Protein AF-0000000068218998 (afdb_homodimer)

Nearest PDB structures (foldseek):
  8csq-assembly1_a  TM=7.776E-01  e=4.260E-27  Homo sapiens
  3r9w-assembly1_A  TM=8.256E-01  e=1.159E-22  Aquifex aeolicus
  1wf3-assembly1_A  TM=8.108E-01  e=9.156E-22  Thermus thermophilus HB8
  9jkp-assembly1_B  TM=5.119E-01  e=2.206E-17  Staphylococcus aureus subsp. aureus NCTC 8325
  1x1l-assembly1_X  TM=5.156E-01  e=8.196E-12  Escherichia coli

Organism: Rhynchophorus ferrugineus (NCBI:txid354439)

Foldseek 3Di:
DCPPDPPPPPFPAPCCVLVVQACPCVPPDDVPPPPPPPPQAWEFEEEEAEAQPLCRQLQLCLLLLFNQDQDFSDQDCCVDFKWFWADDDRYIYIYTYQRYPDDPVVCVQLVPDPSRLVRSLVSCVPGQEYEYRAECLDPVQLQFGDPSVVVSCVVVVVHAYAYEHEPCVNPDDPVSVVNSVCRALVCAAQQHHPPPDPNPPPCPPPDHRYHNRHNYYFYDYSNVGPGSVVVVVVSRVVTDRDDDPGPNPDGINDRLQRSLQSNLLSLLPRLDDDNQSVPKDKDWDDWHADPVREIETEMEIEGPDLVSVDVCCDDVRVNVVVSQVSSQVSSCRNSVHGYHYHYHYPPDNPD/DCPPDPPPPPFPPPCVVLVVLPCPVVPPDDPPPPPPPPPQAWEFEEEEAEAQPLCRQLQLCLLLLFNQDQDFSDQACCVDFKWFWADDDRYIYIYTYQRYPDDPVVCVQLVPDPVRLVRSLVSCVPGQEYEYRAECLDPVQLQFGDPSVVVSCVVVVVHAYAYEHEPCVNPDDPVSVVNSVCRALVCAAQQHHPPPDDNPPPCPPPDHRYHNRHNYYFYDYSNVGPRSVVVVVVSRVVTDRDDDPDDNPDGMSDRLQRSLQSNLLSLLPRLDDDNQSVPKDKDWDDWHADPVREIETEMEIEGPDLVSVDVCLDDVRVNVVVSQVSSQVSSCRNSVHGYHYHYHYPPDNPD

InterPro domains:
  IPR005225 Small GTP-binding domain [TIGR00231] (43-172)
  IPR005662 GTPase Era-like [PTHR42698] (33-343)
  IPR006073 GTP binding domain [PF01926] (45-167)
  IPR006073 GTP binding domain [PR00326] (46-66)
  IPR006073 GTP binding domain [PR00326] (95-110)
  IPR015946 K homology domain-like, alpha/beta [G3DSA:3.30.300.20] (252-346)
  IPR027417 P-loop containing nucleoside triphosphate hydrolase [G3DSA:3.40.50.300] (39-250)
  IPR027417 P-loop containing nucleoside triphosphate hydrolase [SSF52540] (38-286)
  IPR030388 Era-type guanine nucleotide-binding (G) domain [cd04163] (41-238)

Solvent-accessible surface area (backbone atoms only — not comparable to full-atom values): 38316 Å² total; per-residue (Å²): 132,84,75,73,75,75,76,73,70,82,67,71,59,41,41,54,72,60,40,61,66,31,57,68,55,62,69,68,46,66,76,66,70,69,69,77,79,76,72,78,34,14,30,34,32,35,18,47,44,37,53,67,75,27,43,66,38,46,33,52,16,50,76,64,55,30,46,76,44,69,67,44,83,40,89,60,78,55,80,66,76,46,39,42,33,50,56,58,92,53,28,32,42,37,35,35,49,32,45,52,62,72,56,67,66,59,25,62,70,64,66,47,64,77,58,53,68,55,39,33,56,56,43,44,67,74,30,60,30,37,38,38,36,38,38,59,62,41,84,89,49,40,70,38,53,55,66,69,56,52,51,52,45,61,74,43,58,88,43,55,31,30,38,32,38,20,45,50,80,59,51,68,54,71,70,56,52,58,54,37,49,36,44,34,16,61,43,22,45,56,68,38,70,47,88,86,60,71,72,76,73,81,64,69,87,81,67,77,34,45,47,34,52,30,66,47,80,43,66,22,19,38,83,48,48,46,50,47,66,61,52,50,53,51,53,58,70,63,35,36,88,33,72,60,92,64,62,75,86,48,46,52,80,61,50,73,66,54,51,50,53,49,32,47,48,28,45,40,40,60,77,37,66,85,70,57,45,77,65,50,48,74,45,80,74,40,81,45,30,51,96,86,55,40,36,38,38,30,35,37,37,41,37,92,38,49,68,53,31,43,59,52,26,35,77,84,37,48,47,39,50,51,44,48,52,52,36,32,46,49,47,18,44,43,66,44,30,44,50,38,49,42,78,42,57,33,49,74,59,71,114,130,85,74,74,73,77,76,73,70,82,66,69,62,42,38,57,74,60,39,64,63,38,58,67,57,60,69,69,49,67,75,66,70,67,66,76,76,76,71,80,33,14,29,32,32,35,18,48,45,38,52,69,77,26,42,62,38,46,37,50,15,50,76,64,54,30,45,75,45,69,68,44,82,40,88,60,79,58,81,66,76,47,38,43,33,49,58,57,92,52,28,31,39,37,34,35,49,32,42,53,63,71,55,67,61,59,25,62,70,64,67,47,64,77,58,54,70,54,40,34,56,56,43,44,66,72,30,61,32,38,37,39,37,38,38,60,62,40,84,89,50,41,68,36,53,55,67,69,57,52,50,53,47,59,75,43,60,89,42,55,31,31,38,32,37,19,44,49,79,59,50,68,55,71,68,56,52,56,56,39,49,36,45,34,16,62,43,21,46,56,66,38,70,47,88,88,60,70,70,77,75,81,66,69,87,83,68,76,33,46,48,34,52,28,68,46,79,44,66,22,20,39,82,47,49,45,51,46,65,62,52,51,52,52,53,58,68,64,35,35,87,34,73,60,91,62,63,74,85,48,46,51,79,63,51,73,67,55,51,51,53,49,30,47,50,28,47,42,42,58,75,38,67,85,70,58,44,78,67,49,47,73,44,79,76,41,80,45,29,50,97,86,56,38,35,39,36,30,36,37,36,41,36,93,38,48,67,54,30,42,60,54,26,35,78,84,38,47,46,38,51,52,44,48,53,52,38,31,46,49,49,17,43,44,66,44,29,45,50,37,48,41,78,44,58,33,50,73,60,68,114

pLDDT: mean 76.69, std 22.43, range [17.97, 97.19]

Radius of gyration: 28.14 Å; Cα contacts (8 Å, |Δi|>4): 1246; chains: 2; bounding box: 59×84×83 Å

Secondary structure (DSSP, 8-state):
-------------THHHHHHSSTHHHHSS------S-----EEEEEEEEE-TTSSHHHHHHHHHTS--S---SS-----S--EEEEEETTEEEEEEE------HHHHHHTT--THHHHHHHHHHHT-SEEEEEEETT-TTTTTS--HHHHHHHHHTTTS-EEEEEE-GGG-S-HHHHHHHHHHHTTTEETTEEPTT--------TT---S-TTEEEEEE-BTTTTBTHHHHHHHHHHT-EE---SS-TT--BSS-HHHHHHHHHHHHHHHHS-TTGGGG-EEEEEEEEE-TT--EEEEEEEE-SSHHHHHHHH-GGGHHHHHHHHHHHHHHHHHHTS-EEEEEEEES----/-------------THHHHHTTSTHHHHHS------S-----EEEEEEEEE-TTSSHHHHHHHHHTS--S---SS-----S--EEEEEETTEEEEEEE------HHHHHHTT--THHHHHHHHHHHT-SEEEEEEETT-TTTTTS--HHHHHHHHHTTTS-EEEEEE-GGG-S-HHHHHHHHHHHTTTEETTEEPTT----S---TT---S-TTEEEEEE-BTTTTBTHHHHHHHHHHT-EE---SS-TT--BSS-HHHHHHHHHHHHHHHHS-TTGGGG-EEEEEEEEE-TT--EEEEEEEE-SSHHHHHHHH-GGGHHHHHHHHHHHHHHHHHHTS-EEEEEEEES----

Sequence (702 aa):
MVLTTLKVFKSYNIFTVLRHYSLESAANKTVIPVSDENLMQKLLRVGIIGMPNAGKSTFINNLMERMVCPASSKIHTTRSNSMAIFTEGDTQIVFVDTPGVVNEKEYAKFHLNRAFKRDAKRALKNADIIGVIHDVSNIHTKEKLDIKILNLLQYHKDKPSFLIFNKVDLLRSKRKLLDLTRVITENSIDGKPISGSQPRTHKVENEYKGWPYFQEVFMVSSLMGDGLIDVKKYLLKQGKSEKWMFPEEIWTDQSAEDMILKTVQAKLLDFLPQEIPYNLKSDIEYFNVNSEGILSTVVIVNCPSIRVARLIAGACDGRLRQIIQSVQQDLQSAFNNFVRLKIVLYPPYKEMVLTTLKVFKSYNIFTVLRHYSLESAANKTVIPVSDENLMQKLLRVGIIGMPNAGKSTFINNLMERMVCPASSKIHTTRSNSMAIFTEGDTQIVFVDTPGVVNEKEYAKFHLNRAFKRDAKRALKNADIIGVIHDVSNIHTKEKLDIKILNLLQYHKDKPSFLIFNKVDLLRSKRKLLDLTRVITENSIDGKPISGSQPRTHKVENEYKGWPYFQEVFMVSSLMGDGLIDVKKYLLKQGKSEKWMFPEEIWTDQSAEDMILKTVQAKLLDFLPQEIPYNLKSDIEYFNVNSEGILSTVVIVNCPSIRVARLIAGACDGRLRQIIQSVQQDLQSAFNNFVRLKIVLYPPYKE

Structure (mmCIF, N/CA/C/O backbone):
data_AF-0000000068218998-model_v1
#
loop_
_entity.id
_entity.type
_entity.pdbx_description
1 polymer 'GTPase Era, mitochondrial'
#
loop_
_atom_site.group_PDB
_atom_site.id
_atom_site.type_symbol
_atom_site.label_atom_id
_atom_site.label_alt_id
_atom_site.label_comp_id
_atom_site.label_asym_id
_atom_site.label_entity_id
_atom_site.label_seq_id
_atom_site.pdbx_PDB_ins_code
_atom_site.Cartn_x
_atom_site.Cartn_y
_atom_site.Cartn_z
_atom_site.occupancy
_atom_site.B_iso_or_equiv
_atom_site.auth_seq_id
_atom_site.auth_comp_id
_atom_site.auth_asym_id
_atom_site.auth_atom_id
_atom_site.pdbx_PDB_model_num
ATOM 1 N N . MET A 1 1 ? 4.535 11.438 42.031 1 17.97 1 MET A N 1
ATOM 2 C CA . MET A 1 1 ? 4.996 10.344 41.188 1 17.97 1 MET A CA 1
ATOM 3 C C . MET A 1 1 ? 3.838 9.758 40.375 1 17.97 1 MET A C 1
ATOM 5 O O . MET A 1 1 ? 3.605 8.547 40.406 1 17.97 1 MET A O 1
ATOM 9 N N . VAL A 1 2 ? 2.857 10.391 40 1 19.19 2 VAL A N 1
ATOM 10 C CA . VAL A 1 2 ? 1.465 9.984 39.844 1 19.19 2 VAL A CA 1
ATOM 11 C C . VAL A 1 2 ? 1.311 9.109 38.594 1 19.19 2 VAL A C 1
ATOM 13 O O . VAL A 1 2 ? 1.592 9.547 37.5 1 19.19 2 VAL A O 1
ATOM 16 N N . LEU A 1 3 ? 1.523 7.766 38.688 1 18.52 3 LEU A N 1
ATOM 17 C CA . LEU A 1 3 ? 1.422 6.59 37.844 1 18.52 3 LEU A CA 1
ATOM 18 C C . LEU A 1 3 ? 0.046 6.516 37.188 1 18.52 3 LEU A C 1
ATOM 20 O O . LEU A 1 3 ? -0.938 6.156 37.844 1 18.52 3 LEU A O 1
ATOM 24 N N . THR A 1 4 ? -0.429 7.633 36.656 1 20.06 4 THR A N 1
ATOM 25 C CA . THR A 1 4 ? -1.839 7.656 36.281 1 20.06 4 THR A CA 1
ATOM 26 C C . THR A 1 4 ? -2.189 6.441 35.406 1 20.06 4 THR A C 1
ATOM 28 O O . THR A 1 4 ? -1.429 6.062 34.531 1 20.06 4 THR A O 1
ATOM 31 N N . THR A 1 5 ? -2.959 5.578 36 1 19.42 5 THR A N 1
ATOM 32 C CA . THR A 1 5 ? -3.645 4.363 35.562 1 19.42 5 THR A CA 1
ATOM 33 C C . THR A 1 5 ? -4.285 4.559 34.188 1 19.42 5 THR A C 1
ATOM 35 O O . THR A 1 5 ? -5.098 5.465 34 1 19.42 5 THR A O 1
ATOM 38 N N . LEU A 1 6 ? -3.555 4.27 33.25 1 19.36 6 LEU A N 1
ATOM 39 C CA . LEU A 1 6 ? -3.975 4.23 31.844 1 19.36 6 LEU A CA 1
ATOM 40 C C . LEU A 1 6 ? -5.312 3.508 31.703 1 19.36 6 LEU A C 1
ATOM 42 O O . LEU A 1 6 ? -5.414 2.316 32 1 19.36 6 LEU A O 1
ATOM 46 N N . LYS A 1 7 ? -6.34 4.219 32.219 1 20.41 7 LYS A N 1
ATOM 47 C CA . LYS A 1 7 ? -7.691 3.676 32.094 1 20.41 7 LYS A CA 1
ATOM 48 C C . LYS A 1 7 ? -7.895 2.967 30.766 1 20.41 7 LYS A C 1
ATOM 50 O O . LYS A 1 7 ? -7.66 3.551 29.703 1 20.41 7 LYS A O 1
ATOM 55 N N . VAL A 1 8 ? -7.848 1.701 30.828 1 20.19 8 VAL A N 1
ATOM 56 C CA . VAL A 1 8 ? -8.062 0.628 29.875 1 20.19 8 VAL A CA 1
ATOM 57 C C . VAL A 1 8 ? -9.477 0.734 29.281 1 20.19 8 VAL A C 1
ATOM 59 O O . VAL A 1 8 ? -10.461 0.588 30.016 1 20.19 8 VAL A O 1
ATOM 62 N N . PHE A 1 9 ? -9.82 1.816 28.703 1 19.95 9 PHE A N 1
ATOM 63 C CA . PHE A 1 9 ? -11.156 1.825 28.125 1 19.95 9 PHE A CA 1
ATOM 64 C C . PHE A 1 9 ? -11.414 0.552 27.328 1 19.95 9 PHE A C 1
ATOM 66 O O . PHE A 1 9 ? -10.523 0.067 26.625 1 19.95 9 PHE A O 1
ATOM 73 N N . LYS A 1 10 ? -12.352 -0.213 27.844 1 21.69 10 LYS A N 1
ATOM 74 C CA . LYS A 1 10 ? -12.883 -1.444 27.281 1 21.69 10 LYS A CA 1
ATOM 75 C C . LYS A 1 10 ? -13.391 -1.217 25.859 1 21.69 10 LYS A C 1
ATOM 77 O O . LYS A 1 10 ? -14.336 -0.455 25.641 1 21.69 10 LYS A O 1
ATOM 82 N N . SER A 1 11 ? -12.453 -0.967 24.984 1 22.5 11 SER A N 1
ATOM 83 C CA . SER A 1 11 ? -12.594 -0.897 23.531 1 22.5 11 SER A CA 1
ATOM 84 C C . SER A 1 11 ? -13.508 -2 23.016 1 22.5 11 SER A C 1
ATOM 86 O O . SER A 1 11 ? -13.352 -3.168 23.375 1 22.5 11 SER A O 1
ATOM 88 N N . TYR A 1 12 ? -14.75 -1.738 22.922 1 20.86 12 TYR A N 1
ATOM 89 C CA . TYR A 1 12 ? -15.719 -2.67 22.359 1 20.86 12 TYR A CA 1
ATOM 90 C C . TYR A 1 12 ? -15.188 -3.314 21.094 1 20.86 12 TYR A C 1
ATOM 92 O O . TYR A 1 12 ? -14.57 -2.645 20.25 1 20.86 12 TYR A O 1
ATOM 100 N N . ASN A 1 13 ? -14.797 -4.539 21.219 1 23.22 13 ASN A N 1
ATOM 101 C CA . ASN A 1 13 ? -14.086 -5.566 20.469 1 23.22 13 ASN A CA 1
ATOM 102 C C . ASN A 1 13 ? -14.719 -5.797 19.094 1 23.22 13 ASN A C 1
ATOM 104 O O . ASN A 1 13 ? -15.898 -6.145 19.016 1 23.22 13 ASN A O 1
ATOM 108 N N . ILE A 1 14 ? -14.484 -5.035 18.203 1 26.2 14 ILE A N 1
ATOM 109 C CA . ILE A 1 14 ? -14.781 -5.438 16.828 1 26.2 14 ILE A CA 1
ATOM 110 C C . ILE A 1 14 ? -14.562 -6.941 16.688 1 26.2 14 ILE A C 1
ATOM 112 O O . ILE A 1 14 ? -14.68 -7.484 15.578 1 26.2 14 ILE A O 1
ATOM 116 N N . PHE A 1 15 ? -14.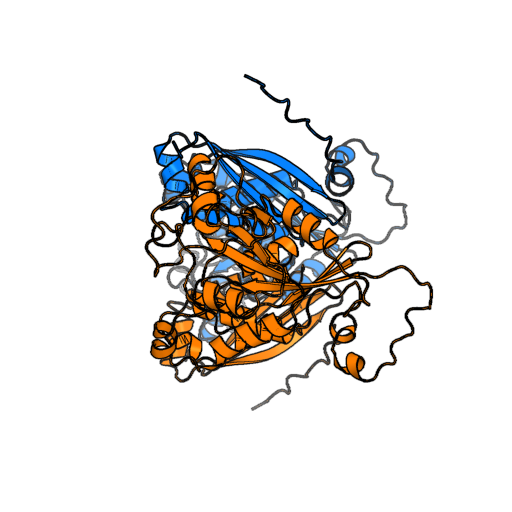258 -7.578 17.734 1 26.58 15 PHE A N 1
ATOM 117 C CA . PHE A 1 15 ? -14.172 -9.031 17.828 1 26.58 15 PHE A CA 1
ATOM 118 C C . PHE A 1 15 ? -15.484 -9.68 17.391 1 26.58 15 PHE A C 1
ATOM 120 O O . PHE A 1 15 ? -15.508 -10.852 17.016 1 26.58 15 PHE A O 1
ATOM 127 N N . THR A 1 16 ? -16.562 -8.938 17.562 1 26.12 16 THR A N 1
ATOM 128 C CA . THR A 1 16 ? -17.781 -9.664 17.219 1 26.12 16 THR A CA 1
ATOM 129 C C . THR A 1 16 ? -17.828 -9.984 15.734 1 26.12 16 THR A C 1
ATOM 131 O O . THR A 1 16 ? -18.203 -11.094 15.344 1 26.12 16 THR A O 1
ATOM 134 N N . VAL A 1 17 ? -17.484 -8.922 14.93 1 25.88 17 VAL A N 1
ATOM 135 C CA . VAL A 1 17 ? -17.625 -9.242 13.516 1 25.88 17 VAL A CA 1
ATOM 136 C C . VAL A 1 17 ? -16.438 -10.086 13.062 1 25.88 17 VAL A C 1
ATOM 138 O O . VAL A 1 17 ? -16.594 -11.07 12.344 1 25.88 17 VAL A O 1
ATOM 141 N N . LEU A 1 18 ? -15.242 -9.688 13.414 1 28.11 18 LEU A N 1
ATOM 142 C CA . LEU A 1 18 ? -14.109 -10.547 13.102 1 28.11 18 LEU A CA 1
ATOM 143 C C . LEU A 1 18 ? -14.125 -11.797 13.984 1 28.11 18 LEU A C 1
ATOM 145 O O . LEU A 1 18 ? -13.742 -12.883 13.531 1 28.11 18 LEU A O 1
ATOM 149 N N . ARG A 1 19 ? -14.328 -11.656 15.344 1 27.61 19 ARG A N 1
ATOM 150 C CA . ARG A 1 19 ? -14.492 -12.766 16.266 1 27.61 19 ARG A CA 1
ATOM 151 C C . ARG A 1 19 ? -15.719 -13.602 15.906 1 27.61 19 ARG A C 1
ATOM 153 O O . ARG A 1 19 ? -15.82 -14.773 16.281 1 27.61 19 ARG A O 1
ATOM 160 N N . HIS A 1 20 ? -16.812 -12.891 15.609 1 29.41 20 HIS A N 1
ATOM 161 C CA . HIS A 1 20 ? -17.844 -13.844 15.25 1 29.41 20 HIS A CA 1
ATOM 162 C C . HIS A 1 20 ? -17.328 -14.867 14.234 1 29.41 20 HIS A C 1
ATOM 164 O O . HIS A 1 20 ? -17.828 -15.992 14.18 1 29.41 20 HIS A O 1
ATOM 170 N N . TYR A 1 21 ? -16.422 -14.352 13.344 1 28.05 21 TYR A N 1
ATOM 171 C CA . TYR A 1 21 ? -15.922 -15.469 12.539 1 28.05 21 TYR A CA 1
ATOM 172 C C . TYR A 1 21 ? -14.734 -16.141 13.227 1 28.05 21 TYR A C 1
ATOM 174 O O . TYR A 1 21 ? -14.062 -16.984 12.625 1 28.05 21 TYR A O 1
ATOM 182 N N . SER A 1 22 ? -14.18 -15.664 14.32 1 27.89 22 SER A N 1
ATOM 183 C CA . SER A 1 22 ? -13.203 -16.516 14.984 1 27.89 22 SER A CA 1
ATOM 184 C C . SER A 1 22 ? -13.75 -17.922 15.211 1 27.89 22 SER A C 1
ATOM 186 O O . SER A 1 22 ? -14.961 -18.094 15.359 1 27.89 22 SER A O 1
ATOM 188 N N . LEU A 1 23 ? -12.781 -18.875 15.141 1 27.7 23 LEU A N 1
ATOM 189 C CA . LEU A 1 23 ? -12.992 -20.312 15.352 1 27.7 23 LEU A CA 1
ATOM 190 C C . LEU A 1 23 ? -13.648 -20.562 16.703 1 27.7 23 LEU A C 1
ATOM 192 O O . LEU A 1 23 ? -13.844 -21.719 17.094 1 27.7 23 LEU A O 1
ATOM 196 N N . GLU A 1 24 ? -13.68 -19.625 17.641 1 28.25 24 GLU A N 1
ATOM 197 C CA . GLU A 1 24 ? -14.25 -20.312 18.797 1 28.25 24 GLU A CA 1
ATOM 198 C C . GLU A 1 24 ? -15.586 -20.969 18.438 1 28.25 24 GLU A C 1
ATOM 200 O O . GLU A 1 24 ? -15.914 -22.031 18.969 1 28.25 24 GLU A O 1
ATOM 205 N N . SER A 1 25 ? -16.453 -20.141 17.859 1 28.33 25 SER A N 1
ATOM 206 C CA . SER A 1 25 ? -17.656 -20.891 17.531 1 28.33 25 SE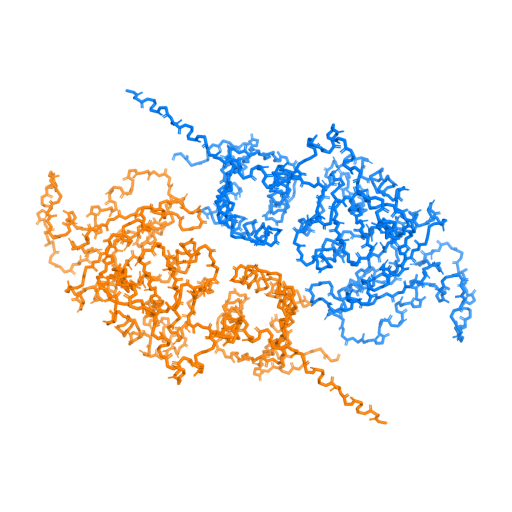R A CA 1
ATOM 207 C C . SER A 1 25 ? -17.391 -21.922 16.438 1 28.33 25 SER A C 1
ATOM 209 O O . SER A 1 25 ? -18.312 -22.562 15.938 1 28.33 25 SER A O 1
ATOM 211 N N . ALA A 1 26 ? -16.188 -21.875 15.812 1 26.72 26 ALA A N 1
ATOM 212 C CA . ALA A 1 26 ? -15.961 -23.016 14.93 1 26.72 26 ALA A CA 1
ATOM 213 C C . ALA A 1 26 ? -16.031 -24.328 15.711 1 26.72 26 ALA A C 1
ATOM 215 O O . ALA A 1 26 ? -16.406 -25.375 15.156 1 26.72 26 ALA A O 1
ATOM 216 N N . ALA A 1 27 ? -15.461 -24.375 16.984 1 26.77 27 ALA A N 1
ATOM 217 C CA . ALA A 1 27 ? -15.578 -25.688 17.625 1 26.77 27 ALA A CA 1
ATOM 218 C C . ALA A 1 27 ? -17.031 -25.984 18 1 26.77 27 ALA A C 1
ATOM 220 O O . ALA A 1 27 ? -17.516 -27.109 17.781 1 26.77 27 ALA A O 1
ATOM 221 N N . ASN A 1 28 ? -17.516 -25.328 19.109 1 26.3 28 ASN A N 1
ATOM 222 C CA . ASN A 1 28 ? -18.734 -25.844 19.703 1 26.3 28 ASN A CA 1
ATOM 223 C C . ASN A 1 28 ? -19.969 -25.375 18.938 1 26.3 28 ASN A C 1
ATOM 225 O O . ASN A 1 28 ? -21.094 -25.484 19.422 1 26.3 28 ASN A O 1
ATOM 229 N N . LYS A 1 29 ? -19.922 -24.156 18.484 1 27.81 29 LYS A N 1
ATOM 230 C CA . LYS A 1 29 ? -21.297 -24.031 17.984 1 27.81 29 LYS A CA 1
ATOM 231 C C . LYS A 1 29 ? -21.625 -25.125 16.984 1 27.81 29 LYS A C 1
ATOM 233 O O . LYS A 1 29 ? -20.766 -25.531 16.203 1 27.81 29 LYS A O 1
ATOM 238 N N . THR A 1 30 ? -22.688 -25.766 17.25 1 26.17 30 THR A N 1
ATOM 239 C CA . THR A 1 30 ? -23.422 -26.75 16.469 1 26.17 30 THR A CA 1
ATOM 240 C C . THR A 1 30 ? -23.391 -26.391 14.992 1 26.17 30 THR A C 1
ATOM 242 O O . THR A 1 30 ? -23.531 -25.219 14.617 1 26.17 30 THR A O 1
ATOM 245 N N . VAL A 1 31 ? -22.719 -27.078 14.172 1 29.61 31 VAL A N 1
ATOM 246 C CA . VAL A 1 31 ? -23.062 -27.141 12.758 1 29.61 31 VAL A CA 1
ATOM 247 C C . VAL A 1 31 ? -24.438 -26.531 12.539 1 29.61 31 VAL A C 1
ATOM 249 O O . VAL A 1 31 ? -25.438 -27.047 13.031 1 29.61 31 VAL A O 1
ATOM 252 N N . ILE A 1 32 ? -24.625 -25.203 12.891 1 32.75 32 ILE A N 1
ATOM 253 C CA . ILE A 1 32 ? -25.969 -24.828 12.445 1 32.75 32 ILE A CA 1
ATOM 254 C C . ILE A 1 32 ? -26.328 -25.625 11.195 1 32.75 32 ILE A C 1
ATOM 256 O O . ILE A 1 32 ? -25.578 -25.625 10.211 1 32.75 32 ILE A O 1
ATOM 260 N N . PRO A 1 33 ? -27.109 -26.578 11.312 1 32.16 33 PRO A N 1
ATOM 261 C CA . PRO A 1 33 ? -27.562 -27.266 10.102 1 32.16 33 PRO A CA 1
ATOM 262 C C . PRO A 1 33 ? -27.828 -26.312 8.938 1 32.16 33 PRO A C 1
ATOM 264 O O . PRO A 1 33 ? -28.578 -25.344 9.094 1 32.16 33 PRO A O 1
ATOM 267 N N . VAL A 1 34 ? -26.719 -25.859 8.227 1 35.06 34 VAL A N 1
ATOM 268 C CA . VAL A 1 34 ? -27.172 -25.344 6.938 1 35.06 34 VAL A CA 1
ATOM 269 C C . VAL A 1 34 ? -28.5 -25.969 6.566 1 35.06 34 VAL A C 1
ATOM 271 O O . VAL A 1 34 ? -28.672 -27.188 6.66 1 35.06 34 VAL A O 1
ATOM 274 N N . SER A 1 35 ? -29.547 -25.312 6.879 1 34.69 35 SER A N 1
ATOM 275 C CA . SER A 1 35 ? -30.781 -25.859 6.363 1 34.69 35 SER A CA 1
ATOM 276 C C . SER A 1 35 ? -30.531 -26.75 5.152 1 34.69 35 SER A C 1
ATOM 278 O O . SER A 1 35 ? -29.531 -26.594 4.457 1 34.69 35 SER A O 1
ATOM 280 N N . ASP A 1 36 ? -31.094 -27.938 5 1 37.34 36 ASP A N 1
ATOM 281 C CA . ASP A 1 36 ? -31.266 -29.016 4.027 1 37.34 36 ASP A CA 1
ATOM 282 C C . ASP A 1 36 ? -31.312 -28.453 2.605 1 37.34 36 ASP A C 1
ATOM 284 O O . ASP A 1 36 ? -31.719 -29.156 1.679 1 37.34 36 ASP A O 1
ATOM 288 N N . GLU A 1 37 ? -31.688 -27.109 2.414 1 41 37 GLU A N 1
ATOM 289 C CA . GLU A 1 37 ? -31.859 -26.969 0.972 1 41 37 GLU A CA 1
ATOM 290 C C . GLU A 1 37 ? -30.594 -27.375 0.221 1 41 37 GLU A C 1
ATOM 292 O O . GLU A 1 37 ? -29.5 -26.859 0.511 1 41 37 GLU A O 1
ATOM 297 N N . ASN A 1 38 ? -30.312 -28.562 -0.22 1 45.5 38 ASN A N 1
ATOM 298 C CA . ASN A 1 38 ? -29.453 -29.453 -1.002 1 45.5 38 ASN A CA 1
ATOM 299 C C . ASN A 1 38 ? -28.672 -28.672 -2.062 1 45.5 38 ASN A C 1
ATOM 301 O O . ASN A 1 38 ? -28.891 -28.875 -3.26 1 45.5 38 ASN A O 1
ATOM 305 N N . LEU A 1 39 ? -28.609 -27.391 -2.127 1 55.44 39 LEU A N 1
ATOM 306 C CA . LEU A 1 39 ? -27.844 -26.906 -3.27 1 55.44 39 LEU A CA 1
ATOM 307 C C . LEU A 1 39 ? -26.453 -27.5 -3.279 1 55.44 39 LEU A C 1
ATOM 309 O O . LEU A 1 39 ? -25.812 -27.625 -2.229 1 55.44 39 LEU A O 1
ATOM 313 N N . MET A 1 40 ? -26 -28.25 -4.254 1 80.69 40 MET A N 1
ATOM 314 C CA . MET A 1 40 ? -24.812 -29 -4.66 1 80.69 40 MET A CA 1
ATOM 315 C C . MET A 1 40 ? -23.547 -28.141 -4.496 1 80.69 40 MET A C 1
ATOM 317 O O . MET A 1 40 ? -23.266 -27.281 -5.328 1 80.69 40 MET A O 1
ATOM 321 N N . GLN A 1 41 ? -23 -28.062 -3.193 1 93.06 41 GLN A N 1
ATOM 322 C CA . GLN A 1 41 ? -21.75 -27.359 -2.926 1 93.06 41 GLN A CA 1
ATOM 323 C C . GLN A 1 41 ? -20.562 -28.109 -3.543 1 93.06 41 GLN A C 1
ATOM 325 O O . GLN A 1 41 ? -20.578 -29.328 -3.639 1 93.06 41 GLN A O 1
ATOM 330 N N . LYS A 1 42 ? -19.672 -27.359 -4.004 1 97.19 42 LYS A N 1
ATOM 331 C CA . LYS A 1 42 ? -18.422 -27.891 -4.523 1 97.19 42 LYS A CA 1
ATOM 332 C C . LYS A 1 42 ? -17.219 -27.281 -3.795 1 97.19 42 LYS A C 1
ATOM 334 O O . LYS A 1 42 ? -17.25 -26.125 -3.385 1 97.19 42 LYS A O 1
ATOM 339 N N . LEU A 1 43 ? -16.25 -28.125 -3.604 1 96.62 43 LEU A N 1
ATOM 340 C CA . LEU A 1 43 ? -15.047 -27.719 -2.887 1 96.62 43 LEU A CA 1
ATOM 341 C C . LEU A 1 43 ? -13.789 -28.141 -3.643 1 96.62 43 LEU A C 1
ATOM 343 O O . LEU A 1 43 ? -13.727 -29.234 -4.191 1 96.62 43 LEU A O 1
ATOM 347 N N . LEU A 1 44 ? -12.812 -27.281 -3.711 1 97.06 44 LEU A N 1
ATOM 348 C CA . LEU A 1 44 ? -11.516 -27.609 -4.297 1 97.06 44 LEU A CA 1
ATOM 349 C C . LEU A 1 44 ? -10.375 -27.078 -3.428 1 97.06 44 LEU A C 1
ATOM 351 O O . LEU A 1 44 ? -10.32 -25.875 -3.127 1 97.06 44 LEU A O 1
ATOM 355 N N . ARG A 1 45 ? -9.586 -27.969 -2.98 1 94.62 45 ARG A N 1
ATOM 356 C CA . ARG A 1 45 ? -8.367 -27.594 -2.271 1 94.62 45 ARG A CA 1
ATOM 357 C C . ARG A 1 45 ? -7.176 -27.531 -3.223 1 94.62 45 ARG A C 1
ATOM 359 O O . ARG A 1 45 ? -6.855 -28.516 -3.885 1 94.62 45 ARG A O 1
ATOM 366 N N . VAL A 1 46 ? -6.508 -26.312 -3.25 1 94.88 46 VAL A N 1
ATOM 367 C CA . VAL A 1 46 ? -5.449 -26.094 -4.23 1 94.88 46 VAL A CA 1
ATOM 368 C C . VAL A 1 46 ? -4.117 -25.891 -3.518 1 94.88 46 VAL A C 1
ATOM 370 O O . VAL A 1 46 ? -3.996 -25.016 -2.656 1 94.88 46 VAL A O 1
ATOM 373 N N . GLY A 1 47 ? -3.146 -26.672 -3.83 1 92.19 47 GLY A N 1
ATOM 374 C CA . GLY A 1 47 ? -1.781 -26.438 -3.383 1 92.19 47 GLY A CA 1
ATOM 375 C C . GLY A 1 47 ? -0.928 -25.719 -4.406 1 92.19 47 GLY A C 1
ATOM 376 O O . GLY A 1 47 ? -0.793 -26.172 -5.543 1 92.19 47 GLY A O 1
ATOM 377 N N . ILE A 1 48 ? -0.364 -24.578 -3.98 1 91.38 48 ILE A N 1
ATOM 378 C CA . ILE A 1 48 ? 0.482 -23.797 -4.879 1 91.38 48 ILE A CA 1
ATOM 379 C C . ILE A 1 48 ? 1.946 -23.953 -4.48 1 91.38 48 ILE A C 1
ATOM 381 O O . ILE A 1 48 ? 2.309 -23.75 -3.32 1 91.38 48 ILE A O 1
ATOM 385 N N . ILE A 1 49 ? 2.738 -24.359 -5.465 1 89.81 49 ILE A N 1
ATOM 386 C CA . ILE A 1 49 ? 4.164 -24.516 -5.188 1 89.81 49 ILE A CA 1
ATOM 387 C C . ILE A 1 49 ? 4.973 -23.766 -6.25 1 89.81 49 ILE A C 1
ATOM 389 O O . ILE A 1 49 ? 4.453 -23.453 -7.324 1 89.81 49 ILE A O 1
ATOM 393 N N . GLY A 1 50 ? 6.164 -23.531 -5.953 1 89.69 50 GLY A N 1
ATOM 394 C CA . GLY A 1 50 ? 7.098 -22.797 -6.801 1 89.69 50 GLY A CA 1
ATOM 395 C C . GLY A 1 50 ? 8.336 -22.328 -6.059 1 89.69 50 GLY A C 1
ATOM 396 O O . GLY A 1 50 ? 8.367 -22.344 -4.828 1 89.69 50 GLY A O 1
ATOM 397 N N . MET A 1 51 ? 9.266 -21.922 -6.859 1 86.25 51 MET A N 1
ATOM 398 C CA . MET A 1 51 ? 10.5 -21.438 -6.262 1 86.25 51 MET A CA 1
ATOM 399 C C . MET A 1 51 ? 10.266 -20.109 -5.535 1 86.25 51 MET A C 1
ATOM 401 O O . MET A 1 51 ? 9.273 -19.422 -5.793 1 86.25 51 MET A O 1
ATOM 405 N N . PRO A 1 52 ? 11.164 -19.766 -4.605 1 80.56 52 PRO A N 1
ATOM 406 C CA . PRO A 1 52 ? 11.062 -18.438 -3.986 1 80.56 52 PRO A CA 1
ATOM 407 C C . PRO A 1 52 ? 11.047 -17.312 -5.012 1 80.56 52 PRO A C 1
ATOM 409 O O . PRO A 1 52 ? 11.75 -17.375 -6.027 1 80.56 52 PRO A O 1
ATOM 412 N N . ASN A 1 53 ? 10.164 -16.328 -4.797 1 81.81 53 ASN A N 1
ATOM 413 C CA . ASN A 1 53 ? 10.07 -15.117 -5.602 1 81.81 53 ASN A CA 1
ATOM 414 C C . ASN A 1 53 ? 9.414 -15.391 -6.949 1 81.81 53 ASN A C 1
ATOM 416 O O . ASN A 1 53 ? 9.414 -14.523 -7.828 1 81.81 53 ASN A O 1
ATOM 420 N N . ALA A 1 54 ? 8.852 -16.594 -7.09 1 89.19 54 ALA A N 1
ATOM 421 C CA . ALA A 1 54 ? 8.164 -16.922 -8.336 1 89.19 54 ALA A CA 1
ATOM 422 C C . ALA A 1 54 ? 6.844 -16.172 -8.445 1 89.19 54 ALA A C 1
ATOM 424 O O . ALA A 1 54 ? 6.242 -16.094 -9.523 1 89.19 54 ALA A O 1
ATOM 425 N N . GLY A 1 55 ? 6.316 -15.672 -7.305 1 88.94 55 GLY A N 1
ATOM 426 C CA . GLY A 1 55 ? 5.105 -14.867 -7.336 1 88.94 55 GLY A CA 1
ATOM 427 C C . GLY A 1 55 ? 3.895 -15.602 -6.781 1 88.94 55 GLY A C 1
ATOM 428 O O . GLY A 1 55 ? 2.756 -15.273 -7.125 1 88.94 55 GLY A O 1
ATOM 429 N N . LYS A 1 56 ? 4.105 -16.609 -5.961 1 89.25 56 LYS A N 1
ATOM 430 C CA . LYS A 1 56 ? 3.027 -17.406 -5.387 1 89.25 56 LYS A CA 1
ATOM 431 C C . LYS A 1 56 ? 2.055 -16.531 -4.602 1 89.25 56 LYS A C 1
ATOM 433 O O . LYS A 1 56 ? 0.842 -16.594 -4.824 1 89.25 56 LYS A O 1
ATOM 438 N N . SER A 1 57 ? 2.6 -15.727 -3.686 1 87.19 57 SER A N 1
ATOM 439 C CA . SER A 1 57 ? 1.75 -14.875 -2.859 1 87.19 57 SER A CA 1
ATOM 440 C C . SER A 1 57 ? 1.027 -13.828 -3.705 1 87.19 57 SER A C 1
ATOM 442 O O . SER A 1 57 ? -0.161 -13.578 -3.504 1 87.19 57 SER A O 1
ATOM 444 N N . THR A 1 58 ? 1.768 -13.25 -4.637 1 88.81 58 THR A N 1
ATOM 445 C CA . THR A 1 58 ? 1.159 -12.266 -5.527 1 88.81 58 THR A CA 1
ATOM 446 C C . THR A 1 58 ? 0.013 -12.883 -6.32 1 88.81 58 THR A C 1
ATOM 448 O O . THR A 1 58 ? -1.035 -12.266 -6.5 1 88.81 58 THR A O 1
ATOM 451 N N . PHE A 1 59 ? 0.206 -14.125 -6.727 1 91.94 59 PHE A N 1
ATOM 452 C CA . PHE A 1 59 ? -0.791 -14.867 -7.492 1 91.94 59 PHE A CA 1
ATOM 453 C C . PHE A 1 59 ? -2.049 -15.094 -6.664 1 91.94 59 PHE A C 1
ATOM 455 O O . PHE A 1 59 ? -3.152 -14.75 -7.094 1 91.94 59 PHE A O 1
ATOM 462 N N . ILE A 1 60 ? -1.836 -15.562 -5.52 1 91.56 60 ILE A N 1
ATOM 463 C CA . ILE A 1 60 ? -2.959 -15.859 -4.637 1 91.56 60 ILE A CA 1
ATOM 464 C C . ILE A 1 60 ? -3.682 -14.57 -4.266 1 91.56 60 ILE A C 1
ATOM 466 O O . ILE A 1 60 ? -4.91 -14.492 -4.348 1 91.56 60 ILE A O 1
ATOM 470 N N . ASN A 1 61 ? -2.967 -13.555 -3.902 1 89.94 61 ASN A N 1
ATOM 471 C CA . ASN A 1 61 ? -3.568 -12.289 -3.482 1 89.94 61 ASN A CA 1
ATOM 472 C C . ASN A 1 61 ? -4.41 -11.672 -4.594 1 89.94 61 ASN A C 1
ATOM 474 O O . ASN A 1 61 ? -5.5 -11.156 -4.34 1 89.94 61 ASN A O 1
ATOM 478 N N . ASN A 1 62 ? -3.877 -11.688 -5.77 1 90.94 62 ASN A N 1
ATOM 479 C CA . ASN A 1 62 ? -4.617 -11.086 -6.875 1 90.94 62 ASN A CA 1
ATOM 480 C C . ASN A 1 62 ? -5.855 -11.906 -7.227 1 90.94 62 ASN A C 1
ATOM 482 O O . ASN A 1 62 ? -6.91 -11.336 -7.527 1 90.94 62 ASN A O 1
ATOM 486 N N . LEU A 1 63 ? -5.703 -13.195 -7.188 1 91.31 63 LEU A N 1
ATOM 487 C CA . LEU A 1 63 ? -6.867 -14.047 -7.414 1 91.31 63 LEU A CA 1
ATOM 488 C C . LEU A 1 63 ? -7.953 -13.773 -6.379 1 91.31 63 LEU A C 1
ATOM 490 O O . LEU A 1 63 ? -9.141 -13.773 -6.703 1 91.31 63 LEU A O 1
ATOM 494 N N . MET A 1 64 ? -7.48 -13.539 -5.172 1 89.81 64 MET A N 1
ATOM 495 C CA . MET A 1 64 ? -8.375 -13.266 -4.051 1 89.81 64 MET A CA 1
ATOM 496 C C . MET A 1 64 ? -8.906 -11.836 -4.113 1 89.81 64 MET A C 1
ATOM 498 O O . MET A 1 64 ? -9.875 -11.5 -3.43 1 89.81 64 MET A O 1
ATOM 502 N N . GLU A 1 65 ? -8.203 -11.039 -4.863 1 88.56 65 GLU A N 1
ATOM 503 C CA . GLU A 1 65 ? -8.484 -9.609 -4.875 1 88.56 65 GLU A CA 1
ATOM 504 C C . GLU A 1 65 ? -8.398 -9.016 -3.469 1 88.56 65 GLU A C 1
ATOM 506 O O . GLU A 1 65 ? -9.273 -8.25 -3.062 1 88.56 65 GLU A O 1
ATOM 511 N N . ARG A 1 66 ? -7.41 -9.508 -2.76 1 86.62 66 ARG A N 1
ATOM 512 C CA . ARG A 1 66 ? -7.109 -9.172 -1.372 1 86.62 66 ARG A CA 1
ATOM 513 C C . ARG A 1 66 ? -5.715 -9.648 -0.984 1 86.62 66 ARG A C 1
ATOM 515 O O . ARG A 1 66 ? -5.25 -10.688 -1.469 1 86.62 66 ARG A O 1
ATOM 522 N N . MET A 1 67 ? -5.117 -8.844 -0.125 1 86.5 67 MET A N 1
ATOM 523 C CA . MET A 1 67 ? -3.834 -9.328 0.373 1 86.5 67 MET A CA 1
ATOM 524 C C . MET A 1 67 ? -4.027 -10.305 1.525 1 86.5 67 MET A C 1
ATOM 526 O O . MET A 1 67 ? -4.145 -9.898 2.682 1 86.5 67 MET A O 1
ATOM 530 N N . VAL A 1 68 ? -4.008 -11.531 1.232 1 86.38 68 VAL A N 1
ATOM 531 C CA . VAL A 1 68 ? -4.188 -12.562 2.248 1 86.38 68 VAL A CA 1
ATOM 532 C C . VAL A 1 68 ? -2.828 -13.117 2.67 1 86.38 68 VAL A C 1
ATOM 534 O O . VAL A 1 68 ? -2.631 -13.469 3.836 1 86.38 68 VAL A O 1
ATOM 537 N N . CYS A 1 69 ? -1.967 -13.148 1.649 1 84.06 69 CYS A N 1
ATOM 538 C CA . CYS A 1 69 ? -0.617 -13.648 1.875 1 84.06 69 CYS A CA 1
ATOM 539 C C . CYS A 1 69 ? 0.402 -12.516 1.824 1 84.06 69 CYS A C 1
ATOM 541 O O . CYS A 1 69 ? 0.639 -11.938 0.764 1 84.06 69 CYS A O 1
ATOM 543 N N . PRO A 1 70 ? 0.938 -12.188 3.006 1 81.25 70 PRO A N 1
ATOM 544 C CA . PRO A 1 70 ? 1.976 -11.156 2.938 1 81.25 70 PRO A CA 1
ATOM 545 C C . PRO A 1 70 ? 3.135 -11.539 2.023 1 81.25 70 PRO A C 1
ATOM 547 O O . PRO A 1 70 ? 3.561 -12.703 2.018 1 81.25 70 PRO A O 1
ATOM 550 N N . ALA A 1 71 ? 3.498 -10.695 1.122 1 71.31 71 ALA A N 1
ATOM 551 C CA . ALA A 1 71 ? 4.551 -10.977 0.149 1 71.31 71 ALA A CA 1
ATOM 552 C C . ALA A 1 71 ? 5.879 -10.359 0.583 1 71.31 71 ALA A C 1
ATOM 554 O O . ALA A 1 71 ? 5.906 -9.25 1.118 1 71.31 71 ALA A O 1
ATOM 555 N N . SER A 1 72 ? 6.945 -11.18 0.576 1 73.12 72 SER A N 1
ATOM 556 C CA . SER A 1 72 ? 8.305 -10.711 0.792 1 73.12 72 SER A CA 1
ATOM 557 C C . SER A 1 72 ? 9.258 -11.25 -0.269 1 73.12 72 SER A C 1
ATOM 559 O O . SER A 1 72 ? 9.07 -12.367 -0.768 1 73.12 72 SER A O 1
ATOM 561 N N . SER A 1 73 ? 10.164 -10.453 -0.687 1 65.06 73 SER A N 1
ATOM 562 C CA . SER A 1 73 ? 11.172 -10.898 -1.651 1 65.06 73 SER A CA 1
ATOM 563 C C . SER A 1 73 ? 12.141 -11.883 -1.022 1 65.06 73 SER A C 1
ATOM 565 O O . SER A 1 73 ? 12.875 -12.586 -1.731 1 65.06 73 SER A O 1
ATOM 567 N N . LYS A 1 74 ? 12.141 -11.805 0.249 1 64.81 74 LYS A N 1
ATOM 568 C CA . LYS A 1 74 ? 13.062 -12.688 0.956 1 64.81 74 LYS A CA 1
ATOM 569 C C . LYS A 1 74 ? 12.359 -13.961 1.416 1 64.81 74 LYS A C 1
ATOM 571 O O . LYS A 1 74 ? 11.133 -13.992 1.534 1 64.81 74 LYS A O 1
ATOM 576 N N . ILE A 1 75 ? 13.094 -14.961 1.334 1 55.91 75 ILE A N 1
ATOM 577 C CA . ILE A 1 75 ? 12.555 -16.266 1.715 1 55.91 75 ILE A CA 1
ATOM 578 C C . ILE A 1 75 ? 11.805 -16.141 3.043 1 55.91 75 ILE A C 1
ATOM 580 O O . ILE A 1 75 ? 12.336 -15.586 4.008 1 55.91 75 ILE A O 1
ATOM 584 N N . HIS A 1 76 ? 10.438 -16.266 2.85 1 54.62 76 HIS A N 1
ATOM 585 C CA . HIS A 1 76 ? 9.617 -16.188 4.051 1 54.62 76 HIS A CA 1
ATOM 586 C C . HIS A 1 76 ? 9.555 -17.531 4.766 1 54.62 76 HIS A C 1
ATOM 588 O O . HIS A 1 76 ? 9.531 -18.578 4.121 1 54.62 76 HIS A O 1
ATOM 594 N N . THR A 1 77 ? 10.008 -17.656 5.965 1 47.81 77 THR A N 1
ATOM 595 C CA . THR A 1 77 ? 9.781 -18.828 6.781 1 47.81 77 THR A CA 1
ATOM 596 C C . THR A 1 77 ? 8.297 -18.969 7.129 1 47.81 77 THR A C 1
ATOM 598 O O . THR A 1 77 ? 7.891 -18.688 8.258 1 47.81 77 THR A O 1
ATOM 601 N N . THR A 1 78 ? 7.543 -18.562 6.172 1 49.62 78 THR A N 1
ATOM 602 C CA . THR A 1 78 ? 6.141 -18.75 6.523 1 49.62 78 THR A CA 1
ATOM 603 C C . THR A 1 78 ? 5.914 -20.125 7.145 1 49.62 78 THR A C 1
ATOM 605 O O . THR A 1 78 ? 6.094 -21.141 6.48 1 49.62 78 THR A O 1
ATOM 608 N N . ARG A 1 79 ? 6.121 -20.297 8.445 1 44.19 79 ARG A N 1
ATOM 609 C CA . ARG A 1 79 ? 5.93 -21.516 9.211 1 44.19 79 ARG A CA 1
ATOM 610 C C . ARG A 1 79 ? 4.461 -21.922 9.242 1 44.19 79 ARG A C 1
ATOM 612 O O . ARG A 1 79 ? 4.129 -23.047 9.617 1 44.19 79 ARG A O 1
ATOM 619 N N . SER A 1 80 ? 3.611 -20.969 9.102 1 51.31 80 SER A N 1
ATOM 620 C CA . SER A 1 80 ? 2.234 -21.406 9.32 1 51.31 80 SER A CA 1
ATOM 621 C C . SER A 1 80 ? 1.424 -21.344 8.031 1 51.31 80 SER A C 1
ATOM 623 O O . SER A 1 80 ? 1.61 -20.453 7.211 1 51.31 80 SER A O 1
ATOM 625 N N . ASN A 1 81 ? 0.8 -22.516 7.695 1 60.94 81 ASN A N 1
ATOM 626 C CA . ASN A 1 81 ? -0.066 -22.734 6.539 1 60.94 81 ASN A CA 1
ATOM 627 C C . ASN A 1 81 ? -1.293 -21.828 6.586 1 60.94 81 ASN A C 1
ATOM 629 O O . ASN A 1 81 ? -2.143 -21.969 7.469 1 60.94 81 ASN A O 1
ATOM 633 N N . SER A 1 82 ? -1.19 -20.672 6.074 1 76.62 82 SER A N 1
ATOM 634 C CA . SER A 1 82 ? -2.381 -19.828 5.957 1 76.62 82 SER A CA 1
ATOM 635 C C . SER A 1 82 ? -3.174 -20.172 4.699 1 76.62 82 SER A C 1
ATOM 637 O O . SER A 1 82 ? -2.604 -20.609 3.699 1 76.62 82 SER A O 1
ATOM 639 N N . MET A 1 83 ? -4.414 -20.234 4.926 1 86.94 83 MET A N 1
ATOM 640 C CA . MET A 1 83 ? -5.301 -20.547 3.809 1 86.94 83 MET A CA 1
ATOM 641 C C . MET A 1 83 ? -5.918 -19.266 3.242 1 86.94 83 MET A C 1
ATOM 643 O O . MET A 1 83 ? -6.207 -18.328 3.986 1 86.94 83 MET A O 1
ATOM 647 N N . ALA A 1 84 ? -6.012 -19.219 1.997 1 91.19 84 ALA A N 1
ATOM 648 C CA . ALA A 1 84 ? -6.805 -18.219 1.284 1 91.19 84 ALA A CA 1
ATOM 649 C C . ALA A 1 84 ? -8.055 -18.844 0.669 1 91.19 84 ALA A C 1
ATOM 651 O O . ALA A 1 84 ? -7.973 -19.875 -0.006 1 91.19 84 ALA A O 1
ATOM 652 N N . ILE A 1 85 ? -9.227 -18.266 0.92 1 92.75 85 ILE A N 1
ATOM 653 C CA . ILE A 1 85 ? -10.484 -18.906 0.582 1 92.75 85 ILE A CA 1
ATOM 654 C C . ILE A 1 85 ? -11.359 -17.938 -0.221 1 92.75 85 ILE A C 1
ATOM 656 O O . ILE A 1 85 ? -11.469 -16.766 0.12 1 92.75 85 ILE A O 1
ATOM 660 N N . PHE A 1 86 ? -11.875 -18.391 -1.289 1 91.25 86 PHE A N 1
ATOM 661 C CA . PHE A 1 86 ? -12.953 -17.625 -1.897 1 91.25 86 PHE A CA 1
ATOM 662 C C . PHE A 1 86 ? -14.07 -18.547 -2.383 1 91.25 86 PHE A C 1
ATOM 664 O O . PHE A 1 86 ? -13.828 -19.719 -2.686 1 91.25 86 PHE A O 1
ATOM 671 N N . THR A 1 87 ? -15.266 -18.062 -2.307 1 92.19 87 THR A N 1
ATOM 672 C CA . THR A 1 87 ? -16.453 -18.766 -2.752 1 92.19 87 THR A CA 1
ATOM 673 C C . THR A 1 87 ? -17.141 -18.016 -3.895 1 92.19 87 THR A C 1
ATOM 675 O O . THR A 1 87 ? -17.328 -16.797 -3.82 1 92.19 87 THR A O 1
ATOM 678 N N . GLU A 1 88 ? -17.328 -18.656 -4.91 1 91.88 88 GLU A N 1
ATOM 679 C CA . GLU A 1 88 ? -18.047 -18.125 -6.059 1 91.88 88 GLU A CA 1
ATOM 680 C C . GLU A 1 88 ? -19.109 -19.094 -6.555 1 91.88 88 GLU A C 1
ATOM 682 O O . GLU A 1 88 ? -18.797 -20.219 -6.965 1 91.88 88 GLU A O 1
ATOM 687 N N . GLY A 1 89 ? -20.312 -18.594 -6.539 1 91.44 89 GLY A N 1
ATOM 688 C CA . GLY A 1 89 ? -21.406 -19.516 -6.84 1 91.44 89 GLY A CA 1
ATOM 689 C C . GLY A 1 89 ? -21.516 -20.641 -5.844 1 91.44 89 GLY A C 1
ATOM 690 O O . GLY A 1 89 ? -21.609 -20.422 -4.637 1 91.44 89 GLY A O 1
ATOM 691 N N . ASP A 1 90 ? -21.438 -21.875 -6.383 1 94.06 90 ASP A N 1
ATOM 692 C CA . ASP A 1 90 ? -21.578 -23.031 -5.516 1 94.06 90 ASP A CA 1
ATOM 693 C C . ASP A 1 90 ? -20.234 -23.656 -5.184 1 94.06 90 ASP A C 1
ATOM 695 O O . ASP A 1 90 ? -20.156 -24.719 -4.555 1 94.06 90 ASP A O 1
ATOM 699 N N . THR A 1 91 ? -19.188 -23.016 -5.605 1 96.44 91 THR A N 1
ATOM 700 C CA . THR A 1 91 ? -17.875 -23.609 -5.469 1 96.44 91 THR A CA 1
ATOM 701 C C . THR A 1 91 ? -17 -22.797 -4.523 1 96.44 91 THR A C 1
ATOM 703 O O . THR A 1 91 ? -16.906 -21.578 -4.656 1 96.44 91 THR A O 1
ATOM 706 N N . GLN A 1 92 ? -16.391 -23.422 -3.553 1 96.75 92 GLN A N 1
ATOM 707 C CA . GLN A 1 92 ? -15.398 -22.812 -2.67 1 96.75 92 GLN A CA 1
ATOM 708 C C . GLN A 1 92 ? -13.992 -23.312 -3.002 1 96.75 92 GLN A C 1
ATOM 710 O O . GLN A 1 92 ? -13.766 -24.516 -3.143 1 96.75 92 GLN A O 1
ATOM 715 N N . ILE A 1 93 ? -13.125 -22.453 -3.197 1 96.56 93 ILE A N 1
ATOM 716 C CA . ILE A 1 93 ? -11.719 -22.75 -3.471 1 96.56 93 ILE A CA 1
ATOM 717 C C . ILE A 1 93 ? -10.875 -22.406 -2.246 1 96.56 93 ILE A C 1
ATOM 719 O O . ILE A 1 93 ? -10.977 -21.312 -1.696 1 96.56 93 ILE A O 1
ATOM 723 N N . VAL A 1 94 ? -10.078 -23.328 -1.806 1 93.75 94 VAL A N 1
ATOM 724 C CA . VAL A 1 94 ? -9.211 -23.141 -0.649 1 93.75 94 VAL A CA 1
ATOM 725 C C . VAL A 1 94 ? -7.75 -23.328 -1.065 1 93.75 94 VAL A C 1
ATOM 727 O O . VAL A 1 94 ? -7.336 -24.438 -1.404 1 93.75 94 VAL A O 1
ATOM 730 N N . PHE A 1 95 ? -7.02 -22.234 -1.037 1 92 95 PHE A N 1
ATOM 731 C CA . PHE A 1 95 ? -5.586 -22.312 -1.299 1 92 95 PHE A CA 1
ATOM 732 C C . PHE A 1 95 ? -4.82 -22.672 -0.031 1 92 95 PHE A C 1
ATOM 734 O O . PHE A 1 95 ? -5.047 -22.078 1.025 1 92 95 PHE A O 1
ATOM 741 N N . VAL A 1 96 ? -4.055 -23.578 -0.173 1 80.19 96 VAL A N 1
ATOM 742 C CA . VAL A 1 96 ? -3.178 -23.938 0.938 1 80.19 96 VAL A CA 1
ATOM 743 C C . VAL A 1 96 ? -1.769 -23.406 0.667 1 80.19 96 VAL A C 1
ATOM 745 O O . VAL A 1 96 ? -1.132 -23.797 -0.314 1 80.19 96 VAL A O 1
ATOM 748 N N . ASP A 1 97 ? -1.533 -22.281 1.3 1 64.44 97 ASP A N 1
ATOM 749 C CA . ASP A 1 97 ? -0.231 -21.656 1.072 1 64.44 97 ASP A CA 1
ATOM 750 C C . ASP A 1 97 ? 0.902 -22.594 1.512 1 64.44 97 ASP A C 1
ATOM 752 O O . ASP A 1 97 ? 0.915 -23.062 2.646 1 64.44 97 ASP A O 1
ATOM 756 N N . THR A 1 98 ? 1.651 -23 0.539 1 62.16 98 THR A N 1
ATOM 757 C CA . THR A 1 98 ? 2.807 -23.844 0.823 1 62.16 98 THR A CA 1
ATOM 758 C C . THR A 1 98 ? 4.074 -23 0.944 1 62.16 98 THR A C 1
ATOM 760 O O . THR A 1 98 ? 4.238 -22 0.23 1 62.16 98 THR A O 1
ATOM 763 N N . PRO A 1 99 ? 4.801 -23.141 2.104 1 55.72 99 PRO A N 1
ATOM 764 C CA . PRO A 1 99 ? 6.082 -22.438 2.154 1 55.72 99 PRO A CA 1
ATOM 765 C C . PRO A 1 99 ? 6.918 -22.625 0.892 1 55.72 99 PRO A C 1
ATOM 767 O O . PRO A 1 99 ? 6.781 -23.656 0.212 1 55.72 99 PRO A O 1
ATOM 770 N N . GLY A 1 100 ? 7.445 -21.5 0.423 1 53.19 100 GLY A N 1
ATOM 771 C CA . GLY A 1 100 ? 8.352 -21.625 -0.705 1 53.19 100 GLY A CA 1
ATOM 772 C C . GLY A 1 100 ? 9.352 -22.766 -0.539 1 53.19 100 GLY A C 1
ATOM 773 O O . GLY A 1 100 ? 9.742 -23.094 0.582 1 53.19 100 GLY A O 1
ATOM 774 N N . VAL A 1 101 ? 9.523 -23.656 -1.488 1 47.88 101 VAL A N 1
ATOM 775 C CA . VAL A 1 101 ? 10.5 -24.75 -1.483 1 47.88 101 VAL A CA 1
ATOM 776 C C . VAL A 1 101 ? 11.906 -24.156 -1.417 1 47.88 101 VAL A C 1
ATOM 778 O O . VAL A 1 101 ? 12.336 -23.438 -2.318 1 47.88 101 VAL A O 1
ATOM 781 N N . VAL A 1 102 ? 12.445 -23.891 -0.214 1 45.69 102 VAL A N 1
ATOM 782 C CA . VAL A 1 102 ? 13.727 -23.234 0.015 1 45.69 102 VAL A CA 1
ATOM 783 C C . VAL A 1 102 ? 14.867 -24.219 -0.224 1 45.69 102 VAL A C 1
ATOM 785 O O . VAL A 1 102 ? 14.703 -25.422 -0.022 1 45.69 102 VAL A O 1
ATOM 788 N N . ASN A 1 103 ? 15.898 -23.75 -0.949 1 45.78 103 ASN A N 1
ATOM 789 C CA . ASN A 1 103 ? 17.125 -24.516 -1.166 1 45.78 103 ASN A CA 1
ATOM 790 C C . ASN A 1 103 ? 17.812 -24.844 0.151 1 45.78 103 ASN A C 1
ATOM 792 O O . ASN A 1 103 ? 17.719 -24.094 1.118 1 45.78 103 ASN A O 1
ATOM 796 N N . GLU A 1 104 ? 18.406 -26.016 0.192 1 43.41 104 GLU A N 1
ATOM 797 C CA . GLU A 1 104 ? 19.188 -26.5 1.315 1 43.41 104 GLU A CA 1
ATOM 798 C C . GLU A 1 104 ? 20.203 -25.469 1.788 1 43.41 104 GLU A C 1
ATOM 800 O O . GLU A 1 104 ? 20.438 -25.328 2.988 1 43.41 104 GLU A O 1
ATOM 805 N N . LYS A 1 105 ? 20.766 -24.875 0.827 1 46.53 105 LYS A N 1
ATOM 806 C CA . LYS A 1 105 ? 21.844 -23.938 1.188 1 46.53 105 LYS A CA 1
ATOM 807 C C . LYS A 1 105 ? 21.281 -22.75 1.973 1 46.53 105 LYS A C 1
ATOM 809 O O . LYS A 1 105 ? 21.891 -22.312 2.945 1 46.53 105 LYS A O 1
ATOM 814 N N . GLU A 1 106 ? 20.203 -22.344 1.492 1 51.06 106 GLU A N 1
ATOM 815 C CA . GLU A 1 106 ? 19.609 -21.203 2.205 1 51.06 106 GLU A CA 1
ATOM 816 C C . GLU A 1 106 ? 19.125 -21.625 3.59 1 51.06 106 GLU A C 1
ATOM 818 O O . GLU A 1 106 ? 19.219 -20.859 4.547 1 51.06 106 GLU A O 1
ATOM 823 N N . TYR A 1 107 ? 18.766 -22.844 3.693 1 49.81 107 TYR A N 1
ATOM 824 C CA . TYR A 1 107 ? 18.375 -23.469 4.949 1 49.81 107 TYR A CA 1
ATOM 825 C C . TYR A 1 107 ? 19.516 -23.453 5.953 1 49.81 107 TYR A C 1
ATOM 827 O O . TYR A 1 107 ? 19.312 -23.156 7.133 1 49.81 107 TYR A O 1
ATOM 835 N N . ALA A 1 108 ? 20.562 -23.984 5.418 1 48.72 108 ALA A N 1
ATOM 836 C CA . ALA A 1 108 ? 21.75 -24.047 6.262 1 48.72 108 ALA A CA 1
ATOM 837 C C . ALA A 1 108 ? 22.203 -22.641 6.668 1 48.72 108 ALA A C 1
ATOM 839 O O . ALA A 1 108 ? 22.609 -22.422 7.809 1 48.72 108 ALA A O 1
ATOM 840 N N . LYS A 1 109 ? 22.141 -21.906 5.754 1 50 109 LYS A N 1
ATOM 841 C CA . LYS A 1 109 ? 22.656 -20.562 5.973 1 50 109 LYS A CA 1
ATOM 842 C C . LYS A 1 109 ? 21.828 -19.812 7.004 1 50 109 LYS A C 1
ATOM 844 O O . LYS A 1 109 ? 22.375 -19.109 7.859 1 50 109 LYS A O 1
ATOM 849 N N . PHE A 1 110 ? 20.594 -20.031 6.875 1 51.38 110 PHE A N 1
ATOM 850 C CA . PHE A 1 110 ? 19.75 -19.25 7.777 1 51.38 110 PHE A CA 1
ATOM 851 C C . PHE A 1 110 ? 19.219 -20.125 8.906 1 51.38 110 PHE A C 1
ATOM 853 O O . PHE A 1 110 ? 18.266 -19.734 9.594 1 51.38 110 PHE A O 1
ATOM 860 N N . HIS A 1 111 ? 19.969 -21.266 9.133 1 47.75 111 HIS A N 1
ATOM 861 C CA . HIS A 1 111 ? 19.609 -22.219 10.18 1 47.75 111 HIS A CA 1
ATOM 862 C C . HIS A 1 111 ? 18.125 -22.516 10.164 1 47.75 111 HIS A C 1
ATOM 864 O O . HIS A 1 111 ? 17.469 -22.531 11.211 1 47.75 111 HIS A O 1
ATOM 870 N N . LEU A 1 112 ? 17.641 -22.453 8.984 1 49.97 112 LEU A N 1
ATOM 871 C CA . LEU A 1 112 ? 16.219 -22.75 8.852 1 49.97 112 LEU A CA 1
ATOM 872 C C . LEU A 1 112 ? 15.953 -24.234 9.078 1 49.97 112 LEU A C 1
ATOM 874 O O . LEU A 1 112 ? 16.781 -25.078 8.75 1 49.97 112 LEU A O 1
ATOM 878 N N . ASN A 1 113 ? 15.102 -24.672 9.969 1 47.16 113 ASN A N 1
ATOM 879 C CA . ASN A 1 113 ? 14.812 -26.062 10.344 1 47.16 113 ASN A CA 1
ATOM 880 C C . ASN A 1 113 ? 14.258 -26.859 9.172 1 47.16 113 ASN A C 1
ATOM 882 O O . ASN A 1 113 ? 13.633 -26.281 8.273 1 47.16 113 ASN A O 1
ATOM 886 N N . ARG A 1 114 ? 14.789 -28.062 8.938 1 46.62 114 ARG A N 1
ATOM 887 C CA . ARG A 1 114 ? 14.305 -29.125 8.062 1 46.62 114 ARG A CA 1
ATOM 888 C C . ARG A 1 114 ? 12.781 -29.109 7.969 1 46.62 114 ARG A C 1
ATOM 890 O O . ARG A 1 114 ? 12.195 -29.766 7.105 1 46.62 114 ARG A O 1
ATOM 897 N N . ALA A 1 115 ? 12.195 -28.328 8.727 1 46.38 115 ALA A N 1
ATOM 898 C CA . ALA A 1 115 ? 10.742 -28.266 8.867 1 46.38 115 ALA A CA 1
ATOM 899 C C . ALA A 1 115 ? 10.094 -27.703 7.605 1 46.38 115 ALA A C 1
ATOM 901 O O . ALA A 1 115 ? 8.969 -28.062 7.258 1 46.38 115 ALA A O 1
ATOM 902 N N . PHE A 1 116 ? 10.875 -27.172 6.766 1 50.94 116 PHE A N 1
ATOM 903 C CA . PHE A 1 116 ? 10.281 -26.516 5.605 1 50.94 116 PHE A CA 1
ATOM 904 C C . PHE A 1 116 ? 9.906 -27.547 4.543 1 50.94 116 PHE A C 1
ATOM 906 O O . PHE A 1 116 ? 8.844 -27.453 3.924 1 50.94 116 PHE A O 1
ATOM 913 N N . LYS A 1 117 ? 10.875 -28.531 4.195 1 52.5 117 LYS A N 1
ATOM 914 C CA . LYS A 1 117 ? 10.547 -29.594 3.25 1 52.5 117 LYS A CA 1
ATOM 915 C C . LYS A 1 117 ? 9.312 -30.359 3.695 1 52.5 117 LYS A C 1
ATOM 917 O O . LYS A 1 117 ? 8.453 -30.688 2.873 1 52.5 117 LYS A O 1
ATOM 922 N N . ARG A 1 118 ? 9.25 -30.562 4.98 1 54.97 118 ARG A N 1
ATOM 923 C CA . ARG A 1 118 ? 8.141 -31.328 5.547 1 54.97 118 ARG A CA 1
ATOM 924 C C . ARG A 1 118 ? 6.844 -30.516 5.477 1 54.97 118 ARG A C 1
ATOM 926 O O . ARG A 1 118 ? 5.766 -31.094 5.289 1 54.97 118 ARG A O 1
ATOM 933 N N . ASP A 1 119 ? 7.082 -29.266 5.254 1 63.12 119 ASP A N 1
ATOM 934 C CA . ASP A 1 119 ? 5.902 -28.406 5.316 1 63.12 119 ASP A CA 1
ATOM 935 C C . ASP A 1 119 ? 5.195 -28.344 3.965 1 63.12 119 ASP A C 1
ATOM 937 O O . ASP A 1 119 ? 3.965 -28.406 3.896 1 63.12 119 ASP A O 1
ATOM 941 N N . ALA A 1 120 ? 6.039 -28.438 2.943 1 64.44 120 ALA A N 1
ATOM 942 C CA . ALA A 1 120 ? 5.398 -28.422 1.63 1 64.44 120 ALA A CA 1
ATOM 943 C C . ALA A 1 120 ? 4.664 -29.734 1.363 1 64.44 120 ALA A C 1
ATOM 945 O O . ALA A 1 120 ? 3.555 -29.734 0.826 1 64.44 120 ALA A O 1
ATOM 946 N N . LYS A 1 121 ? 5.301 -30.828 1.764 1 70 121 LYS A N 1
ATOM 947 C CA . LYS A 1 121 ? 4.699 -32.156 1.588 1 70 121 LYS A CA 1
ATOM 948 C C . LYS A 1 121 ? 3.383 -32.25 2.354 1 70 121 LYS A C 1
ATOM 950 O O . LYS A 1 121 ? 2.396 -32.781 1.83 1 70 121 LYS A O 1
ATOM 955 N N . ARG A 1 122 ? 3.43 -31.688 3.48 1 69.62 122 ARG A N 1
ATOM 956 C CA . ARG A 1 122 ? 2.238 -31.75 4.32 1 69.62 122 ARG A CA 1
ATOM 957 C C . ARG A 1 122 ? 1.124 -30.875 3.752 1 69.62 122 ARG A C 1
ATOM 959 O O . ARG A 1 122 ? -0.044 -31.266 3.754 1 69.62 122 ARG A O 1
ATOM 966 N N . ALA A 1 123 ? 1.517 -29.797 3.236 1 72.25 123 ALA A N 1
ATOM 967 C CA . ALA A 1 123 ? 0.522 -28.875 2.68 1 72.25 123 ALA A CA 1
ATOM 968 C C . ALA A 1 123 ? -0.136 -29.469 1.438 1 72.25 123 ALA A C 1
ATOM 970 O O . ALA A 1 123 ? -1.339 -29.312 1.226 1 72.25 123 ALA A O 1
ATOM 971 N N . LEU A 1 124 ? 0.636 -30.281 0.712 1 84.81 124 LEU A N 1
ATOM 972 C CA . LEU A 1 124 ? 0.134 -30.828 -0.546 1 84.81 124 LEU A CA 1
ATOM 973 C C . LEU A 1 124 ? -0.691 -32.094 -0.303 1 84.81 124 LEU A C 1
ATOM 975 O O . LEU A 1 124 ? -1.481 -32.5 -1.159 1 84.81 124 LEU A O 1
ATOM 979 N N . LYS A 1 125 ? -0.489 -32.656 0.867 1 83.12 125 LYS A N 1
ATOM 980 C CA . LYS A 1 125 ? -1.207 -33.875 1.181 1 83.12 125 LYS A CA 1
ATOM 981 C C . LYS A 1 125 ? -2.717 -33.656 1.142 1 83.12 125 LYS A C 1
ATOM 983 O O . LYS A 1 125 ? -3.457 -34.5 0.633 1 83.12 125 LYS A O 1
ATOM 988 N N . ASN A 1 126 ? -3.184 -32.594 1.508 1 83.69 126 ASN A N 1
ATOM 989 C CA . ASN A 1 126 ? -4.617 -32.344 1.609 1 83.69 126 ASN A CA 1
ATOM 990 C C . ASN A 1 126 ? -5.141 -31.578 0.393 1 83.69 126 ASN A C 1
ATOM 992 O O . ASN A 1 126 ? -6.328 -31.25 0.324 1 83.69 126 ASN A O 1
ATOM 996 N N . ALA A 1 127 ? -4.316 -31.375 -0.55 1 92.25 127 ALA A N 1
ATOM 997 C CA . ALA A 1 127 ? -4.742 -30.656 -1.747 1 92.25 127 ALA A CA 1
ATOM 998 C C . ALA A 1 127 ? -5.406 -31.594 -2.746 1 92.25 127 ALA A C 1
ATOM 1000 O O . ALA A 1 127 ? -5.031 -32.781 -2.85 1 92.25 127 ALA A O 1
ATOM 1001 N N . ASP A 1 128 ? -6.387 -31.141 -3.414 1 94.75 128 ASP A N 1
ATOM 1002 C CA . ASP A 1 128 ? -7.043 -31.875 -4.484 1 94.75 128 ASP A CA 1
ATOM 1003 C C . ASP A 1 128 ? -6.305 -31.703 -5.809 1 94.75 128 ASP A C 1
ATOM 1005 O O . ASP A 1 128 ? -6.355 -32.594 -6.672 1 94.75 128 ASP A O 1
ATOM 1009 N N . ILE A 1 129 ? -5.633 -30.578 -5.98 1 95.69 129 ILE A N 1
ATOM 1010 C CA . ILE A 1 129 ? -4.922 -30.234 -7.207 1 95.69 129 ILE A CA 1
ATOM 1011 C C . ILE A 1 129 ? -3.689 -29.406 -6.875 1 95.69 129 ILE A C 1
ATOM 1013 O O . ILE A 1 129 ? -3.668 -28.688 -5.871 1 95.69 129 ILE A O 1
ATOM 1017 N N . ILE A 1 130 ? -2.637 -29.5 -7.719 1 95.25 130 ILE A N 1
ATOM 1018 C CA . ILE A 1 130 ? -1.38 -28.812 -7.457 1 95.25 130 ILE A CA 1
ATOM 1019 C C . ILE A 1 130 ? -1.095 -27.812 -8.578 1 95.25 130 ILE A C 1
ATOM 1021 O O . ILE A 1 130 ? -1.113 -28.172 -9.758 1 95.25 130 ILE A O 1
ATOM 1025 N N . GLY A 1 131 ? -0.927 -26.594 -8.203 1 95.62 131 GLY A N 1
ATOM 1026 C CA . GLY A 1 131 ? -0.478 -25.578 -9.141 1 95.62 131 GLY A CA 1
ATOM 1027 C C . GLY A 1 131 ? 0.989 -25.219 -8.977 1 95.62 131 GLY A C 1
ATOM 1028 O O . GLY A 1 131 ? 1.449 -24.953 -7.867 1 95.62 131 GLY A O 1
ATOM 1029 N N . VAL A 1 132 ? 1.73 -25.219 -10.07 1 94.88 132 VAL A N 1
ATOM 1030 C CA . VAL A 1 132 ? 3.146 -24.859 -10.062 1 94.88 132 VAL A CA 1
ATOM 1031 C C . VAL A 1 132 ? 3.334 -23.484 -10.68 1 94.88 132 VAL A C 1
ATOM 1033 O O . VAL A 1 132 ? 2.965 -23.25 -11.836 1 94.88 132 VAL A O 1
ATOM 1036 N N . ILE A 1 133 ? 3.824 -22.594 -9.891 1 94.75 133 ILE A N 1
ATOM 1037 C CA . ILE A 1 133 ? 4.145 -21.266 -10.406 1 94.75 133 ILE A CA 1
ATOM 1038 C C . ILE A 1 133 ? 5.605 -21.234 -10.844 1 94.75 133 ILE A C 1
ATOM 1040 O O . ILE A 1 133 ? 6.508 -21.531 -10.062 1 94.75 133 ILE A O 1
ATOM 1044 N N . HIS A 1 134 ? 5.824 -20.891 -12.086 1 94.62 134 HIS A N 1
ATOM 1045 C CA . HIS A 1 134 ? 7.152 -20.828 -12.672 1 94.62 134 HIS A CA 1
ATOM 1046 C C . HIS A 1 134 ? 7.457 -19.438 -13.211 1 94.62 134 HIS A C 1
ATOM 1048 O O . HIS A 1 134 ? 6.723 -18.922 -14.047 1 94.62 134 HIS A O 1
ATOM 1054 N N . ASP A 1 135 ? 8.508 -18.844 -12.695 1 93.25 135 ASP A N 1
ATOM 1055 C CA . ASP A 1 135 ? 8.938 -17.5 -13.109 1 93.25 135 ASP A CA 1
ATOM 1056 C C . ASP A 1 135 ? 9.609 -17.547 -14.477 1 93.25 135 ASP A C 1
ATOM 1058 O O . ASP A 1 135 ? 10.742 -18.016 -14.609 1 93.25 135 ASP A O 1
ATOM 1062 N N . VAL A 1 136 ? 9.055 -16.953 -15.477 1 92.19 136 VAL A N 1
ATOM 1063 C CA . VAL A 1 136 ? 9.562 -17.078 -16.844 1 92.19 136 VAL A CA 1
ATOM 1064 C C . VAL A 1 136 ? 10.539 -15.93 -17.125 1 92.19 136 VAL A C 1
ATOM 1066 O O . VAL A 1 136 ? 11.156 -15.883 -18.188 1 92.19 136 VAL A O 1
ATOM 1069 N N . SER A 1 137 ? 10.594 -15.023 -16.172 1 88.81 137 SER A N 1
ATOM 1070 C CA . SER A 1 137 ? 11.461 -13.867 -16.391 1 88.81 137 SER A CA 1
ATOM 1071 C C . SER A 1 137 ? 12.898 -14.188 -15.984 1 88.81 137 SER A C 1
ATOM 1073 O O . SER A 1 137 ? 13.828 -13.453 -16.344 1 88.81 137 SER A O 1
ATOM 1075 N N . ASN A 1 138 ? 13.078 -15.227 -15.258 1 87.31 138 ASN A N 1
ATOM 1076 C CA . ASN A 1 138 ? 14.414 -15.602 -14.797 1 87.31 138 ASN A CA 1
ATOM 1077 C C . ASN A 1 138 ? 15.18 -16.344 -15.883 1 87.31 138 ASN A C 1
ATOM 1079 O O . ASN A 1 138 ? 14.922 -17.531 -16.141 1 87.31 138 ASN A O 1
ATOM 1083 N N . ILE A 1 139 ? 16.172 -15.844 -16.391 1 83.12 139 ILE A N 1
ATOM 1084 C CA . ILE A 1 139 ? 16.906 -16.359 -17.547 1 83.12 139 ILE A CA 1
ATOM 1085 C C . ILE A 1 139 ? 17.656 -17.641 -17.156 1 83.12 139 ILE A C 1
ATOM 1087 O O . ILE A 1 139 ? 17.844 -18.531 -17.984 1 83.12 139 ILE A O 1
ATOM 1091 N N . HIS A 1 140 ? 17.969 -17.766 -15.961 1 85.31 140 HIS A N 1
ATOM 1092 C CA . HIS A 1 140 ? 18.812 -18.875 -15.531 1 85.31 140 HIS A CA 1
ATOM 1093 C C . HIS A 1 140 ? 17.984 -20.109 -15.242 1 85.31 140 HIS A C 1
ATOM 1095 O O . HIS A 1 140 ? 18.484 -21.234 -15.336 1 85.31 140 HIS A O 1
ATOM 1101 N N . THR A 1 141 ? 16.703 -19.875 -14.938 1 87.56 141 THR A N 1
ATOM 1102 C CA . THR A 1 141 ? 15.953 -21.016 -14.438 1 87.56 141 THR A CA 1
ATOM 1103 C C . THR A 1 141 ? 14.688 -21.234 -15.258 1 87.56 141 THR A C 1
ATOM 1105 O O . THR A 1 141 ? 13.969 -22.219 -15.062 1 87.56 141 THR A O 1
ATOM 1108 N N . LYS A 1 142 ? 14.445 -20.422 -16.188 1 88.44 142 LYS A N 1
ATOM 1109 C CA . LYS A 1 142 ? 13.148 -20.438 -16.859 1 88.44 142 LYS A CA 1
ATOM 1110 C C . LYS A 1 142 ? 13.008 -21.672 -17.75 1 88.44 142 LYS A C 1
ATOM 1112 O O . LYS A 1 142 ? 11.891 -22.078 -18.094 1 88.44 142 LYS A O 1
ATOM 1117 N N . GLU A 1 143 ? 14.094 -22.344 -18.047 1 90.06 143 GLU A N 1
ATOM 1118 C CA . GLU A 1 143 ? 14.023 -23.422 -19.016 1 90.06 143 GLU A CA 1
ATOM 1119 C C . GLU A 1 143 ? 13.93 -24.781 -18.328 1 90.06 143 GLU A C 1
ATOM 1121 O O . GLU A 1 143 ? 13.992 -25.828 -18.984 1 90.06 143 GLU A O 1
ATOM 1126 N N . LYS A 1 144 ? 13.844 -24.797 -17.062 1 91.88 144 LYS A N 1
ATOM 1127 C CA . LYS A 1 144 ? 13.711 -26.078 -16.359 1 91.88 144 LYS A CA 1
ATOM 1128 C C . LYS A 1 144 ? 12.984 -25.875 -15.023 1 91.88 144 LYS A C 1
ATOM 1130 O O . LYS A 1 144 ? 13.062 -24.812 -14.414 1 91.88 144 LYS A O 1
ATOM 1135 N N . LEU A 1 145 ? 12.344 -26.922 -14.602 1 92.25 145 LEU A N 1
ATOM 1136 C CA . LEU A 1 145 ? 11.766 -26.953 -13.258 1 92.25 145 LEU A CA 1
ATOM 1137 C C . LEU A 1 145 ? 12.805 -27.375 -12.234 1 92.25 145 LEU A C 1
ATOM 1139 O O . LEU A 1 145 ? 13.625 -28.266 -12.5 1 92.25 145 LEU A O 1
ATOM 1143 N N . ASP A 1 146 ? 12.758 -26.719 -11.156 1 89.81 146 ASP A N 1
ATOM 1144 C CA . ASP A 1 146 ? 13.664 -27.125 -10.078 1 89.81 146 ASP A CA 1
ATOM 1145 C C . ASP A 1 146 ? 13.414 -28.562 -9.664 1 89.81 146 ASP A C 1
ATOM 1147 O O . ASP A 1 146 ? 12.273 -29.016 -9.617 1 89.81 146 ASP A O 1
ATOM 1151 N N . ILE A 1 147 ? 14.445 -29.234 -9.266 1 87.75 147 ILE A N 1
ATOM 1152 C CA . ILE A 1 147 ? 14.398 -30.641 -8.898 1 87.75 147 ILE A CA 1
ATOM 1153 C C . ILE A 1 147 ? 13.453 -30.828 -7.711 1 87.75 147 ILE A C 1
ATOM 1155 O O . ILE A 1 147 ? 12.766 -31.844 -7.609 1 87.75 147 ILE A O 1
ATOM 1159 N N . LYS A 1 148 ? 13.398 -29.922 -6.859 1 85.44 148 LYS A N 1
ATOM 1160 C CA . LYS A 1 148 ? 12.531 -30.016 -5.688 1 85.44 148 LYS A CA 1
ATOM 1161 C C . LYS A 1 148 ? 11.062 -30.016 -6.09 1 85.44 148 LYS A C 1
ATOM 1163 O O . LYS A 1 148 ? 10.25 -30.734 -5.492 1 85.44 148 LYS A O 1
ATOM 1168 N N . ILE A 1 149 ? 10.812 -29.25 -7.023 1 90.44 149 ILE A N 1
ATOM 1169 C CA . ILE A 1 149 ? 9.445 -29.188 -7.535 1 90.44 149 IL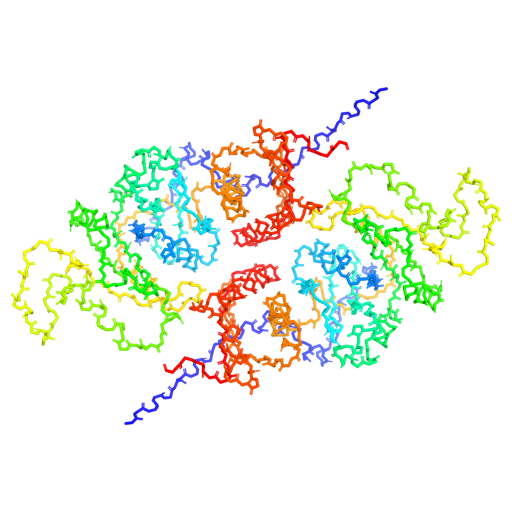E A CA 1
ATOM 1170 C C . ILE A 1 149 ? 9.086 -30.5 -8.219 1 90.44 149 ILE A C 1
ATOM 1172 O O . ILE A 1 149 ? 8.008 -31.047 -8 1 90.44 149 ILE A O 1
ATOM 1176 N N . LEU A 1 150 ? 10.016 -30.984 -8.977 1 90.69 150 LEU A N 1
ATOM 1177 C CA . LEU A 1 150 ? 9.805 -32.25 -9.688 1 90.69 150 LEU A CA 1
ATOM 1178 C C . LEU A 1 150 ? 9.57 -33.375 -8.711 1 90.69 150 LEU A C 1
ATOM 1180 O O . LEU A 1 150 ? 8.703 -34.219 -8.93 1 90.69 150 LEU A O 1
ATOM 1184 N N . ASN A 1 151 ? 10.359 -33.375 -7.652 1 88.44 151 ASN A N 1
ATOM 1185 C CA . ASN A 1 151 ? 10.219 -34.406 -6.637 1 88.44 151 ASN A CA 1
ATOM 1186 C C . ASN A 1 151 ? 8.844 -34.344 -5.973 1 88.44 151 ASN A C 1
ATOM 1188 O O . ASN A 1 151 ? 8.234 -35.406 -5.723 1 88.44 151 ASN A O 1
ATOM 1192 N N . LEU A 1 152 ? 8.398 -33.219 -5.723 1 88.62 152 LEU A N 1
ATOM 1193 C CA . LEU A 1 152 ? 7.082 -33.062 -5.109 1 88.62 152 LEU A CA 1
ATOM 1194 C C . LEU A 1 152 ? 5.984 -33.531 -6.043 1 88.62 152 LEU A C 1
ATOM 1196 O O . LEU A 1 152 ? 5.047 -34.219 -5.605 1 88.62 152 LEU A O 1
ATOM 1200 N N . LEU A 1 153 ? 6.125 -33.219 -7.293 1 91.56 153 LEU A N 1
ATOM 1201 C CA . LEU A 1 153 ? 5.145 -33.656 -8.289 1 91.56 153 LEU A CA 1
ATOM 1202 C C . LEU A 1 153 ? 5.152 -35.156 -8.438 1 91.56 153 LEU A C 1
ATOM 1204 O O . LEU A 1 153 ? 4.094 -35.781 -8.562 1 91.56 153 LEU A O 1
ATOM 1208 N N . GLN A 1 154 ? 6.352 -35.688 -8.383 1 91 154 GLN A N 1
ATOM 1209 C CA . GLN A 1 154 ? 6.477 -37.125 -8.492 1 91 154 GLN A CA 1
ATOM 1210 C C . GLN A 1 154 ? 5.832 -37.844 -7.293 1 91 154 GLN A C 1
ATOM 1212 O O . GLN A 1 154 ? 5.145 -38.844 -7.453 1 91 154 GLN A O 1
ATOM 1217 N N . TYR A 1 155 ? 6.062 -37.281 -6.172 1 89.81 155 TYR A N 1
ATOM 1218 C CA . TYR A 1 155 ? 5.527 -37.844 -4.938 1 89.81 155 TYR A CA 1
ATOM 1219 C C . TYR A 1 155 ? 4.004 -37.812 -4.934 1 89.81 155 TYR A C 1
ATOM 1221 O O . TYR A 1 155 ? 3.354 -38.688 -4.355 1 89.81 155 TYR A O 1
ATOM 1229 N N . HIS A 1 156 ? 3.443 -36.875 -5.59 1 91.69 156 HIS A N 1
ATOM 1230 C CA . HIS A 1 156 ? 1.996 -36.719 -5.641 1 91.69 156 HIS A CA 1
ATOM 1231 C C . HIS A 1 156 ? 1.476 -36.875 -7.066 1 91.69 156 HIS A C 1
ATOM 1233 O O . HIS A 1 156 ? 0.603 -36.125 -7.504 1 91.69 156 HIS A O 1
ATOM 1239 N N . LYS A 1 157 ? 2.023 -37.781 -7.727 1 90.94 157 LYS A N 1
ATOM 1240 C CA . LYS A 1 157 ? 1.717 -37.969 -9.141 1 90.94 157 LYS A CA 1
ATOM 1241 C C . LYS A 1 157 ? 0.236 -38.281 -9.344 1 90.94 157 LYS A C 1
ATOM 1243 O O . LYS A 1 157 ? -0.311 -38.031 -10.422 1 90.94 157 LYS A O 1
ATOM 1248 N N . ASP A 1 158 ? -0.427 -38.781 -8.344 1 92.19 158 ASP A N 1
ATOM 1249 C CA . ASP A 1 158 ? -1.833 -39.156 -8.422 1 92.19 158 ASP A CA 1
ATOM 1250 C C . ASP A 1 158 ? -2.738 -37.938 -8.398 1 92.19 158 ASP A C 1
ATOM 1252 O O . ASP A 1 158 ? -3.922 -38.031 -8.727 1 92.19 158 ASP A O 1
ATOM 1256 N N . LYS A 1 159 ? -2.25 -36.812 -8.055 1 94.31 159 LYS A N 1
ATOM 1257 C CA . LYS A 1 159 ? -3.02 -35.562 -8.039 1 94.31 159 LYS A CA 1
ATOM 1258 C C . LYS A 1 159 ? -2.854 -34.812 -9.344 1 94.31 159 LYS A C 1
ATOM 1260 O O . LYS A 1 159 ? -1.744 -34.688 -9.875 1 94.31 159 LYS A O 1
ATOM 1265 N N . PRO A 1 160 ? -3.988 -34.344 -9.852 1 96 160 PRO A N 1
ATOM 1266 C CA . PRO A 1 160 ? -3.84 -33.469 -11.023 1 96 160 PRO A CA 1
ATOM 1267 C C . PRO A 1 160 ? -3.004 -32.25 -10.742 1 96 160 PRO A C 1
ATOM 1269 O O . PRO A 1 160 ? -2.982 -31.75 -9.609 1 96 160 PRO A O 1
ATOM 1272 N N . SER A 1 161 ? -2.289 -31.766 -11.734 1 96.19 161 SER A N 1
ATOM 1273 C CA . SER A 1 161 ? -1.458 -30.578 -11.594 1 96.19 161 SER A CA 1
ATOM 1274 C C . SER A 1 161 ? -1.593 -29.672 -12.805 1 96.19 161 SER A C 1
ATOM 1276 O O . SER A 1 161 ? -2.016 -30.109 -13.883 1 96.19 161 SER A O 1
ATOM 1278 N N . PHE A 1 162 ? -1.353 -28.406 -12.633 1 95.81 162 PHE A N 1
ATOM 1279 C CA . PHE A 1 162 ? -1.333 -27.422 -13.703 1 95.81 162 PHE A CA 1
ATOM 1280 C C . PHE A 1 162 ? -0.155 -26.469 -13.547 1 95.81 162 PHE A C 1
ATOM 1282 O O . PHE A 1 162 ? 0.41 -26.344 -12.453 1 95.81 162 PHE A O 1
ATOM 1289 N N . LEU A 1 163 ? 0.216 -25.844 -14.648 1 95.88 163 LEU A N 1
ATOM 1290 C CA . LEU A 1 163 ? 1.397 -24.984 -14.695 1 95.88 163 LEU A CA 1
ATOM 1291 C C . LEU A 1 163 ? 1.008 -23.531 -14.945 1 95.88 163 LEU A C 1
ATOM 1293 O O . LEU A 1 163 ? 0.148 -23.25 -15.781 1 95.88 163 LEU A O 1
ATOM 1297 N N . ILE A 1 164 ? 1.575 -22.688 -14.133 1 96.38 164 ILE A N 1
ATOM 1298 C CA . ILE A 1 164 ? 1.393 -21.25 -14.32 1 96.38 164 ILE A CA 1
ATOM 1299 C C . ILE A 1 164 ? 2.732 -20.594 -14.664 1 96.38 164 ILE A C 1
ATOM 1301 O O . ILE A 1 164 ? 3.625 -20.516 -13.812 1 96.38 164 ILE A O 1
ATOM 1305 N N . PHE A 1 165 ? 2.877 -20.172 -15.906 1 94.62 165 PHE A N 1
ATOM 1306 C CA . PHE A 1 165 ? 3.971 -19.266 -16.266 1 94.62 165 PHE A CA 1
ATOM 1307 C C . PHE A 1 165 ? 3.684 -17.859 -15.781 1 94.62 165 PHE A C 1
ATOM 1309 O O . PHE A 1 165 ? 2.803 -17.172 -16.312 1 94.62 165 PHE A O 1
ATOM 1316 N N . ASN A 1 166 ? 4.414 -17.422 -14.781 1 94.12 166 ASN A N 1
ATOM 1317 C CA . ASN A 1 166 ? 4.156 -16.125 -14.172 1 94.12 166 ASN A CA 1
ATOM 1318 C C . ASN A 1 166 ? 5.164 -15.07 -14.625 1 94.12 166 ASN A C 1
ATOM 1320 O O . ASN A 1 166 ? 6.211 -15.414 -15.188 1 94.12 166 ASN A O 1
ATOM 1324 N N . LYS A 1 167 ? 4.844 -13.797 -14.438 1 92.69 167 LYS A N 1
ATOM 1325 C CA . LYS A 1 167 ? 5.637 -12.617 -14.758 1 92.69 167 LYS A CA 1
ATOM 1326 C C . LYS A 1 167 ? 5.832 -12.484 -16.266 1 92.69 167 LYS A C 1
ATOM 1328 O O . LYS A 1 167 ? 6.906 -12.094 -16.734 1 92.69 167 LYS A O 1
ATOM 1333 N N . VAL A 1 168 ? 4.871 -12.82 -17.016 1 89.31 168 VAL A N 1
ATOM 1334 C CA . VAL A 1 168 ? 4.938 -12.766 -18.469 1 89.31 168 VAL A CA 1
ATOM 1335 C C . VAL A 1 168 ? 5.047 -11.32 -18.938 1 89.31 168 VAL A C 1
ATOM 1337 O O . VAL A 1 168 ? 5.43 -11.055 -20.078 1 89.31 168 VAL A O 1
ATOM 1340 N N . ASP A 1 169 ? 4.668 -10.375 -18.094 1 83.75 169 ASP A N 1
ATOM 1341 C CA . ASP A 1 169 ? 4.785 -8.953 -18.406 1 83.75 169 ASP A CA 1
ATOM 1342 C C . ASP A 1 169 ? 6.242 -8.562 -18.641 1 83.75 169 ASP A C 1
ATOM 1344 O O . ASP A 1 169 ? 6.52 -7.551 -19.297 1 83.75 169 ASP A O 1
ATOM 1348 N N . LEU A 1 170 ? 7.078 -9.359 -18.156 1 86.69 170 LEU A N 1
ATOM 1349 C CA . LEU A 1 170 ? 8.492 -9.039 -18.25 1 86.69 170 LEU A CA 1
ATOM 1350 C C . LEU A 1 170 ? 9.102 -9.633 -19.516 1 86.69 170 LEU A C 1
ATOM 1352 O O . LEU A 1 170 ? 10.258 -9.352 -19.844 1 86.69 170 LEU A O 1
ATOM 1356 N N . LEU A 1 171 ? 8.352 -10.398 -20.172 1 81.19 171 LEU A N 1
ATOM 1357 C CA . LEU A 1 171 ? 8.859 -11.039 -21.375 1 81.19 171 LEU A CA 1
ATOM 1358 C C . LEU A 1 171 ? 8.648 -10.148 -22.594 1 81.19 171 LEU A C 1
ATOM 1360 O O . LEU A 1 171 ? 7.621 -9.469 -22.703 1 81.19 171 LEU A O 1
ATOM 1364 N N . ARG A 1 172 ? 9.609 -10.164 -23.469 1 69.75 172 ARG A N 1
ATOM 1365 C CA . ARG A 1 172 ? 9.57 -9.344 -24.672 1 69.75 172 ARG A CA 1
ATOM 1366 C C . ARG A 1 172 ? 8.82 -10.047 -25.797 1 69.75 172 ARG A C 1
ATOM 1368 O O . ARG A 1 172 ? 8.109 -9.414 -26.578 1 69.75 172 ARG A O 1
ATOM 1375 N N . SER A 1 173 ? 9.039 -11.328 -25.938 1 68.31 173 SER A N 1
ATOM 1376 C CA . SER A 1 173 ? 8.508 -12.039 -27.094 1 68.31 173 SER A CA 1
ATOM 1377 C C . SER A 1 173 ? 7.613 -13.195 -26.672 1 68.31 173 SER A C 1
ATOM 1379 O O . SER A 1 173 ? 7.949 -13.945 -25.75 1 68.31 173 SER A O 1
ATOM 1381 N N . LYS A 1 174 ? 6.477 -13.305 -27.234 1 67.25 174 LYS A N 1
ATOM 1382 C CA . LYS A 1 174 ? 5.547 -14.414 -27.047 1 67.25 174 LYS A CA 1
ATOM 1383 C C . LYS A 1 174 ? 6.148 -15.727 -27.547 1 67.25 174 LYS A C 1
ATOM 1385 O O . LYS A 1 174 ? 5.879 -16.797 -26.969 1 67.25 174 LYS A O 1
ATOM 1390 N N . ARG A 1 175 ? 7 -15.672 -28.547 1 69.81 175 ARG A N 1
ATOM 1391 C CA . ARG A 1 175 ? 7.621 -16.859 -29.109 1 69.81 175 ARG A CA 1
ATOM 1392 C C . ARG A 1 175 ? 8.414 -17.625 -28.062 1 69.81 175 ARG A C 1
ATOM 1394 O O . ARG A 1 175 ? 8.406 -18.859 -28.031 1 69.81 175 ARG A O 1
ATOM 1401 N N . LYS A 1 176 ? 8.891 -16.922 -27.172 1 79.19 176 LYS A N 1
ATOM 1402 C CA . LYS A 1 176 ? 9.703 -17.531 -26.125 1 79.19 176 LYS A CA 1
ATOM 1403 C C . LYS A 1 176 ? 8.836 -18.344 -25.172 1 79.19 176 LYS A C 1
ATOM 1405 O O . LYS A 1 176 ? 9.266 -19.391 -24.672 1 79.19 176 LYS A O 1
ATOM 1410 N N . LEU A 1 177 ? 7.641 -17.953 -25.141 1 83.69 177 LEU A N 1
ATOM 1411 C CA . LEU A 1 177 ? 6.738 -18.641 -24.219 1 83.69 177 LEU A CA 1
ATOM 1412 C C . LEU A 1 177 ? 6.344 -20 -24.766 1 83.69 177 LEU A C 1
ATOM 1414 O O . LEU A 1 177 ? 6.207 -20.969 -24 1 83.69 177 LEU A O 1
ATOM 1418 N N . LEU A 1 178 ? 6.191 -20.141 -26 1 80.69 178 LEU A N 1
ATOM 1419 C CA . LEU A 1 178 ? 5.852 -21.422 -26.609 1 80.69 178 LEU A CA 1
ATOM 1420 C C . LEU A 1 178 ? 6.98 -22.422 -26.438 1 80.69 178 LEU A C 1
ATOM 1422 O O . LEU A 1 178 ? 6.734 -23.594 -26.125 1 80.69 178 LEU A O 1
ATOM 1426 N N . ASP A 1 179 ? 8.172 -21.891 -26.672 1 82.5 179 ASP A N 1
ATOM 1427 C CA . ASP A 1 179 ? 9.336 -22.734 -26.5 1 82.5 179 ASP A CA 1
ATOM 1428 C C . ASP A 1 179 ? 9.461 -23.219 -25.047 1 82.5 179 ASP A C 1
ATOM 1430 O O . ASP A 1 179 ? 9.742 -24.391 -24.797 1 82.5 179 ASP A O 1
ATOM 1434 N N . LEU A 1 180 ? 9.188 -22.359 -24.188 1 86.69 180 LEU A N 1
ATOM 1435 C CA . LEU A 1 180 ? 9.258 -22.703 -22.766 1 86.69 180 LEU A CA 1
ATOM 1436 C C . LEU A 1 180 ? 8.211 -23.75 -22.406 1 86.69 180 LEU A C 1
ATOM 1438 O O . LEU A 1 180 ? 8.492 -24.672 -21.625 1 86.69 180 LEU A O 1
ATOM 1442 N N . THR A 1 181 ? 7.078 -23.609 -22.984 1 87.06 181 THR A N 1
ATOM 1443 C CA . THR A 1 181 ? 6.008 -24.562 -22.734 1 87.06 181 THR A CA 1
ATOM 1444 C C . THR A 1 181 ? 6.422 -25.969 -23.156 1 87.06 181 THR A C 1
ATOM 1446 O O . THR A 1 181 ? 6.23 -26.938 -22.406 1 87.06 181 THR A O 1
ATOM 1449 N N . ARG A 1 182 ? 7.062 -26.047 -24.266 1 84.38 182 ARG A N 1
ATOM 1450 C CA . ARG A 1 182 ? 7.5 -27.344 -24.797 1 84.38 182 ARG A CA 1
ATOM 1451 C C . ARG A 1 182 ? 8.539 -27.984 -23.875 1 84.38 182 ARG A C 1
ATOM 1453 O O . ARG A 1 182 ? 8.445 -29.172 -23.562 1 84.38 182 ARG A O 1
ATOM 1460 N N . VAL A 1 183 ? 9.391 -27.203 -23.406 1 87.06 183 VAL A N 1
ATOM 1461 C CA . VAL A 1 183 ? 10.5 -27.703 -22.609 1 87.06 183 VAL A CA 1
ATOM 1462 C C . VAL A 1 183 ? 10 -28.125 -21.234 1 87.06 183 VAL A C 1
ATOM 1464 O O . VAL A 1 183 ? 10.281 -29.234 -20.766 1 87.06 183 VAL A O 1
ATOM 1467 N N . ILE A 1 184 ? 9.156 -27.328 -20.641 1 90.69 184 ILE A N 1
ATOM 1468 C CA . ILE A 1 184 ? 8.742 -27.531 -19.25 1 90.69 184 ILE A CA 1
ATOM 1469 C C . ILE A 1 184 ? 7.703 -28.656 -19.188 1 90.69 184 ILE A C 1
ATOM 1471 O O . ILE A 1 184 ? 7.625 -29.375 -18.188 1 90.69 184 ILE A O 1
ATOM 1475 N N . THR A 1 185 ? 6.965 -28.875 -20.266 1 89.88 185 THR A N 1
ATOM 1476 C CA . THR A 1 185 ? 5.957 -29.938 -20.281 1 89.88 185 THR A CA 1
ATOM 1477 C C . THR A 1 185 ? 6.504 -31.188 -20.984 1 89.88 185 THR A C 1
ATOM 1479 O O . THR A 1 185 ? 5.777 -32.156 -21.172 1 89.88 185 THR A O 1
ATOM 1482 N N . GLU A 1 186 ? 7.738 -31.062 -21.438 1 87.81 186 GLU A N 1
ATOM 1483 C CA . GLU A 1 186 ? 8.344 -32.125 -22.203 1 87.81 186 GLU A CA 1
ATOM 1484 C C . GLU A 1 186 ? 7.477 -32.531 -23.406 1 87.81 186 GLU A C 1
ATOM 1486 O O . GLU A 1 186 ? 7.254 -33.719 -23.656 1 87.81 186 GLU A O 1
ATOM 1491 N N . ASN A 1 187 ? 6.883 -31.5 -23.922 1 79.19 187 ASN A N 1
ATOM 1492 C CA . ASN A 1 187 ? 6.051 -31.625 -25.109 1 79.19 187 ASN A CA 1
ATOM 1493 C C . ASN A 1 187 ? 4.844 -32.531 -24.859 1 79.19 187 ASN A C 1
ATOM 1495 O O . ASN A 1 187 ? 4.453 -33.312 -25.734 1 79.19 187 ASN A O 1
ATOM 1499 N N . SER A 1 188 ? 4.383 -32.562 -23.688 1 83.19 188 SER A N 1
ATOM 1500 C CA . SER A 1 188 ? 3.227 -33.375 -23.344 1 83.19 188 SER A CA 1
ATOM 1501 C C . SER A 1 188 ? 2.271 -32.625 -22.422 1 83.19 188 SER A C 1
ATOM 1503 O O . SER A 1 188 ? 2.691 -31.734 -21.672 1 83.19 188 SER A O 1
ATOM 1505 N N . ILE A 1 189 ? 1.003 -32.938 -22.641 1 80.69 189 ILE A N 1
ATOM 1506 C CA . ILE A 1 189 ? -0.036 -32.438 -21.75 1 80.69 189 ILE A CA 1
ATOM 1507 C C . ILE A 1 189 ? -0.885 -33.594 -21.25 1 80.69 189 ILE A C 1
ATOM 1509 O O . ILE A 1 189 ? -1.348 -34.406 -22.047 1 80.69 189 ILE A O 1
ATOM 1513 N N . ASP A 1 190 ? -1.05 -33.656 -20 1 83.69 190 ASP A N 1
ATOM 1514 C CA . ASP A 1 190 ? -1.798 -34.75 -19.391 1 83.69 190 ASP A CA 1
ATOM 1515 C C . ASP A 1 190 ? -1.245 -36.094 -19.812 1 83.69 190 ASP A C 1
ATOM 1517 O O . ASP A 1 190 ? -2.008 -37 -20.109 1 83.69 190 ASP A O 1
ATOM 1521 N N . GLY A 1 191 ? -0.016 -36.125 -19.906 1 82.06 191 GLY A N 1
ATOM 1522 C CA . GLY A 1 191 ? 0.665 -37.375 -20.234 1 82.06 191 GLY A CA 1
ATOM 1523 C C . GLY A 1 191 ? 0.591 -37.719 -21.719 1 82.06 191 GLY A C 1
ATOM 1524 O O . GLY A 1 191 ? 1.129 -38.75 -22.156 1 82.06 191 GLY A O 1
ATOM 1525 N N . LYS A 1 192 ? -0.026 -36.906 -22.531 1 82.38 192 LYS A N 1
ATOM 1526 C CA . LYS A 1 192 ? -0.167 -37.156 -23.969 1 82.38 192 LYS A CA 1
ATOM 1527 C C . LYS A 1 192 ? 0.689 -36.188 -24.781 1 82.38 192 LYS A C 1
ATOM 1529 O O . LYS A 1 192 ? 0.726 -35 -24.484 1 82.38 192 LYS A O 1
ATOM 1534 N N . PRO A 1 193 ? 1.414 -36.719 -25.75 1 79.5 193 PRO A N 1
ATOM 1535 C CA . PRO A 1 193 ? 2.26 -35.844 -26.578 1 79.5 193 PRO A CA 1
ATOM 1536 C C . PRO A 1 193 ? 1.457 -34.812 -27.344 1 79.5 193 PRO A C 1
ATOM 1538 O O . PRO A 1 193 ? 0.339 -35.094 -27.781 1 79.5 193 PRO A O 1
ATOM 1541 N N . ILE A 1 194 ? 1.995 -33.594 -27.328 1 72.5 194 ILE A N 1
ATOM 1542 C CA . ILE A 1 194 ? 1.386 -32.562 -28.141 1 72.5 194 ILE A CA 1
ATOM 1543 C C . ILE A 1 194 ? 1.608 -32.844 -29.625 1 72.5 194 ILE A C 1
ATOM 1545 O O . ILE A 1 194 ? 2.697 -33.281 -30.016 1 72.5 194 ILE A O 1
ATOM 1549 N N . SER A 1 195 ? 0.562 -32.938 -30.5 1 61.38 195 SER A N 1
ATOM 1550 C CA . SER A 1 195 ? 0.634 -33.312 -31.906 1 61.38 195 SER A CA 1
ATOM 1551 C C . SER A 1 195 ? 1.687 -32.469 -32.625 1 61.38 195 SER A C 1
ATOM 1553 O O . SER A 1 195 ? 1.742 -31.266 -32.5 1 61.38 195 SER A O 1
ATOM 1555 N N . GLY A 1 196 ? 2.584 -33.125 -33.5 1 56.22 196 GLY A N 1
ATOM 1556 C CA . GLY A 1 196 ? 3.594 -32.531 -34.344 1 56.22 196 GLY A CA 1
ATOM 1557 C C . GLY A 1 196 ? 4.961 -32.438 -33.688 1 56.22 196 GLY A C 1
ATOM 1558 O O . GLY A 1 196 ? 5.91 -31.922 -34.281 1 56.22 196 GLY A O 1
ATOM 1559 N N . SER A 1 197 ? 4.938 -32.656 -32.469 1 54.69 197 SER A N 1
ATOM 1560 C CA . SER A 1 197 ? 6.23 -32.5 -31.797 1 54.69 197 SER A CA 1
ATOM 1561 C C . SER A 1 197 ? 7.129 -33.719 -32.062 1 54.69 197 SER A C 1
ATOM 1563 O O . SER A 1 197 ? 6.648 -34.844 -32.188 1 54.69 197 SER A O 1
ATOM 1565 N N . GLN A 1 198 ? 8.172 -33.531 -32.875 1 50.25 198 GLN A N 1
ATOM 1566 C CA . GLN A 1 198 ? 9.148 -34.594 -33.062 1 50.25 198 GLN A CA 1
ATOM 1567 C C . GLN A 1 198 ? 9.625 -35.125 -31.719 1 50.25 198 GLN A C 1
ATOM 1569 O O . GLN A 1 198 ? 9.938 -34.375 -30.812 1 50.25 198 GLN A O 1
ATOM 1574 N N . PRO A 1 199 ? 9.227 -36.344 -31.5 1 46.41 199 PRO A N 1
ATOM 1575 C CA . PRO A 1 199 ? 9.727 -36.938 -30.266 1 46.41 199 PRO A CA 1
ATOM 1576 C C . PRO A 1 199 ? 11.211 -36.656 -30.031 1 46.41 199 PRO A C 1
ATOM 1578 O O . PRO A 1 199 ? 12.023 -36.781 -30.953 1 46.41 199 PRO A O 1
ATOM 1581 N N . ARG A 1 200 ? 11.609 -35.594 -29.531 1 46.72 200 ARG A N 1
ATOM 1582 C CA . ARG A 1 200 ? 13.062 -35.5 -29.359 1 46.72 200 ARG A CA 1
ATOM 1583 C C . ARG A 1 200 ? 13.648 -36.812 -28.891 1 46.72 200 ARG A C 1
ATOM 1585 O O . ARG A 1 200 ? 13.148 -37.406 -27.938 1 46.72 200 ARG A O 1
ATOM 1592 N N . THR A 1 201 ? 14.156 -37.5 -29.812 1 42.75 201 THR A N 1
ATOM 1593 C CA . THR A 1 201 ? 14.906 -38.75 -29.656 1 42.75 201 THR A CA 1
ATOM 1594 C C . THR A 1 201 ? 15.781 -38.719 -28.406 1 42.75 201 THR A C 1
ATOM 1596 O O . THR A 1 201 ? 16.109 -39.75 -27.828 1 42.75 201 THR A O 1
ATOM 1599 N N . HIS A 1 202 ? 16.75 -37.75 -28.438 1 41.75 202 HIS A N 1
ATOM 1600 C CA . HIS A 1 202 ? 17.875 -38.062 -27.562 1 41.75 202 HIS A CA 1
ATOM 1601 C C . HIS A 1 202 ? 17.516 -37.812 -26.094 1 41.75 202 HIS A C 1
ATOM 1603 O O . HIS A 1 202 ? 17.531 -36.656 -25.641 1 41.75 202 HIS A O 1
ATOM 1609 N N . LYS A 1 203 ? 16.609 -38.562 -25.516 1 44.56 203 LYS A N 1
ATOM 1610 C CA . LYS A 1 203 ? 16.453 -38.688 -24.062 1 44.56 203 LYS A CA 1
ATOM 1611 C C . LYS A 1 203 ? 17.812 -38.719 -23.359 1 44.56 203 LYS A C 1
ATOM 1613 O O . LYS A 1 203 ? 18.453 -39.75 -23.266 1 44.56 203 LYS A O 1
ATOM 1618 N N . VAL A 1 204 ? 18.641 -37.938 -23.5 1 38.97 204 VAL A N 1
ATOM 1619 C CA . VAL A 1 204 ? 19.672 -38.25 -22.516 1 38.97 204 VAL A CA 1
ATOM 1620 C C . VAL A 1 204 ? 19.031 -38.469 -21.141 1 38.97 204 VAL A C 1
ATOM 1622 O O . VAL A 1 204 ? 18.25 -37.625 -20.672 1 38.97 204 VAL A O 1
ATOM 1625 N N . GLU A 1 205 ? 18.953 -39.656 -20.594 1 43.06 205 GLU A N 1
ATOM 1626 C CA . GLU A 1 205 ? 18.375 -40.344 -19.438 1 43.06 205 GLU A CA 1
ATOM 1627 C C . GLU A 1 205 ? 18.109 -39.344 -18.297 1 43.06 205 GLU A C 1
ATOM 1629 O O . GLU A 1 205 ? 17.078 -39.438 -17.609 1 43.06 205 GLU A O 1
ATOM 1634 N N . ASN A 1 206 ? 19.094 -38.594 -17.703 1 46.69 206 ASN A N 1
ATOM 1635 C CA . ASN A 1 206 ? 19.25 -38.219 -16.312 1 46.69 206 ASN A CA 1
ATOM 1636 C C . ASN A 1 206 ? 18.688 -36.812 -16.062 1 46.69 206 ASN A C 1
ATOM 1638 O O . ASN A 1 206 ? 18.766 -36.312 -14.938 1 46.69 206 ASN A O 1
ATOM 1642 N N . GLU A 1 207 ? 18.391 -35.844 -17.016 1 56.47 207 GLU A N 1
ATOM 1643 C CA . GLU A 1 207 ? 18.156 -34.531 -16.453 1 56.47 207 GLU A CA 1
ATOM 1644 C C . GLU A 1 207 ? 16.719 -34.062 -16.703 1 56.47 207 GLU A C 1
ATOM 1646 O O . GLU A 1 207 ? 16.406 -33.594 -17.797 1 56.47 207 GLU A O 1
ATOM 1651 N N . TYR A 1 208 ? 15.766 -34.688 -16.203 1 61.22 208 TYR A N 1
ATOM 1652 C CA . TYR A 1 208 ? 14.391 -34.188 -16.234 1 61.22 208 TYR A CA 1
ATOM 1653 C C . TYR A 1 208 ? 14.336 -32.688 -16.016 1 61.22 208 TYR A C 1
ATOM 1655 O O . TYR A 1 208 ? 14.867 -32.188 -15.023 1 61.22 208 TYR A O 1
ATOM 1663 N N . LYS A 1 209 ? 13.914 -31.953 -17.094 1 80.44 209 LYS A N 1
ATOM 1664 C CA . LYS A 1 209 ? 13.836 -30.5 -17.047 1 80.44 209 LYS A CA 1
ATOM 1665 C C . LYS A 1 209 ? 12.406 -30.031 -16.812 1 80.44 209 LYS A C 1
ATOM 1667 O O . LYS A 1 209 ? 12.18 -28.906 -16.344 1 80.44 209 LYS A O 1
ATOM 1672 N N . GLY A 1 210 ? 11.461 -31.109 -17.031 1 91.38 210 GLY A N 1
ATOM 1673 C CA . GLY A 1 210 ? 10.07 -30.688 -16.984 1 91.38 210 GLY A CA 1
ATOM 1674 C C . GLY A 1 210 ? 9.141 -31.75 -16.422 1 91.38 210 GLY A C 1
ATOM 1675 O O . GLY A 1 210 ? 9.594 -32.719 -15.805 1 91.38 210 GLY A O 1
ATOM 1676 N N . TRP A 1 211 ? 7.859 -31.625 -16.5 1 93.44 211 TRP A N 1
ATOM 1677 C CA . TRP A 1 211 ? 6.789 -32.469 -16.016 1 93.44 211 TRP A CA 1
ATOM 1678 C C . TRP A 1 211 ? 5.73 -32.688 -17.094 1 93.44 211 TRP A C 1
ATOM 1680 O O . TRP A 1 211 ? 4.984 -31.766 -17.422 1 93.44 211 TRP A O 1
ATOM 1690 N N . PRO A 1 212 ? 5.633 -33.844 -17.625 1 91.19 212 PRO A N 1
ATOM 1691 C CA . PRO A 1 212 ? 4.77 -34.094 -18.781 1 91.19 212 PRO A CA 1
ATOM 1692 C C . PRO A 1 212 ? 3.309 -34.312 -18.406 1 91.19 212 PRO A C 1
ATOM 1694 O O . PRO A 1 212 ? 2.461 -34.5 -19.266 1 91.19 212 PRO A O 1
ATOM 1697 N N . TYR A 1 213 ? 2.947 -34.219 -17.172 1 92.88 213 TYR A N 1
ATOM 1698 C CA . TYR A 1 213 ? 1.611 -34.625 -16.75 1 92.88 213 TYR A CA 1
ATOM 1699 C C . TYR A 1 213 ? 0.773 -33.438 -16.344 1 92.88 213 TYR A C 1
ATOM 1701 O O . TYR A 1 213 ? -0.288 -33.562 -15.727 1 92.88 213 TYR A O 1
ATOM 1709 N N . PHE A 1 214 ? 1.254 -32.25 -16.609 1 93.69 214 PHE A N 1
ATOM 1710 C CA . PHE A 1 214 ? 0.396 -31.094 -16.375 1 93.69 214 PHE A CA 1
ATOM 1711 C C . PHE A 1 214 ? -0.895 -31.203 -17.188 1 93.69 214 PHE A C 1
ATOM 1713 O O . PHE A 1 214 ? -0.867 -31.531 -18.375 1 93.69 214 PHE A O 1
ATOM 1720 N N . GLN A 1 215 ? -2.004 -30.859 -16.562 1 93 215 GLN A N 1
ATOM 1721 C CA . GLN A 1 215 ? -3.289 -30.922 -17.25 1 93 215 GLN A CA 1
ATOM 1722 C C . GLN A 1 215 ? -3.564 -29.641 -18.031 1 93 215 GLN A C 1
ATOM 1724 O O . GLN A 1 215 ? -4.293 -29.656 -19.016 1 93 215 GLN A O 1
ATOM 1729 N N . GLU A 1 216 ? -3.053 -28.516 -17.531 1 93.38 216 GLU A N 1
ATOM 1730 C CA . GLU A 1 216 ? -3.242 -27.188 -18.141 1 93.38 216 GLU A CA 1
ATOM 1731 C C . GLU A 1 216 ? -2.031 -26.297 -17.906 1 93.38 216 GLU A C 1
ATOM 1733 O O . GLU A 1 216 ? -1.294 -26.484 -16.938 1 93.38 216 GLU A O 1
ATOM 1738 N N . VAL A 1 217 ? -1.818 -25.359 -18.859 1 93.88 217 VAL A N 1
ATOM 1739 C CA . VAL A 1 217 ? -0.752 -24.359 -18.75 1 93.88 217 VAL A CA 1
ATOM 1740 C C . VAL A 1 217 ? -1.329 -22.969 -18.922 1 93.88 217 VAL A C 1
ATOM 1742 O O . VAL A 1 217 ? -2.078 -22.703 -19.875 1 93.88 217 VAL A O 1
ATOM 1745 N N . PHE A 1 218 ? -1.009 -22.109 -17.969 1 94.75 218 PHE A N 1
ATOM 1746 C CA . PHE A 1 218 ? -1.493 -20.734 -18.031 1 94.75 218 PHE A CA 1
ATOM 1747 C C . PHE A 1 218 ? -0.331 -19.766 -18.125 1 94.75 218 PHE A C 1
ATOM 1749 O O . PHE A 1 218 ? 0.732 -20 -17.547 1 94.75 218 PHE A O 1
ATOM 1756 N N . MET A 1 219 ? -0.55 -18.734 -18.844 1 93.31 219 MET A N 1
ATOM 1757 C CA . MET A 1 219 ? 0.347 -17.578 -18.875 1 93.31 219 MET A CA 1
ATOM 1758 C C . MET A 1 219 ? -0.263 -16.391 -18.141 1 93.31 219 MET A C 1
ATOM 1760 O O . MET A 1 219 ? -1.322 -15.891 -18.516 1 93.31 219 MET A O 1
ATOM 1764 N N . VAL A 1 220 ? 0.502 -15.984 -17.109 1 94.19 220 VAL A N 1
ATOM 1765 C CA . VAL A 1 220 ? -0.138 -15.008 -16.234 1 94.19 220 VAL A CA 1
ATOM 1766 C C . VAL A 1 220 ? 0.87 -13.93 -15.852 1 94.19 220 VAL A C 1
ATOM 1768 O O . VAL A 1 220 ? 2.076 -14.18 -15.805 1 94.19 220 VAL A O 1
ATOM 1771 N N . SER A 1 221 ? 0.405 -12.703 -15.68 1 92.31 221 SER A N 1
ATOM 1772 C CA . SER A 1 221 ? 1.045 -11.695 -14.844 1 92.31 221 SER A CA 1
ATOM 1773 C C . SER A 1 221 ? 0.269 -11.469 -13.547 1 92.31 221 SER A C 1
ATOM 1775 O O . SER A 1 221 ? -0.729 -10.75 -13.531 1 92.31 221 SER A O 1
ATOM 1777 N N . SER A 1 222 ? 0.75 -12.07 -12.531 1 92.5 222 SER A N 1
ATOM 1778 C CA . SER A 1 222 ? 0.04 -12 -11.258 1 92.5 222 SER A CA 1
ATOM 1779 C C . SER A 1 222 ? -0.091 -10.562 -10.773 1 92.5 222 SER A C 1
ATOM 1781 O O . SER A 1 222 ? -1.121 -10.18 -10.211 1 92.5 222 SER A O 1
ATOM 1783 N N . LEU A 1 223 ? 0.887 -9.781 -11 1 89.38 223 LEU A N 1
ATOM 1784 C CA . LEU A 1 223 ? 0.9 -8.406 -10.531 1 89.38 223 LEU A CA 1
ATOM 1785 C C . LEU A 1 223 ? -0.165 -7.578 -11.242 1 89.38 223 LEU A C 1
ATOM 1787 O O . LEU A 1 223 ? -0.92 -6.844 -10.602 1 89.38 223 LEU A O 1
ATOM 1791 N N . MET A 1 224 ? -0.281 -7.824 -12.547 1 87.44 224 MET A N 1
ATOM 1792 C CA . MET A 1 224 ? -1.16 -6.988 -13.359 1 87.44 224 MET A CA 1
ATOM 1793 C C . MET A 1 224 ? -2.543 -7.617 -13.484 1 87.44 224 MET A C 1
ATOM 1795 O O . MET A 1 224 ? -3.506 -6.941 -13.852 1 87.44 224 MET A O 1
ATOM 1799 N N . GLY A 1 225 ? -2.604 -8.859 -13.273 1 88.62 225 GLY A N 1
ATOM 1800 C CA . GLY A 1 225 ? -3.893 -9.531 -13.297 1 88.62 225 GLY A CA 1
ATOM 1801 C C . GLY A 1 225 ? -4.172 -10.234 -14.609 1 88.62 225 GLY A C 1
ATOM 1802 O O . GLY A 1 225 ? -5.168 -10.953 -14.734 1 88.62 225 GLY A O 1
ATOM 1803 N N . ASP A 1 226 ? -3.225 -10.117 -15.508 1 87.19 226 ASP A N 1
ATOM 1804 C CA . ASP A 1 226 ? -3.418 -10.75 -16.812 1 87.19 226 ASP A CA 1
ATOM 1805 C C . ASP A 1 226 ? -3.426 -12.266 -16.688 1 87.19 226 ASP A C 1
ATOM 1807 O O . ASP A 1 226 ? -2.557 -12.852 -16.031 1 87.19 226 ASP A O 1
ATOM 1811 N N . GLY A 1 227 ? -4.508 -12.906 -17.297 1 90.44 227 GLY A N 1
ATOM 1812 C CA . GLY A 1 227 ? -4.566 -14.359 -17.359 1 90.44 227 GLY A CA 1
ATOM 1813 C C . GLY A 1 227 ? -5.211 -14.984 -16.141 1 90.44 227 GLY A C 1
ATOM 1814 O O . GLY A 1 227 ? -5.508 -16.188 -16.141 1 90.44 227 GLY A O 1
ATOM 1815 N N . LEU A 1 228 ? -5.496 -14.234 -15.156 1 92.94 228 LEU A N 1
ATOM 1816 C CA . LEU A 1 228 ? -5.973 -14.781 -13.891 1 92.94 228 LEU A CA 1
ATOM 1817 C C . LEU A 1 228 ? -7.426 -15.234 -14.008 1 92.94 228 LEU A C 1
ATOM 1819 O O . LEU A 1 228 ? -7.84 -16.188 -13.344 1 92.94 228 LEU A O 1
ATOM 1823 N N . ILE A 1 229 ? -8.141 -14.641 -14.859 1 89.5 229 ILE A N 1
ATOM 1824 C CA . ILE A 1 229 ? -9.539 -14.992 -15.047 1 89.5 229 ILE A CA 1
ATOM 1825 C C . ILE A 1 229 ? -9.648 -16.422 -15.562 1 89.5 229 ILE A C 1
ATOM 1827 O O . ILE A 1 229 ? -10.523 -17.188 -15.141 1 89.5 229 ILE A O 1
ATOM 1831 N N . ASP A 1 230 ? -8.727 -16.75 -16.453 1 92.69 230 ASP A N 1
ATOM 1832 C CA . ASP A 1 230 ? -8.727 -18.094 -17.016 1 92.69 230 ASP A CA 1
ATOM 1833 C C . ASP A 1 230 ? -8.375 -19.125 -15.953 1 92.69 230 ASP A C 1
ATOM 1835 O O . ASP A 1 230 ? -8.953 -20.219 -15.93 1 92.69 230 ASP A O 1
ATOM 1839 N N . VAL A 1 231 ? -7.492 -18.766 -15.109 1 96.12 231 VAL A N 1
ATOM 1840 C CA . VAL A 1 231 ? -7.117 -19.672 -14.031 1 96.12 231 VAL A CA 1
ATOM 1841 C C . VAL A 1 231 ? -8.297 -19.875 -13.086 1 96.12 231 VAL A C 1
ATOM 1843 O O . VAL A 1 231 ? -8.609 -21 -12.695 1 96.12 231 VAL A O 1
ATOM 1846 N N . LYS A 1 232 ? -8.898 -18.812 -12.742 1 94.81 232 LYS A N 1
ATOM 1847 C CA . LYS A 1 232 ? -10.047 -18.859 -11.844 1 94.81 232 LYS A CA 1
ATOM 1848 C C . LYS A 1 232 ? -11.156 -19.75 -12.414 1 94.81 232 LYS A C 1
ATOM 1850 O O . LYS A 1 232 ? -11.695 -20.594 -11.703 1 94.81 232 LYS A O 1
ATOM 1855 N N . LYS A 1 233 ? -11.453 -19.578 -13.664 1 93.56 233 LYS A N 1
ATOM 1856 C CA . LYS A 1 233 ? -12.477 -20.375 -14.32 1 93.56 233 LYS A CA 1
ATOM 1857 C C . LYS A 1 233 ? -12.117 -21.859 -14.289 1 93.56 233 LYS A C 1
ATOM 1859 O O . LYS A 1 233 ? -12.969 -22.703 -14.023 1 93.56 233 LYS A O 1
ATOM 1864 N N . TYR A 1 234 ? -10.891 -22.109 -14.555 1 95 234 TYR A N 1
ATOM 1865 C CA . TYR A 1 234 ? -10.398 -23.484 -14.547 1 95 234 TYR A CA 1
ATOM 1866 C C . TYR A 1 234 ? -10.578 -24.125 -13.172 1 95 234 TYR A C 1
ATOM 1868 O O . TYR A 1 234 ? -11.086 -25.234 -13.062 1 95 234 TYR A O 1
ATOM 1876 N N . LEU A 1 235 ? -10.234 -23.406 -12.141 1 96.81 235 LEU A N 1
ATOM 1877 C CA . LEU A 1 235 ? -10.328 -23.922 -10.781 1 96.81 235 LEU A CA 1
ATOM 1878 C C . LEU A 1 235 ? -11.781 -24.156 -10.383 1 96.81 235 LEU A C 1
ATOM 1880 O O . LEU A 1 235 ? -12.102 -25.172 -9.758 1 96.81 235 LEU A O 1
ATOM 1884 N N . LEU A 1 236 ? -12.625 -23.25 -10.789 1 95.62 236 LEU A N 1
ATOM 1885 C CA . LEU A 1 236 ? -14.039 -23.391 -10.469 1 95.62 236 LEU A CA 1
ATOM 1886 C C . LEU A 1 236 ? -14.625 -24.641 -11.117 1 95.62 236 LEU A C 1
ATOM 1888 O O . LEU A 1 236 ? -15.461 -25.312 -10.523 1 95.62 236 LEU A O 1
ATOM 1892 N N . LYS A 1 237 ? -14.148 -24.906 -12.258 1 95 237 LYS A N 1
ATOM 1893 C CA . LYS A 1 237 ? -14.633 -26.062 -13 1 95 237 LYS A CA 1
ATOM 1894 C C . LYS A 1 237 ? -14.133 -27.359 -12.375 1 95 237 LYS A C 1
ATOM 1896 O O . LYS A 1 237 ? -14.781 -28.406 -12.5 1 95 237 LYS A O 1
ATOM 1901 N N . GLN A 1 238 ? -13.055 -27.312 -11.656 1 95.56 238 GLN A N 1
ATOM 1902 C CA . GLN A 1 238 ? -12.438 -28.5 -11.07 1 95.56 238 GLN A CA 1
ATOM 1903 C C . GLN A 1 238 ? -13.078 -28.844 -9.734 1 95.56 238 GLN A C 1
ATOM 1905 O O . GLN A 1 238 ? -12.742 -29.859 -9.125 1 95.56 238 GLN A O 1
ATOM 1910 N N . GLY A 1 239 ? -13.977 -28.031 -9.242 1 95.88 239 GLY A N 1
ATOM 1911 C CA . GLY A 1 239 ? -14.609 -28.266 -7.957 1 95.88 239 GLY A CA 1
ATOM 1912 C C . GLY A 1 239 ? -15.297 -29.625 -7.867 1 95.88 239 GLY A C 1
ATOM 1913 O O . GLY A 1 239 ? -15.922 -30.062 -8.828 1 95.88 239 GLY A O 1
ATOM 1914 N N . LYS A 1 240 ? -15.172 -30.219 -6.723 1 95.31 240 LYS A N 1
ATOM 1915 C CA . LYS A 1 240 ? -15.812 -31.5 -6.461 1 95.31 240 LYS A CA 1
ATOM 1916 C C . LYS A 1 240 ? -17.031 -31.344 -5.551 1 95.31 240 LYS 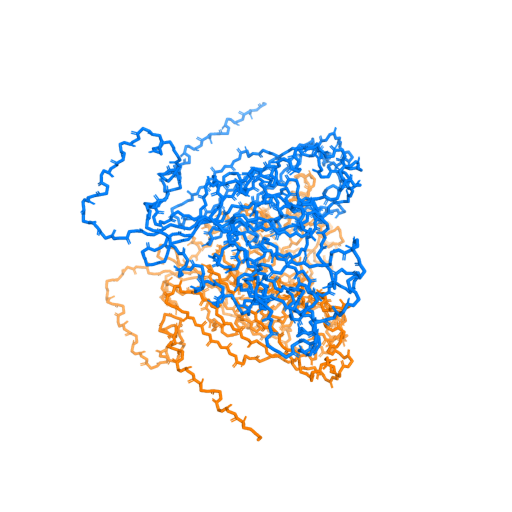A C 1
ATOM 1918 O O . LYS A 1 240 ? -17.062 -30.438 -4.711 1 95.31 240 LYS A O 1
ATOM 1923 N N . SER A 1 241 ? -17.906 -32.25 -5.684 1 94.94 241 SER A N 1
ATOM 1924 C CA . SER A 1 241 ? -19.094 -32.219 -4.84 1 94.94 241 SER A CA 1
ATOM 1925 C C . SER A 1 241 ? -18.75 -32.531 -3.389 1 94.94 241 SER A C 1
ATOM 1927 O O . SER A 1 241 ? -18.609 -33.719 -3.018 1 94.94 241 SER A O 1
ATOM 1929 N N . GLU A 1 242 ? -18.547 -31.594 -2.691 1 94.69 242 GLU A N 1
ATOM 1930 C CA . GLU A 1 242 ? -18.203 -31.656 -1.276 1 94.69 242 GLU A CA 1
ATOM 1931 C C . GLU A 1 242 ? -18.688 -30.422 -0.534 1 94.69 242 GLU A C 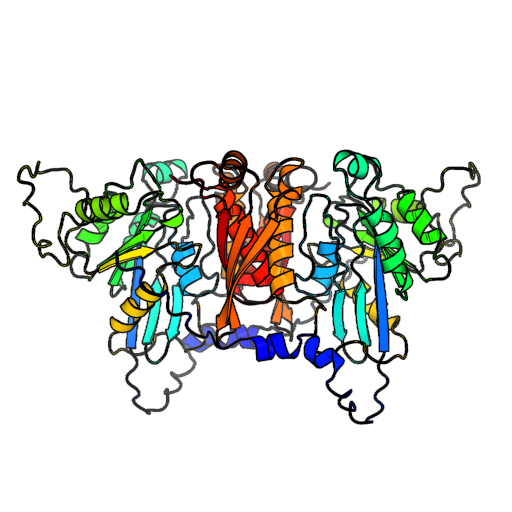1
ATOM 1933 O O . GLU A 1 242 ? -18.812 -29.344 -1.124 1 94.69 242 GLU A O 1
ATOM 1938 N N . LYS A 1 243 ? -18.906 -30.562 0.689 1 93.56 243 LYS A N 1
ATOM 1939 C CA . LYS A 1 243 ? -19.344 -29.438 1.514 1 93.56 243 LYS A CA 1
ATOM 1940 C C . LYS A 1 243 ? -18.234 -28.391 1.653 1 93.56 243 LYS A C 1
ATOM 1942 O O . LYS A 1 243 ? -17.062 -28.75 1.76 1 93.56 243 LYS A O 1
ATOM 1947 N N . TRP A 1 244 ? -18.688 -27.188 1.696 1 93.62 244 TRP A N 1
ATOM 1948 C CA . TRP A 1 244 ? -17.734 -26.109 1.926 1 93.62 244 TRP A CA 1
ATOM 1949 C C . TRP A 1 244 ? -17.031 -26.281 3.262 1 93.62 244 TRP A C 1
ATOM 1951 O O . TRP A 1 244 ? -17.594 -26.812 4.215 1 93.62 244 TRP A O 1
ATOM 1961 N N . MET A 1 245 ? -15.836 -25.875 3.34 1 91.81 245 MET A N 1
ATOM 1962 C CA . MET A 1 245 ? -15.055 -25.953 4.574 1 91.81 245 MET A CA 1
ATOM 1963 C C . MET A 1 245 ? -15.344 -24.75 5.469 1 91.81 245 MET A C 1
ATOM 1965 O O . MET A 1 245 ? -15.227 -24.844 6.691 1 91.81 245 MET A O 1
ATOM 1969 N N . PHE A 1 246 ? -15.711 -23.609 4.855 1 88.75 246 PHE A N 1
ATOM 1970 C CA . PHE A 1 246 ? -15.883 -22.344 5.566 1 88.75 246 PHE A CA 1
ATOM 1971 C C . PHE A 1 246 ? -17.172 -21.656 5.133 1 88.75 246 PHE A C 1
ATOM 1973 O O . PHE A 1 246 ? -17.688 -21.922 4.051 1 88.75 246 PHE A O 1
ATOM 1980 N N . PRO A 1 247 ? -17.641 -20.766 6 1 88 247 PRO A N 1
ATOM 1981 C CA . PRO A 1 247 ? -18.75 -19.906 5.543 1 88 247 PRO A CA 1
ATOM 1982 C C . PRO A 1 247 ? -18.359 -19.047 4.344 1 88 247 PRO A C 1
ATOM 1984 O O . PRO A 1 247 ? -17.188 -18.781 4.125 1 88 247 PRO A O 1
ATOM 1987 N N . GLU A 1 248 ? -19.281 -18.578 3.617 1 88.38 248 GLU A N 1
ATOM 1988 C CA . GLU A 1 248 ? -19.109 -17.906 2.338 1 88.38 248 GLU A CA 1
ATOM 1989 C C . GLU A 1 248 ? -18.281 -16.625 2.49 1 88.38 248 GLU A C 1
ATOM 1991 O O . GLU A 1 248 ? -17.5 -16.281 1.601 1 88.38 248 GLU A O 1
ATOM 1996 N N . GLU A 1 249 ? -18.359 -15.984 3.645 1 85.5 249 GLU A N 1
ATOM 1997 C CA . GLU A 1 249 ? -17.781 -14.656 3.803 1 85.5 249 GLU A CA 1
ATOM 1998 C C . GLU A 1 249 ? -16.344 -14.734 4.289 1 85.5 249 GLU A C 1
ATOM 2000 O O . GLU A 1 249 ? -15.617 -13.734 4.285 1 85.5 249 GLU A O 1
ATOM 2005 N N . ILE A 1 250 ? -15.93 -15.984 4.586 1 88.81 250 ILE A N 1
ATOM 2006 C CA . ILE A 1 250 ? -14.594 -16.156 5.145 1 88.81 250 ILE A CA 1
ATOM 2007 C C . ILE A 1 250 ? -13.562 -16.219 4.02 1 88.81 250 ILE A C 1
ATOM 2009 O O . ILE A 1 250 ? -13.75 -16.938 3.041 1 88.81 250 ILE A O 1
ATOM 2013 N N . TRP A 1 251 ? -12.531 -15.406 4.191 1 90.12 251 TRP A N 1
ATOM 2014 C CA . TRP A 1 251 ? -11.555 -15.367 3.109 1 90.12 251 TRP A CA 1
ATOM 2015 C C . TRP A 1 251 ? -10.203 -15.891 3.58 1 90.12 251 TRP A C 1
ATOM 2017 O O . TRP A 1 251 ? -9.305 -16.109 2.768 1 90.12 251 TRP A O 1
ATOM 2027 N N . THR A 1 252 ? -10.016 -16.094 4.891 1 89.06 252 THR A N 1
ATOM 2028 C CA . THR A 1 252 ? -8.797 -16.672 5.438 1 89.06 252 THR A CA 1
ATOM 2029 C C . THR A 1 252 ? -9.078 -17.391 6.758 1 89.06 252 THR A C 1
ATOM 2031 O O . THR A 1 252 ? -10.07 -17.094 7.43 1 89.06 252 THR A O 1
ATOM 2034 N N . ASP A 1 253 ? -8.234 -18.328 7.059 1 85.06 253 ASP A N 1
ATOM 2035 C CA . ASP A 1 253 ? -8.352 -19.016 8.336 1 85.06 253 ASP A CA 1
ATOM 2036 C C . ASP A 1 253 ? -7.543 -18.297 9.422 1 85.06 253 ASP A C 1
ATOM 2038 O O . ASP A 1 253 ? -7.566 -18.703 10.586 1 85.06 253 ASP A O 1
ATOM 2042 N N . GLN A 1 254 ? -6.906 -17.234 9.086 1 82.94 254 GLN A N 1
ATOM 2043 C CA . GLN A 1 254 ? -6.047 -16.516 10.016 1 82.94 254 GLN A CA 1
ATOM 2044 C C . GLN A 1 254 ? -6.84 -15.453 10.781 1 82.94 254 GLN A C 1
ATOM 2046 O O . GLN A 1 254 ? -7.758 -14.844 10.234 1 82.94 254 GLN A O 1
ATOM 2051 N N . SER A 1 255 ? -6.355 -15.289 12.008 1 84.88 255 SER A N 1
ATOM 2052 C CA . SER A 1 255 ? -6.902 -14.156 12.742 1 84.88 255 SER A CA 1
ATOM 2053 C C . SER A 1 255 ? -6.312 -12.844 12.25 1 84.88 255 SER A C 1
ATOM 2055 O O . SER A 1 255 ? -5.254 -12.828 11.617 1 84.88 255 SER A O 1
ATOM 2057 N N . ALA A 1 256 ? -7.02 -11.773 12.516 1 88.06 256 ALA A N 1
ATOM 2058 C CA . ALA A 1 256 ? -6.516 -10.453 12.156 1 88.06 256 ALA A CA 1
ATOM 2059 C C . ALA A 1 256 ? -5.156 -10.195 12.797 1 88.06 256 ALA A C 1
ATOM 2061 O O . ALA A 1 256 ? -4.258 -9.641 12.156 1 88.06 256 ALA A O 1
ATOM 2062 N N . GLU A 1 257 ? -5 -10.648 14.023 1 89.31 257 GLU A N 1
ATOM 2063 C CA . GLU A 1 257 ? -3.746 -10.453 14.75 1 89.31 257 GLU A CA 1
ATOM 2064 C C . GLU A 1 257 ? -2.598 -11.195 14.078 1 89.31 257 GLU A C 1
ATOM 2066 O O . GLU A 1 257 ? -1.506 -10.648 13.914 1 89.31 257 GLU A O 1
ATOM 2071 N N . ASP A 1 258 ? -2.934 -12.383 13.719 1 87.69 258 ASP A N 1
ATOM 2072 C CA . ASP A 1 258 ? -1.919 -13.18 13.039 1 87.69 258 ASP A CA 1
ATOM 2073 C C . ASP A 1 258 ? -1.496 -12.531 11.727 1 87.69 258 ASP A C 1
ATOM 2075 O O . ASP A 1 258 ? -0.308 -12.5 11.398 1 87.69 258 ASP A O 1
ATOM 2079 N N . MET A 1 259 ? -2.438 -12.031 10.984 1 88.69 259 MET A N 1
ATOM 2080 C CA . MET A 1 259 ? -2.156 -11.375 9.711 1 88.69 259 MET A CA 1
ATOM 2081 C C . MET A 1 259 ? -1.268 -10.156 9.914 1 88.69 259 MET A C 1
ATOM 2083 O O . MET A 1 259 ? -0.345 -9.914 9.133 1 88.69 259 MET A O 1
ATOM 2087 N N . ILE A 1 260 ? -1.556 -9.43 10.969 1 92.75 260 ILE A N 1
ATOM 2088 C CA . ILE A 1 260 ? -0.78 -8.227 11.273 1 92.75 260 ILE A CA 1
ATOM 2089 C C . ILE A 1 260 ? 0.669 -8.609 11.562 1 92.75 260 ILE A C 1
ATOM 2091 O O . ILE A 1 260 ? 1.597 -8.039 10.984 1 92.75 260 ILE A O 1
ATOM 2095 N N . LEU A 1 261 ? 0.821 -9.586 12.383 1 91.81 261 LEU A N 1
ATOM 2096 C CA . LEU A 1 261 ? 2.156 -10 12.797 1 91.81 261 LEU A CA 1
ATOM 2097 C C . LEU A 1 261 ? 2.945 -10.562 11.617 1 91.81 261 LEU A C 1
ATOM 2099 O O . LEU A 1 261 ? 4.129 -10.258 11.461 1 91.81 261 LEU A O 1
ATOM 2103 N N . LYS A 1 262 ? 2.271 -11.336 10.789 1 88.38 262 LYS A N 1
ATOM 2104 C CA . LYS A 1 262 ? 2.928 -11.898 9.609 1 88.38 262 LYS A CA 1
ATOM 2105 C C . LYS A 1 262 ? 3.324 -10.805 8.625 1 88.38 262 LYS A C 1
ATOM 2107 O O . LYS A 1 262 ? 4.387 -10.883 8 1 88.38 262 LYS A O 1
ATOM 2112 N N . THR A 1 263 ? 2.428 -9.859 8.477 1 91.06 263 THR A N 1
ATOM 2113 C CA . THR A 1 263 ? 2.725 -8.75 7.574 1 91.06 263 THR A CA 1
ATOM 2114 C C . THR A 1 263 ? 3.918 -7.945 8.078 1 91.06 263 THR A C 1
ATOM 2116 O O . THR A 1 263 ? 4.797 -7.574 7.301 1 91.06 263 THR A O 1
ATOM 2119 N N . VAL A 1 264 ? 3.961 -7.68 9.398 1 93.06 264 VAL A N 1
ATOM 2120 C CA . VAL A 1 264 ? 5.086 -6.965 9.992 1 93.06 264 VAL A CA 1
ATOM 2121 C C . VAL A 1 264 ? 6.379 -7.742 9.75 1 93.06 264 VAL A C 1
ATOM 2123 O O . VAL A 1 264 ? 7.379 -7.176 9.312 1 93.06 264 VAL A O 1
ATOM 2126 N N . GLN A 1 265 ? 6.293 -9.008 9.906 1 89.12 265 GLN A N 1
ATOM 2127 C CA . GLN A 1 265 ? 7.469 -9.852 9.727 1 89.12 265 GLN A CA 1
ATOM 2128 C C . GLN A 1 265 ? 7.945 -9.836 8.273 1 89.12 265 GLN A C 1
ATOM 2130 O O . GLN A 1 265 ? 9.148 -9.742 8.016 1 89.12 265 GLN A O 1
ATOM 2135 N N . ALA A 1 266 ? 7.012 -9.953 7.418 1 86.31 266 ALA A N 1
ATOM 2136 C CA . ALA A 1 266 ? 7.348 -9.93 5.996 1 86.31 266 ALA A CA 1
ATOM 2137 C C . ALA A 1 266 ? 8.086 -8.648 5.625 1 86.31 266 ALA A C 1
ATOM 2139 O O . ALA A 1 266 ? 9.078 -8.688 4.891 1 86.31 266 ALA A O 1
ATOM 2140 N N . LYS A 1 267 ? 7.633 -7.527 6.137 1 90.5 267 LYS A N 1
ATOM 2141 C CA . LYS A 1 267 ? 8.25 -6.258 5.773 1 90.5 267 LYS A CA 1
ATOM 2142 C C . LYS A 1 267 ? 9.586 -6.07 6.488 1 90.5 267 LYS A C 1
ATOM 2144 O O . LYS A 1 267 ? 10.516 -5.469 5.938 1 90.5 267 LYS A O 1
ATOM 2149 N N . LEU A 1 268 ? 9.711 -6.602 7.723 1 90.56 268 LEU A N 1
ATOM 2150 C CA . LEU A 1 268 ? 11.016 -6.582 8.383 1 90.56 268 LEU A CA 1
ATOM 2151 C C . LEU A 1 268 ? 12.055 -7.344 7.566 1 90.56 268 LEU A C 1
ATOM 2153 O O . LEU A 1 268 ? 13.195 -6.902 7.445 1 90.56 268 LEU A O 1
ATOM 2157 N N . LEU A 1 269 ? 11.633 -8.422 6.969 1 86 269 LEU A N 1
ATOM 2158 C CA . LEU A 1 269 ? 12.516 -9.219 6.125 1 86 269 LEU A CA 1
ATOM 2159 C C . LEU A 1 269 ? 12.922 -8.445 4.879 1 86 269 LEU A C 1
ATOM 2161 O O . LEU A 1 269 ? 14.078 -8.508 4.453 1 86 269 LEU A O 1
ATOM 2165 N N . ASP A 1 270 ? 12.062 -7.699 4.387 1 86.81 270 ASP A N 1
ATOM 2166 C CA . ASP A 1 270 ? 12.32 -6.953 3.16 1 86.81 270 ASP A CA 1
ATOM 2167 C C . ASP A 1 270 ? 13.297 -5.809 3.406 1 86.81 270 ASP A C 1
ATOM 2169 O O . ASP A 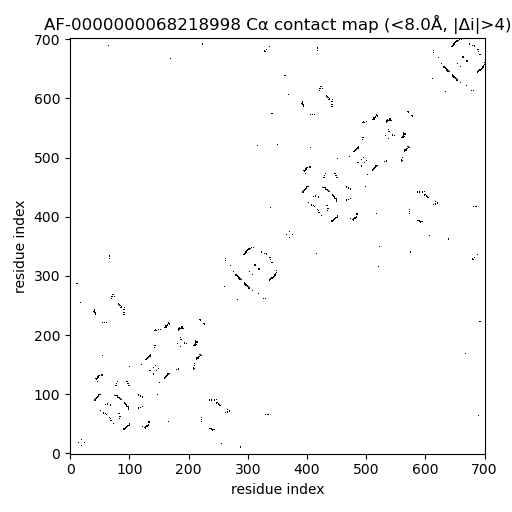1 270 ? 14.133 -5.5 2.551 1 86.81 270 ASP A O 1
ATOM 2173 N N . PHE A 1 271 ? 13.203 -5.176 4.516 1 89.5 271 PHE A N 1
ATOM 2174 C CA . PHE A 1 271 ? 13.906 -3.918 4.73 1 89.5 271 PHE A CA 1
ATOM 2175 C C . PHE A 1 271 ? 15.211 -4.148 5.488 1 89.5 271 PHE A C 1
ATOM 2177 O O . PHE A 1 271 ? 16.078 -3.27 5.531 1 89.5 271 PHE A O 1
ATOM 2184 N N . LEU A 1 272 ? 15.359 -5.328 6.113 1 89 272 LEU A N 1
ATOM 2185 C CA . LEU A 1 272 ? 16.547 -5.57 6.93 1 89 272 LEU A CA 1
ATOM 2186 C C . LEU A 1 272 ? 17.438 -6.629 6.293 1 89 272 LEU A C 1
ATOM 2188 O O . LEU A 1 272 ? 16.953 -7.547 5.633 1 89 272 LEU A O 1
ATOM 2192 N N . PRO A 1 273 ? 18.625 -6.391 6.445 1 81.94 273 PRO A N 1
ATOM 2193 C CA . PRO A 1 273 ? 19.547 -7.328 5.824 1 81.94 273 PRO A CA 1
ATOM 2194 C C . PRO A 1 273 ? 19.703 -8.625 6.617 1 81.94 273 PRO A C 1
ATOM 2196 O O . PRO A 1 273 ? 19.484 -8.641 7.832 1 81.94 273 PRO A O 1
ATOM 2199 N N . GLN A 1 274 ? 20.078 -9.695 5.855 1 72.5 274 GLN A N 1
ATOM 2200 C CA . GLN A 1 274 ? 20.672 -10.922 6.375 1 72.5 274 GLN A CA 1
ATOM 2201 C C . GLN A 1 274 ? 19.734 -11.602 7.375 1 72.5 274 GLN A C 1
ATOM 2203 O O . GLN A 1 274 ? 18.531 -11.688 7.148 1 72.5 274 GLN A O 1
ATOM 2208 N N . GLU A 1 275 ? 20.406 -11.969 8.594 1 77.44 275 GLU A N 1
ATOM 2209 C CA . GLU A 1 275 ? 19.766 -12.859 9.57 1 77.44 275 GLU A CA 1
ATOM 2210 C C . GLU A 1 275 ? 18.984 -12.07 10.609 1 77.44 275 GLU A C 1
ATOM 2212 O O . GLU A 1 275 ? 18.172 -12.633 11.336 1 77.44 275 GLU A O 1
ATOM 2217 N N . ILE A 1 276 ? 18.953 -10.805 10.562 1 80.81 276 ILE A N 1
ATOM 2218 C CA . ILE A 1 276 ? 18.469 -9.977 11.656 1 80.81 276 ILE A CA 1
ATOM 2219 C C . ILE A 1 276 ? 16.953 -10.164 11.812 1 80.81 276 ILE A C 1
ATOM 2221 O O . ILE A 1 276 ? 16.469 -10.359 12.922 1 80.81 276 ILE A O 1
ATOM 2225 N N . PRO A 1 277 ? 16.266 -10.164 10.688 1 82.06 277 PRO A N 1
ATOM 2226 C CA . PRO A 1 277 ? 14.812 -10.25 10.844 1 82.06 277 PRO A CA 1
ATOM 2227 C C . PRO A 1 277 ? 14.352 -11.586 11.422 1 82.06 277 PRO A C 1
ATOM 2229 O O . PRO A 1 277 ? 13.305 -11.648 12.07 1 82.06 277 PRO A O 1
ATOM 2232 N N . TYR A 1 278 ? 15.125 -12.562 11.266 1 79.75 278 TYR A N 1
ATOM 2233 C CA . TYR A 1 278 ? 14.734 -13.898 11.703 1 79.75 278 TYR A CA 1
ATOM 2234 C C . TYR A 1 278 ? 14.82 -14.023 13.219 1 79.75 278 TYR A C 1
ATOM 2236 O O . TYR A 1 278 ? 14.234 -14.938 13.812 1 79.75 278 TYR A O 1
ATOM 2244 N N . ASN A 1 279 ? 15.508 -13.094 13.852 1 83.62 279 ASN A N 1
ATOM 2245 C CA . ASN A 1 279 ? 15.68 -13.141 15.297 1 83.62 279 ASN A CA 1
ATOM 2246 C C . ASN A 1 279 ? 14.766 -12.141 16 1 83.62 279 ASN A C 1
ATOM 2248 O O . ASN A 1 279 ? 14.883 -11.93 17.219 1 83.62 279 ASN A O 1
ATOM 2252 N N . LEU A 1 280 ? 13.922 -11.609 15.266 1 89.56 280 LEU A N 1
ATOM 2253 C CA . LEU A 1 280 ? 13.008 -10.625 15.836 1 89.56 280 LEU A CA 1
ATOM 2254 C C . LEU A 1 280 ? 11.672 -11.273 16.203 1 89.56 280 LEU A C 1
ATOM 2256 O O . LEU A 1 280 ? 11.18 -12.133 15.469 1 89.56 280 LEU A O 1
ATOM 2260 N N . LYS A 1 281 ? 11.195 -10.922 17.359 1 90.25 281 LYS A N 1
ATOM 2261 C CA . LYS A 1 281 ? 9.875 -11.367 17.781 1 90.25 281 LYS A CA 1
ATOM 2262 C C . LYS A 1 281 ? 8.914 -10.188 17.906 1 90.25 281 LYS A C 1
ATOM 2264 O O . LYS A 1 281 ? 9.227 -9.188 18.562 1 90.25 281 LYS A O 1
ATOM 2269 N N . SER A 1 282 ? 7.781 -10.352 17.344 1 93.88 282 SER A N 1
ATOM 2270 C CA . SER A 1 282 ? 6.789 -9.289 17.375 1 93.88 282 SER A CA 1
ATOM 2271 C C . SER A 1 282 ? 5.531 -9.727 18.125 1 93.88 282 SER A C 1
ATOM 2273 O O . SER A 1 282 ? 5.125 -10.883 18.031 1 93.88 282 SER A O 1
ATOM 2275 N N . ASP A 1 283 ? 4.949 -8.766 18.844 1 93.31 283 ASP A N 1
ATOM 2276 C CA . ASP A 1 283 ? 3.717 -9.023 19.594 1 93.31 283 ASP A CA 1
ATOM 2277 C C . ASP A 1 283 ? 2.738 -7.859 19.438 1 93.31 283 ASP A C 1
ATOM 2279 O O . ASP A 1 283 ? 3.15 -6.711 19.266 1 93.31 283 ASP A O 1
ATOM 2283 N N . ILE A 1 284 ? 1.507 -8.258 19.609 1 93.31 284 ILE A N 1
ATOM 2284 C CA . ILE A 1 284 ? 0.471 -7.23 19.562 1 93.31 284 ILE A CA 1
ATOM 2285 C C . ILE A 1 284 ? 0.287 -6.613 20.953 1 93.31 284 ILE A C 1
ATOM 2287 O O . ILE A 1 284 ? 0.026 -7.324 21.922 1 93.31 284 ILE A O 1
ATOM 2291 N N . GLU A 1 285 ? 0.392 -5.355 21.016 1 91.19 285 GLU A N 1
ATOM 2292 C CA . GLU A 1 285 ? 0.192 -4.648 22.281 1 91.19 285 GLU A CA 1
ATOM 2293 C C . GLU A 1 285 ? -1.211 -4.055 22.359 1 91.19 285 GLU A C 1
ATOM 2295 O O . GLU A 1 285 ? -1.781 -3.943 23.453 1 91.19 285 GLU A O 1
ATOM 2300 N N . TYR A 1 286 ? -1.651 -3.582 21.266 1 90.75 286 TYR A N 1
ATOM 2301 C CA . TYR A 1 286 ? -2.971 -2.967 21.172 1 90.75 286 TYR A CA 1
ATOM 2302 C C . TYR A 1 286 ? -3.656 -3.346 19.859 1 90.75 286 TYR A C 1
ATOM 2304 O O . TYR A 1 286 ? -3.006 -3.443 18.812 1 90.75 286 TYR A O 1
ATOM 2312 N N . PHE A 1 287 ? -4.922 -3.676 19.969 1 91.19 287 PHE A N 1
ATOM 2313 C CA . PHE A 1 287 ? -5.73 -4.016 18.797 1 91.19 287 PHE A CA 1
ATOM 2314 C C . PHE A 1 287 ? -7.18 -3.58 19 1 91.19 287 PHE A C 1
ATOM 2316 O O . PHE A 1 287 ? -7.812 -3.963 19.984 1 91.19 287 PHE A O 1
ATOM 2323 N N . ASN A 1 288 ? -7.633 -2.691 18.047 1 88.81 288 ASN A N 1
ATOM 2324 C CA . ASN A 1 288 ? -9.016 -2.221 18.125 1 88.81 288 ASN A CA 1
ATOM 2325 C C . ASN A 1 288 ? -9.594 -1.964 16.734 1 88.81 288 ASN A C 1
ATOM 2327 O O . ASN A 1 288 ? -8.883 -1.497 15.836 1 88.81 288 ASN A O 1
ATOM 2331 N N . VAL A 1 289 ? -10.836 -2.334 16.562 1 86.06 289 VAL A N 1
ATOM 2332 C CA . VAL A 1 289 ? -11.586 -1.987 15.359 1 86.06 289 VAL A CA 1
ATOM 2333 C C . VAL A 1 289 ? -12.797 -1.133 15.734 1 86.06 289 VAL A C 1
ATOM 2335 O O . VAL A 1 289 ? -13.625 -1.541 16.547 1 86.06 289 VAL A O 1
ATOM 2338 N N . ASN A 1 290 ? -12.914 0.004 15.133 1 78.12 290 ASN A N 1
ATOM 2339 C CA . ASN A 1 290 ? -14.023 0.871 15.492 1 78.12 290 ASN A CA 1
ATOM 2340 C C . ASN A 1 290 ? -15.281 0.531 14.695 1 78.12 290 ASN A C 1
ATOM 2342 O O . ASN A 1 290 ? -15.305 -0.455 13.953 1 78.12 290 ASN A O 1
ATOM 2346 N N . SER A 1 291 ? -16.328 1.296 14.828 1 76.19 291 SER A N 1
ATOM 2347 C CA . SER A 1 291 ? -17.625 1.026 14.211 1 76.19 291 SER A CA 1
ATOM 2348 C C . SER A 1 291 ? -17.562 1.18 12.695 1 76.19 291 SER A C 1
ATOM 2350 O O . SER A 1 291 ? -18.344 0.565 11.969 1 76.19 291 SER A O 1
ATOM 2352 N N . GLU A 1 292 ? -16.594 1.939 12.25 1 74.94 292 GLU A N 1
ATOM 2353 C CA . GLU A 1 292 ? -16.453 2.164 10.812 1 74.94 292 GLU A CA 1
ATOM 2354 C C . GLU A 1 292 ? -15.57 1.105 10.172 1 74.94 292 GLU A C 1
ATOM 2356 O O . GLU A 1 292 ? -15.375 1.101 8.953 1 74.94 292 GLU A O 1
ATOM 2361 N N . GLY A 1 293 ? -15.031 0.267 11 1 78.94 293 GLY A N 1
ATOM 2362 C CA . GLY A 1 293 ? -14.219 -0.823 10.484 1 78.94 293 GLY A CA 1
ATOM 2363 C C . GLY A 1 293 ? -12.742 -0.483 10.398 1 78.94 293 GLY A C 1
ATOM 2364 O O . GLY A 1 293 ? -11.945 -1.272 9.891 1 78.94 293 GLY A O 1
ATOM 2365 N N . ILE A 1 294 ? -12.445 0.658 10.922 1 84.25 294 ILE A N 1
ATOM 2366 C CA . ILE A 1 294 ? -11.055 1.086 10.898 1 84.25 294 ILE A CA 1
ATOM 2367 C C . ILE A 1 294 ? -10.266 0.351 11.977 1 84.25 294 ILE A C 1
ATOM 2369 O O . ILE A 1 294 ? -10.672 0.324 13.141 1 84.25 294 ILE A O 1
ATOM 2373 N N . LEU A 1 295 ? -9.164 -0.193 11.523 1 89.56 295 LEU A N 1
ATOM 2374 C CA . LEU A 1 295 ? -8.328 -0.979 12.414 1 89.56 295 LEU A CA 1
ATOM 2375 C C . LEU A 1 295 ? -7.191 -0.129 12.984 1 89.56 295 LEU A C 1
ATOM 2377 O O . LEU A 1 295 ? -6.512 0.581 12.242 1 89.56 295 LEU A O 1
ATOM 2381 N N . SER A 1 296 ? -7.066 -0.12 14.344 1 90.12 296 SER A N 1
ATOM 2382 C CA . SER A 1 296 ? -5.945 0.504 15.039 1 90.12 296 SER A CA 1
ATOM 2383 C C . SER A 1 296 ? -5.16 -0.521 15.852 1 90.12 296 SER A C 1
ATOM 2385 O O . SER A 1 296 ? -5.738 -1.286 16.625 1 90.12 296 SER A O 1
ATOM 2387 N N . THR A 1 297 ? -3.869 -0.564 15.625 1 93.38 297 THR A N 1
ATOM 2388 C CA . THR A 1 297 ? -3.078 -1.586 16.297 1 93.38 297 THR A CA 1
ATOM 2389 C C . THR A 1 297 ? -1.688 -1.057 16.641 1 93.38 297 THR A C 1
ATOM 2391 O O . THR A 1 297 ? -1.191 -0.136 15.984 1 93.38 297 THR A O 1
ATOM 2394 N N . VAL A 1 298 ? -1.148 -1.538 17.719 1 93.81 298 VAL A N 1
ATOM 2395 C CA . VAL A 1 298 ? 0.231 -1.287 18.109 1 93.81 298 VAL A CA 1
ATOM 2396 C C . VAL A 1 298 ? 0.991 -2.607 18.219 1 93.81 298 VAL A C 1
ATOM 2398 O O . VAL A 1 298 ? 0.566 -3.527 18.922 1 93.81 298 VAL A O 1
ATOM 2401 N N . VAL A 1 299 ? 2.041 -2.713 17.5 1 95.5 299 VAL A N 1
ATOM 2402 C CA . VAL A 1 299 ? 2.877 -3.91 17.5 1 95.5 299 VAL A CA 1
ATOM 2403 C C . VAL A 1 299 ? 4.219 -3.605 18.156 1 95.5 299 VAL A C 1
ATOM 2405 O O . VAL A 1 299 ? 4.852 -2.594 17.859 1 95.5 299 VAL A O 1
ATOM 2408 N N . ILE A 1 300 ? 4.625 -4.438 19.062 1 95.12 300 ILE A N 1
ATOM 2409 C CA . ILE A 1 300 ? 5.938 -4.324 19.688 1 95.12 300 ILE A CA 1
ATOM 2410 C C . ILE A 1 300 ? 6.906 -5.305 19.031 1 95.12 300 ILE A C 1
ATOM 2412 O O . ILE A 1 300 ? 6.602 -6.492 18.891 1 95.12 300 ILE A O 1
ATOM 2416 N N . VAL A 1 301 ? 7.977 -4.824 18.594 1 95.19 301 VAL A N 1
ATOM 2417 C CA . VAL A 1 301 ? 9.039 -5.664 18.047 1 95.19 301 VAL A CA 1
ATOM 2418 C C . VAL A 1 301 ? 10.172 -5.777 19.062 1 95.19 301 VAL A C 1
ATOM 2420 O O . VAL A 1 301 ? 10.844 -4.793 19.375 1 95.19 301 VAL A O 1
ATOM 2423 N N . ASN A 1 302 ? 10.375 -6.957 19.5 1 94.31 302 ASN A N 1
ATOM 2424 C CA . ASN A 1 302 ? 11.414 -7.219 20.5 1 94.31 302 ASN A CA 1
ATOM 2425 C C . ASN A 1 302 ? 12.758 -7.492 19.828 1 94.31 302 ASN A C 1
ATOM 2427 O O . ASN A 1 302 ? 12.922 -8.5 19.141 1 94.31 302 ASN A O 1
ATOM 2431 N N . CYS A 1 303 ? 13.695 -6.609 20.141 1 93.31 303 CYS A N 1
ATOM 2432 C CA . CYS A 1 303 ? 15.039 -6.711 19.578 1 93.31 303 CYS A CA 1
ATOM 2433 C C . CYS A 1 303 ? 16.016 -7.312 20.594 1 93.31 303 CYS A C 1
ATOM 2435 O O . CYS A 1 303 ? 15.898 -7.059 21.797 1 93.31 303 CYS A O 1
ATOM 2437 N N . PRO A 1 304 ? 16.953 -8.109 20.125 1 90.69 304 PRO A N 1
ATOM 2438 C CA . PRO A 1 304 ? 17.922 -8.719 21.031 1 90.69 304 PRO A CA 1
ATOM 2439 C C . PRO A 1 304 ? 18.844 -7.684 21.703 1 90.69 304 PRO A C 1
ATOM 2441 O O . PRO A 1 304 ? 19.375 -7.934 22.781 1 90.69 304 PRO A O 1
ATOM 2444 N N . SER A 1 305 ? 19.047 -6.547 21.016 1 91.5 305 SER A N 1
ATOM 2445 C CA . SER A 1 305 ? 19.906 -5.496 21.562 1 91.5 305 SER A CA 1
ATOM 2446 C C . SER A 1 305 ? 19.453 -4.117 21.094 1 91.5 305 SER A C 1
ATOM 2448 O O . SER A 1 305 ? 18.656 -4.008 20.141 1 91.5 305 SER A O 1
ATOM 2450 N N . ILE A 1 306 ? 20.016 -3.131 21.75 1 90.62 306 ILE A N 1
ATOM 2451 C CA . ILE A 1 306 ? 19.719 -1.751 21.391 1 90.62 306 ILE A CA 1
ATOM 2452 C C . ILE A 1 306 ? 20.297 -1.438 20.016 1 90.62 306 ILE A C 1
ATOM 2454 O O . ILE A 1 306 ? 19.734 -0.646 19.266 1 90.62 306 ILE A O 1
ATOM 2458 N N . ARG A 1 307 ? 21.375 -2.09 19.734 1 90.25 307 ARG A N 1
ATOM 2459 C CA . ARG A 1 307 ? 22.016 -1.891 18.438 1 90.25 307 ARG A CA 1
ATOM 2460 C C . ARG A 1 307 ? 21.109 -2.336 17.297 1 90.25 307 ARG A C 1
ATOM 2462 O O . ARG A 1 307 ? 21 -1.646 16.281 1 90.25 307 ARG A O 1
ATOM 2469 N N . VAL A 1 308 ? 20.469 -3.438 17.547 1 91.56 308 VAL A N 1
ATOM 2470 C CA . VAL A 1 308 ? 19.562 -3.965 16.531 1 91.56 308 VAL A CA 1
ATOM 2471 C C . VAL A 1 308 ? 18.344 -3.045 16.391 1 91.56 308 VAL A C 1
ATOM 2473 O O . VAL A 1 308 ? 17.875 -2.785 15.281 1 91.56 308 VAL A O 1
ATOM 2476 N N . ALA A 1 309 ? 17.844 -2.549 17.5 1 92.06 309 ALA A N 1
ATOM 2477 C CA . ALA A 1 309 ? 16.734 -1.611 17.469 1 92.06 309 ALA A CA 1
ATOM 2478 C C . ALA A 1 309 ? 17.078 -0.367 16.656 1 92.06 309 ALA A C 1
ATOM 2480 O O . ALA A 1 309 ? 16.281 0.104 15.852 1 92.06 309 ALA A O 1
ATOM 2481 N N . ARG A 1 310 ? 18.234 0.134 16.797 1 91.06 310 ARG A N 1
ATOM 2482 C CA . ARG A 1 310 ? 18.703 1.307 16.062 1 91.06 310 ARG A CA 1
ATOM 2483 C C . ARG A 1 310 ? 18.812 1.003 14.57 1 91.06 310 ARG A C 1
ATOM 2485 O O . ARG A 1 310 ? 18.516 1.854 13.727 1 91.06 310 ARG A O 1
ATOM 2492 N N . LEU A 1 311 ? 19.281 -0.175 14.359 1 90.75 311 LEU A N 1
ATOM 2493 C CA . LEU A 1 311 ? 19.422 -0.598 12.977 1 90.75 311 LEU A CA 1
ATOM 2494 C C . LEU A 1 311 ? 18.062 -0.625 12.273 1 90.75 311 LEU A C 1
ATOM 2496 O O . LEU A 1 311 ? 17.938 -0.179 11.133 1 90.75 311 LEU A O 1
ATOM 2500 N N . ILE A 1 312 ? 17.094 -1.101 12.945 1 91.69 312 ILE A N 1
ATOM 2501 C CA . ILE A 1 312 ? 15.742 -1.18 12.391 1 91.69 312 ILE A CA 1
ATOM 2502 C C . ILE A 1 312 ? 15.18 0.227 12.195 1 91.69 312 ILE A C 1
ATOM 2504 O O . ILE A 1 312 ? 14.539 0.512 11.18 1 91.69 312 ILE A O 1
ATOM 2508 N N . ALA A 1 313 ? 15.352 1.058 13.156 1 90.12 313 ALA A N 1
ATOM 2509 C CA . ALA A 1 313 ? 14.852 2.428 13.086 1 90.12 313 ALA A CA 1
ATOM 2510 C C . ALA A 1 313 ? 15.469 3.182 11.914 1 90.12 313 ALA A C 1
ATOM 2512 O O . ALA A 1 313 ? 14.766 3.891 11.188 1 90.12 313 ALA A O 1
ATOM 2513 N N . GLY A 1 314 ? 16.812 2.963 11.719 1 87.44 314 GLY A N 1
ATOM 2514 C CA . GLY A 1 314 ? 17.531 3.697 10.688 1 87.44 314 GLY A CA 1
ATOM 2515 C C . GLY A 1 314 ? 17.812 5.137 11.07 1 87.44 314 GLY A C 1
ATOM 2516 O O . GLY A 1 314 ? 17.453 5.578 12.164 1 87.44 314 GLY A O 1
ATOM 2517 N N . ALA A 1 315 ? 18.469 5.832 10.148 1 74.69 315 ALA A N 1
ATOM 2518 C CA . ALA A 1 315 ? 18.812 7.234 10.367 1 74.69 315 ALA A CA 1
ATOM 2519 C C . ALA A 1 315 ? 17.562 8.094 10.516 1 74.69 315 ALA A C 1
ATOM 2521 O O . ALA A 1 315 ? 16.703 8.102 9.625 1 74.69 315 ALA A O 1
ATOM 2522 N N . CYS A 1 316 ? 17.375 8.727 11.711 1 70.94 316 CYS A N 1
ATOM 2523 C CA . CYS A 1 316 ? 16.25 9.594 12.016 1 70.94 316 CYS A CA 1
ATOM 2524 C C . CYS A 1 316 ? 14.93 8.852 11.844 1 70.94 316 CYS A C 1
ATOM 2526 O O . CYS A 1 316 ? 13.969 9.391 11.289 1 70.94 316 CYS A O 1
ATOM 2528 N N . ASP A 1 317 ? 15 7.535 12.047 1 79.12 317 ASP A N 1
ATOM 2529 C CA . ASP A 1 317 ? 13.836 6.652 12.047 1 79.12 317 ASP A CA 1
ATOM 2530 C C . ASP A 1 317 ? 13.242 6.539 10.648 1 79.12 317 ASP A C 1
ATOM 2532 O O . ASP A 1 317 ? 12.039 6.281 10.5 1 79.12 317 ASP A O 1
ATOM 2536 N N . GLY A 1 318 ? 13.992 6.773 9.734 1 83.94 318 GLY A N 1
ATOM 2537 C CA . GLY A 1 318 ? 13.523 6.727 8.352 1 83.94 318 GLY A CA 1
ATOM 2538 C C . GLY A 1 318 ? 13.109 5.336 7.914 1 83.94 318 GLY A C 1
ATOM 2539 O O . GLY A 1 318 ? 12.07 5.172 7.27 1 83.94 318 GLY A O 1
ATOM 2540 N N . ARG A 1 319 ? 13.883 4.352 8.227 1 90.06 319 ARG A N 1
ATOM 2541 C CA . ARG A 1 319 ? 13.578 2.982 7.828 1 90.06 319 ARG A CA 1
ATOM 2542 C C . ARG A 1 319 ? 12.32 2.477 8.531 1 90.06 319 ARG A C 1
ATOM 2544 O O . ARG A 1 319 ? 11.453 1.87 7.906 1 90.06 319 ARG A O 1
ATOM 2551 N N . LEU A 1 320 ? 12.242 2.756 9.789 1 91.56 320 LEU A N 1
ATOM 2552 C CA . LEU A 1 320 ? 11.07 2.342 10.547 1 91.56 320 LEU A CA 1
ATOM 2553 C C . LEU A 1 320 ? 9.805 2.947 9.961 1 91.56 320 LEU A C 1
ATOM 2555 O O . LEU A 1 320 ? 8.773 2.27 9.859 1 91.56 320 LEU A O 1
ATOM 2559 N N . ARG A 1 321 ? 9.844 4.156 9.594 1 90.31 321 ARG A N 1
ATOM 2560 C CA . ARG A 1 321 ? 8.695 4.824 8.984 1 90.31 321 ARG A CA 1
ATOM 2561 C C . ARG A 1 321 ? 8.305 4.145 7.676 1 90.31 321 ARG A C 1
ATOM 2563 O O . ARG A 1 321 ? 7.113 3.98 7.391 1 90.31 321 ARG A O 1
ATOM 2570 N N . GLN A 1 322 ? 9.289 3.779 6.918 1 90 322 GLN A N 1
ATOM 2571 C CA . GLN A 1 322 ? 9.031 3.078 5.664 1 90 322 GLN A CA 1
ATOM 2572 C C . GLN A 1 322 ? 8.375 1.722 5.922 1 90 322 GLN A C 1
ATOM 2574 O O . GLN A 1 322 ? 7.465 1.32 5.195 1 90 322 GLN A O 1
ATOM 2579 N N . ILE A 1 323 ? 8.875 1.081 6.906 1 93.12 323 ILE A N 1
ATOM 2580 C CA . ILE A 1 323 ? 8.32 -0.216 7.277 1 93.12 323 ILE A CA 1
ATOM 2581 C C . ILE A 1 323 ? 6.859 -0.052 7.695 1 93.12 323 ILE A C 1
ATOM 2583 O O . ILE A 1 323 ? 5.984 -0.788 7.227 1 93.12 323 ILE A O 1
ATOM 2587 N N . ILE A 1 324 ? 6.613 0.933 8.5 1 93.19 324 ILE A N 1
ATOM 2588 C CA . ILE A 1 324 ? 5.262 1.188 8.984 1 93.19 324 ILE A CA 1
ATOM 2589 C C . ILE A 1 324 ? 4.34 1.484 7.809 1 93.19 324 ILE A C 1
ATOM 2591 O O . ILE A 1 324 ? 3.244 0.923 7.711 1 93.19 324 ILE A O 1
ATOM 2595 N N . GLN A 1 325 ? 4.766 2.311 6.969 1 89.5 325 GLN A N 1
ATOM 2596 C CA . GLN A 1 325 ? 3.973 2.664 5.793 1 89.5 325 GLN A CA 1
ATOM 2597 C C . GLN A 1 325 ? 3.67 1.435 4.941 1 89.5 325 GLN A C 1
ATOM 2599 O O . GLN A 1 325 ? 2.529 1.233 4.516 1 89.5 325 GLN A O 1
ATOM 2604 N N . SER A 1 326 ? 4.641 0.64 4.719 1 91.31 326 SER A N 1
ATOM 2605 C CA . SER A 1 326 ? 4.496 -0.555 3.893 1 91.31 326 SER A CA 1
ATOM 2606 C C . SER A 1 326 ? 3.539 -1.555 4.535 1 91.31 326 SER A C 1
ATOM 2608 O O . SER A 1 326 ? 2.668 -2.109 3.861 1 91.31 326 SER A O 1
ATOM 2610 N N . VAL A 1 327 ? 3.688 -1.723 5.797 1 93.5 327 VAL A N 1
ATOM 2611 C CA . VAL A 1 327 ? 2.82 -2.648 6.516 1 93.5 327 VAL A CA 1
ATOM 2612 C C . VAL A 1 327 ? 1.381 -2.141 6.484 1 93.5 327 VAL A C 1
ATOM 2614 O O . VAL A 1 327 ? 0.45 -2.912 6.238 1 93.5 327 VAL A O 1
ATOM 2617 N N . GLN A 1 328 ? 1.226 -0.881 6.758 1 92.38 328 GLN A N 1
ATOM 2618 C CA . GLN A 1 328 ? -0.105 -0.284 6.754 1 92.38 328 GLN A CA 1
ATOM 2619 C C . GLN A 1 328 ? -0.795 -0.486 5.406 1 92.38 328 GLN A C 1
ATOM 2621 O O . GLN A 1 328 ? -1.979 -0.826 5.355 1 92.38 328 GLN A O 1
ATOM 2626 N N . GLN A 1 329 ? -0.053 -0.319 4.398 1 89.56 329 GLN A N 1
ATOM 2627 C CA . GLN A 1 329 ? -0.599 -0.477 3.055 1 89.56 329 GLN A CA 1
ATOM 2628 C C . GLN A 1 329 ? -1.035 -1.918 2.805 1 89.56 329 GLN A C 1
ATOM 2630 O O . GLN A 1 329 ? -2.125 -2.16 2.279 1 89.56 329 GLN A O 1
ATOM 2635 N N . ASP A 1 330 ? -0.192 -2.816 3.162 1 91 330 ASP A N 1
ATOM 2636 C CA . ASP A 1 330 ? -0.524 -4.227 2.988 1 91 330 ASP A CA 1
ATOM 2637 C C . ASP A 1 330 ? -1.767 -4.602 3.793 1 91 330 ASP A C 1
ATOM 2639 O O . ASP A 1 330 ? -2.648 -5.305 3.291 1 91 330 ASP A O 1
ATOM 2643 N N . LEU A 1 331 ? -1.802 -4.078 4.957 1 92.12 331 LEU A N 1
ATOM 2644 C CA . LEU A 1 331 ? -2.922 -4.418 5.828 1 92.12 331 LEU A CA 1
ATOM 2645 C C . LEU A 1 331 ? -4.215 -3.777 5.324 1 92.12 331 LEU A C 1
ATOM 2647 O O . LEU A 1 331 ? -5.293 -4.355 5.465 1 92.12 331 LEU A O 1
ATOM 2651 N N . GLN A 1 332 ? -4.098 -2.639 4.844 1 90.12 332 GLN A N 1
ATOM 2652 C CA . GLN A 1 332 ? -5.277 -2.006 4.262 1 90.12 332 GLN A CA 1
ATOM 2653 C C . GLN A 1 332 ? -5.832 -2.832 3.104 1 90.12 332 GLN A C 1
ATOM 2655 O O . GLN A 1 332 ? -7.047 -2.961 2.953 1 90.12 332 GLN A O 1
ATOM 2660 N N . SER A 1 333 ? -4.934 -3.383 2.326 1 87.56 333 SER A N 1
ATOM 2661 C CA . SER A 1 333 ? -5.336 -4.27 1.241 1 87.56 333 SER A CA 1
ATOM 2662 C C . SER A 1 333 ? -5.98 -5.543 1.779 1 87.56 333 SER A C 1
ATOM 2664 O O . SER A 1 333 ? -6.945 -6.047 1.205 1 87.56 333 SER A O 1
ATOM 2666 N N . ALA A 1 334 ? -5.434 -5.98 2.812 1 87.62 334 ALA A N 1
ATOM 2667 C CA . ALA A 1 334 ? -5.953 -7.207 3.412 1 87.62 334 ALA A CA 1
ATOM 2668 C C . ALA A 1 334 ? -7.352 -6.992 3.984 1 87.62 334 ALA A C 1
ATOM 2670 O O . ALA A 1 334 ? -8.258 -7.781 3.734 1 87.62 334 ALA A O 1
ATOM 2671 N N . PHE A 1 335 ? -7.508 -5.867 4.637 1 87.44 335 PHE A N 1
ATOM 2672 C CA . PHE A 1 335 ? -8.75 -5.66 5.379 1 87.44 335 PHE A CA 1
ATOM 2673 C C . PHE A 1 335 ? -9.711 -4.781 4.59 1 87.44 335 PHE A C 1
ATOM 2675 O O . PHE A 1 335 ? -10.859 -4.59 5 1 87.44 335 PHE A O 1
ATOM 2682 N N . ASN A 1 336 ? -9.273 -4.348 3.498 1 82.88 336 ASN A N 1
ATOM 2683 C CA . ASN A 1 336 ? -10.062 -3.479 2.631 1 82.88 336 ASN A CA 1
ATOM 2684 C C . ASN A 1 336 ? -10.625 -2.283 3.396 1 82.88 336 ASN A C 1
ATOM 2686 O O . ASN A 1 336 ? -11.805 -1.955 3.266 1 82.88 336 ASN A O 1
ATOM 2690 N N . ASN A 1 337 ? -9.852 -1.742 4.281 1 84.88 337 ASN A N 1
ATOM 2691 C CA . ASN A 1 337 ? -10.172 -0.567 5.086 1 84.88 337 ASN A CA 1
ATOM 2692 C C . ASN A 1 337 ? -8.906 0.133 5.582 1 84.88 337 ASN A C 1
ATOM 2694 O O . ASN A 1 337 ? -7.809 -0.414 5.48 1 84.88 337 ASN A O 1
ATOM 2698 N N . PHE A 1 338 ? -9.117 1.323 6.031 1 86.62 338 PHE A N 1
ATOM 2699 C CA . PHE A 1 338 ? -7.988 2.08 6.566 1 86.62 338 PHE A CA 1
ATOM 2700 C C . PHE A 1 338 ? -7.43 1.411 7.816 1 86.62 338 PHE A C 1
ATOM 2702 O O . PHE A 1 338 ? -8.172 0.798 8.586 1 86.62 338 PHE A O 1
ATOM 2709 N N . VAL A 1 339 ? -6.129 1.464 7.98 1 90.38 339 VAL A N 1
ATOM 2710 C CA . VAL A 1 339 ? -5.453 0.839 9.109 1 90.38 339 VAL A CA 1
ATOM 2711 C C . VAL A 1 339 ? -4.477 1.83 9.742 1 90.38 339 VAL A C 1
ATOM 2713 O O . VAL A 1 339 ? -3.686 2.465 9.039 1 90.38 339 VAL A O 1
ATOM 2716 N N . ARG A 1 340 ? -4.598 2.041 11.047 1 90.69 340 ARG A N 1
ATOM 2717 C CA . ARG A 1 340 ? -3.619 2.791 11.828 1 90.69 340 ARG A CA 1
ATOM 2718 C C . ARG A 1 340 ? -2.668 1.851 12.562 1 90.69 340 ARG A C 1
ATOM 2720 O O . ARG A 1 340 ? -3.102 1.035 13.383 1 90.69 340 ARG A O 1
ATOM 2727 N N . LEU A 1 341 ? -1.433 2.006 12.227 1 94.06 341 LEU A N 1
ATOM 2728 C CA . LEU A 1 341 ? -0.448 1.092 12.797 1 94.06 341 LEU A CA 1
ATOM 2729 C C . LEU A 1 341 ? 0.689 1.861 13.461 1 94.06 341 LEU A C 1
ATOM 2731 O O . LEU A 1 341 ? 1.206 2.826 12.891 1 94.06 341 LEU A O 1
ATOM 2735 N N . LYS A 1 342 ? 0.989 1.467 14.672 1 92.25 342 LYS A N 1
ATOM 2736 C CA . LYS A 1 342 ? 2.209 1.895 15.352 1 92.25 342 LYS A CA 1
ATOM 2737 C C . LYS A 1 342 ? 3.123 0.708 15.633 1 92.25 342 LYS A C 1
ATOM 2739 O O . LYS A 1 342 ? 2.656 -0.356 16.047 1 92.25 342 LYS A O 1
ATOM 2744 N N . ILE A 1 343 ? 4.344 0.834 15.336 1 93.81 343 ILE A N 1
ATOM 2745 C CA . ILE A 1 343 ? 5.34 -0.178 15.68 1 93.81 343 ILE A CA 1
ATOM 2746 C C . ILE A 1 343 ? 6.328 0.389 16.688 1 93.81 343 ILE A C 1
ATOM 2748 O O . ILE A 1 343 ? 6.926 1.442 16.469 1 93.81 343 ILE A O 1
ATOM 2752 N N . VAL A 1 344 ? 6.469 -0.283 17.766 1 91.94 344 VAL A N 1
ATOM 2753 C CA . VAL A 1 344 ? 7.371 0.135 18.828 1 91.94 344 VAL A CA 1
ATOM 2754 C C . VAL A 1 344 ? 8.508 -0.879 18.984 1 91.94 344 VAL A C 1
ATOM 2756 O O . VAL A 1 344 ? 8.266 -2.086 19.047 1 91.94 344 VAL A O 1
ATOM 2759 N N . LEU A 1 345 ? 9.672 -0.407 18.969 1 92.69 345 LEU A N 1
ATOM 2760 C CA . LEU A 1 345 ? 10.828 -1.28 19.141 1 92.69 345 LEU A CA 1
ATOM 2761 C C . LEU A 1 345 ? 11.195 -1.414 20.625 1 92.69 345 LEU A C 1
ATOM 2763 O O . LEU A 1 345 ? 11.141 -0.436 21.375 1 92.69 345 LEU A O 1
ATOM 2767 N N . TYR A 1 346 ? 11.5 -2.543 21.047 1 90.44 346 TYR A N 1
ATOM 2768 C CA . TYR A 1 346 ? 11.969 -2.822 22.391 1 90.44 346 TYR A CA 1
ATOM 2769 C C . TYR A 1 346 ? 13.289 -3.582 22.375 1 90.44 346 TYR A C 1
ATOM 2771 O O . TYR A 1 346 ? 13.414 -4.594 21.672 1 90.44 346 TYR A O 1
ATOM 2779 N N . PRO A 1 347 ? 14.297 -3.182 23.125 1 87.56 347 PRO A N 1
ATOM 2780 C CA . PRO A 1 347 ? 14.297 -2.068 24.078 1 87.56 347 PRO A CA 1
ATOM 2781 C C . PRO A 1 347 ? 14.297 -0.705 23.391 1 87.56 347 PRO A C 1
ATOM 2783 O O . PRO A 1 347 ? 14.625 -0.607 22.203 1 87.56 347 PRO A O 1
ATOM 2786 N N . PRO A 1 348 ? 13.859 0.32 24.203 1 79.38 348 PRO A N 1
ATOM 2787 C CA . PRO A 1 348 ? 13.867 1.67 23.641 1 79.38 348 PRO A CA 1
ATOM 2788 C C . PRO A 1 348 ? 15.266 2.129 23.234 1 79.38 348 PRO A C 1
ATOM 2790 O O . PRO A 1 348 ? 16.234 1.91 23.984 1 79.38 348 PRO A O 1
ATOM 2793 N N . TYR A 1 349 ? 15.375 2.547 22.016 1 74.88 349 TYR A N 1
ATOM 2794 C CA . TYR A 1 349 ? 16.672 2.932 21.469 1 74.88 349 TYR A CA 1
ATOM 2795 C C . TYR A 1 349 ? 16.859 4.441 21.531 1 74.88 349 TYR A C 1
ATOM 2797 O O . TYR A 1 349 ? 17.938 4.953 21.203 1 74.88 349 TYR A O 1
ATOM 2805 N N . LYS A 1 350 ? 15.797 5.176 21.703 1 67.69 350 LYS A N 1
ATOM 2806 C CA . LYS A 1 350 ? 15.914 6.625 21.828 1 67.69 350 LYS A CA 1
ATOM 2807 C C . LYS A 1 350 ? 16.141 7.039 23.281 1 67.69 350 LYS A C 1
ATOM 2809 O O . LYS A 1 350 ? 15.477 6.527 24.188 1 67.69 350 LYS A O 1
ATOM 2814 N N . GLU A 1 351 ? 17.375 7.414 23.719 1 55.94 351 GLU A N 1
ATOM 2815 C CA . GLU A 1 351 ? 17.672 7.902 25.062 1 55.94 351 GLU A CA 1
ATOM 2816 C C . GLU A 1 351 ? 16.859 9.141 25.406 1 55.94 351 GLU A C 1
ATOM 2818 O O . GLU A 1 351 ? 16.547 9.953 24.516 1 55.94 351 GLU A O 1
ATOM 2823 N N . MET B 1 1 ? -4.516 -11.477 -42.531 1 18.14 1 MET B N 1
ATOM 2824 C CA . MET B 1 1 ? -4.109 -10.266 -41.844 1 18.14 1 MET B CA 1
ATOM 2825 C C . MET B 1 1 ? -5.086 -9.953 -40.688 1 18.14 1 MET B C 1
ATOM 2827 O O . MET B 1 1 ? -5.293 -8.781 -40.375 1 18.14 1 MET B O 1
ATOM 2831 N N . VAL B 1 2 ? -5.738 -10.773 -40.062 1 18.88 2 VAL B N 1
ATOM 2832 C CA . VAL B 1 2 ? -7.09 -10.664 -39.531 1 18.88 2 VAL B CA 1
ATOM 2833 C C . VAL B 1 2 ? -7.082 -9.805 -38.25 1 18.88 2 VAL B C 1
ATOM 2835 O O . VAL B 1 2 ? -6.43 -10.148 -37.281 1 18.88 2 VAL B O 1
ATOM 2838 N N . LEU B 1 3 ? -7.16 -8.453 -38.344 1 18.45 3 LEU B N 1
ATOM 2839 C CA . LEU B 1 3 ? -7.246 -7.301 -37.469 1 18.45 3 LEU B CA 1
ATOM 2840 C C . LEU B 1 3 ? -8.391 -7.469 -36.469 1 18.45 3 LEU B C 1
ATOM 2842 O O . LEU B 1 3 ? -9.555 -7.25 -36.812 1 18.45 3 LEU B O 1
ATOM 2846 N N . THR B 1 4 ? -8.578 -8.664 -35.938 1 20.06 4 THR B N 1
ATOM 2847 C CA . THR B 1 4 ? -9.852 -8.875 -35.25 1 20.06 4 THR B CA 1
ATOM 2848 C C . THR B 1 4 ? -10.109 -7.766 -34.25 1 20.06 4 THR B C 1
ATOM 2850 O O . THR B 1 4 ? -9.195 -7.324 -33.562 1 20.06 4 THR B O 1
ATOM 2853 N N . THR B 1 5 ? -11.148 -7.02 -34.5 1 19.27 5 THR B N 1
ATOM 2854 C CA . THR B 1 5 ? -11.898 -5.953 -33.844 1 19.27 5 THR B CA 1
ATOM 2855 C C . THR B 1 5 ? -12.102 -6.27 -32.344 1 19.27 5 THR B C 1
ATOM 2857 O O . THR B 1 5 ? -12.68 -7.301 -32 1 19.27 5 THR B O 1
ATOM 2860 N N . LEU B 1 6 ? -11.188 -5.875 -31.609 1 19.3 6 LEU B N 1
ATOM 2861 C CA . LEU B 1 6 ? -11.203 -5.934 -30.141 1 19.3 6 LEU B CA 1
ATOM 2862 C C . LEU B 1 6 ? -12.547 -5.445 -29.594 1 19.3 6 LEU B C 1
ATOM 2864 O O . LEU B 1 6 ? -12.906 -4.281 -29.781 1 19.3 6 LEU B O 1
ATOM 2868 N N . LYS B 1 7 ? -13.562 -6.309 -29.844 1 20.45 7 LYS B N 1
ATOM 2869 C CA . LYS B 1 7 ? -14.906 -6 -29.359 1 20.45 7 LYS B CA 1
ATOM 2870 C C . LYS B 1 7 ? -14.859 -5.359 -27.984 1 20.45 7 LYS B C 1
ATOM 2872 O O . LYS B 1 7 ? -14.258 -5.906 -27.062 1 20.45 7 LYS B O 1
ATOM 2877 N N . VAL B 1 8 ? -15.055 -4.102 -27.984 1 20.09 8 VAL B N 1
ATOM 2878 C CA . VAL B 1 8 ? -15.172 -3.088 -26.938 1 20.09 8 VAL B CA 1
ATOM 2879 C C . VAL B 1 8 ? -16.297 -3.453 -25.984 1 20.09 8 VAL B C 1
ATOM 2881 O O . VAL B 1 8 ? -17.469 -3.494 -26.375 1 20.09 8 VAL B O 1
ATOM 2884 N N . PHE B 1 9 ? -16.234 -4.57 -25.359 1 20.31 9 PHE B N 1
ATOM 2885 C CA . PHE B 1 9 ? -17.328 -4.867 -24.438 1 20.31 9 PHE B CA 1
ATOM 2886 C C . PHE B 1 9 ? -17.625 -3.668 -23.531 1 20.31 9 PHE B C 1
ATOM 2888 O O . PHE B 1 9 ? -16.703 -2.969 -23.109 1 20.31 9 PHE B O 1
ATOM 2895 N N . LYS B 1 10 ? -18.812 -3.107 -23.75 1 21.47 10 LYS B N 1
ATOM 2896 C CA . LYS B 1 10 ? -19.422 -2 -23.016 1 21.47 10 LYS B CA 1
ATOM 2897 C C . LYS B 1 10 ? -19.5 -2.309 -21.531 1 21.47 10 LYS B C 1
ATOM 2899 O O . LYS B 1 10 ? -20.188 -3.254 -21.125 1 21.47 10 LYS B O 1
ATOM 2904 N N . SER B 1 11 ? -18.359 -2.338 -20.906 1 22.39 11 SER B N 1
ATOM 2905 C CA . SER B 1 11 ? -18.125 -2.438 -19.469 1 22.39 11 SER B CA 1
ATOM 2906 C C . SER B 1 11 ? -19.078 -1.529 -18.688 1 22.39 11 SER B C 1
ATOM 2908 O O . SER B 1 11 ? -19.266 -0.367 -19.047 1 22.39 11 SER B O 1
ATOM 2910 N N . TYR B 1 12 ? -20.172 -2.043 -18.25 1 20.77 12 TYR B N 1
ATOM 2911 C CA . TYR B 1 12 ? -21.141 -1.322 -17.438 1 20.77 12 TYR B CA 1
ATOM 2912 C C . TYR B 1 12 ? -20.438 -0.532 -16.344 1 20.77 12 TYR B C 1
ATOM 2914 O O . TYR B 1 12 ? -19.453 -0.988 -15.773 1 20.77 12 TYR B O 1
ATOM 2922 N N . ASN B 1 13 ? -20.516 0.758 -16.453 1 23.06 13 ASN B N 1
ATOM 2923 C CA . ASN B 1 13 ? -19.938 1.964 -15.859 1 23.06 13 ASN B CA 1
ATOM 2924 C C . ASN B 1 13 ? -20.156 2.012 -14.352 1 23.06 13 ASN B C 1
ATOM 2926 O O . ASN B 1 13 ? -21.297 2 -13.883 1 23.06 13 ASN B O 1
ATOM 2930 N N . ILE B 1 14 ? -19.469 1.349 -13.609 1 26.39 14 ILE B N 1
ATOM 2931 C CA . ILE B 1 14 ? -19.391 1.703 -12.195 1 26.39 14 ILE B CA 1
ATOM 2932 C C . ILE B 1 14 ? -19.547 3.215 -12.031 1 26.39 14 ILE B C 1
ATOM 2934 O O . ILE B 1 14 ? -19.422 3.742 -10.922 1 26.39 14 ILE B O 1
ATOM 2938 N N . PHE B 1 15 ? -19.797 3.871 -13.07 1 26.17 15 PHE B N 1
ATOM 2939 C CA . PHE B 1 15 ? -20.078 5.301 -13.133 1 26.17 15 PHE B CA 1
ATOM 2940 C C . PHE B 1 15 ? -21.281 5.652 -12.258 1 26.17 15 PHE B C 1
ATOM 2942 O O . PHE B 1 15 ? -21.438 6.809 -11.867 1 26.17 15 PHE B O 1
ATOM 2949 N N . THR B 1 16 ? -22.156 4.672 -12.062 1 25.98 16 THR B N 1
ATOM 2950 C CA . THR B 1 16 ? -23.312 5.172 -11.328 1 25.98 16 THR B CA 1
ATOM 2951 C C . THR B 1 16 ? -22.922 5.57 -9.906 1 25.98 16 THR B C 1
ATOM 2953 O O . THR B 1 16 ? -23.359 6.617 -9.414 1 25.98 16 THR B O 1
ATOM 2956 N N . VAL B 1 17 ? -22.172 4.633 -9.273 1 25.88 17 VAL B N 1
ATOM 2957 C CA . VAL B 1 17 ? -21.875 5.02 -7.898 1 25.88 17 VAL B CA 1
ATOM 2958 C C . VAL B 1 17 ? -20.797 6.102 -7.887 1 25.88 17 VAL B C 1
ATOM 2960 O O . VAL B 1 17 ? -20.891 7.078 -7.141 1 25.88 17 VAL B O 1
ATOM 2963 N N . LEU B 1 18 ? -19.734 5.914 -8.656 1 28.31 18 LEU B N 1
ATOM 2964 C CA . LEU B 1 18 ? -18.766 6.988 -8.773 1 28.31 18 LEU B CA 1
ATOM 2965 C C . LEU B 1 18 ? -19.312 8.133 -9.617 1 28.31 18 LEU B C 1
ATOM 2967 O O . LEU B 1 18 ? -18.984 9.297 -9.375 1 28.31 18 LEU B O 1
ATOM 2971 N N . ARG B 1 19 ? -19.969 7.84 -10.781 1 27.8 19 ARG B N 1
ATOM 2972 C CA . ARG B 1 19 ? -20.641 8.812 -11.633 1 27.8 19 ARG B CA 1
ATOM 2973 C C . ARG B 1 19 ? -21.75 9.547 -10.875 1 27.8 19 ARG B C 1
ATOM 2975 O O . ARG B 1 19 ? -22.172 10.633 -11.273 1 27.8 19 ARG B O 1
ATOM 2982 N N . HIS B 1 20 ? -22.5 8.766 -10.109 1 29.78 20 HIS B N 1
ATOM 2983 C CA . HIS B 1 20 ? -23.438 9.695 -9.484 1 29.78 20 HIS B CA 1
ATOM 2984 C C . HIS B 1 20 ? -22.719 10.906 -8.906 1 29.78 20 HIS B C 1
ATOM 2986 O O . HIS B 1 20 ? -23.328 11.961 -8.711 1 29.78 20 HIS B O 1
ATOM 2992 N N . TYR B 1 21 ? -21.406 10.641 -8.508 1 28.25 21 TYR B N 1
ATOM 2993 C CA . TYR B 1 21 ? -20.828 11.883 -8.023 1 28.25 21 TYR B CA 1
ATOM 2994 C C . TYR B 1 21 ? -20.141 12.648 -9.156 1 28.25 21 TYR B C 1
ATOM 2996 O O . TYR B 1 21 ? -19.422 13.609 -8.914 1 28.25 21 TYR B O 1
ATOM 3004 N N . SER B 1 22 ? -20.047 12.164 -10.383 1 28.17 22 SER B N 1
ATOM 3005 C CA . SER B 1 22 ? -19.578 13.109 -11.391 1 28.17 22 SER B CA 1
ATOM 3006 C C . SER B 1 22 ? -20.359 14.414 -11.328 1 28.17 22 SER B C 1
ATOM 3008 O O . SER B 1 22 ? -21.562 14.414 -11.07 1 28.17 22 SER B O 1
ATOM 3010 N N . LEU B 1 23 ? -19.562 15.484 -11.289 1 27.98 23 LEU B N 1
ATOM 3011 C CA . LEU B 1 23 ? -20.078 16.844 -11.344 1 27.98 23 LEU B CA 1
ATOM 3012 C C . LEU B 1 23 ? -21.031 17.031 -12.508 1 27.98 23 LEU B C 1
ATOM 3014 O O . LEU B 1 23 ? -21.578 18.125 -12.719 1 27.98 23 LEU B O 1
ATOM 3018 N N . GLU B 1 24 ? -21.031 16.141 -13.539 1 28.81 24 GLU B N 1
ATOM 3019 C CA . GLU B 1 24 ? -21.938 16.719 -14.523 1 28.81 24 GLU B CA 1
ATOM 3020 C C . GLU B 1 24 ? -23.297 17 -13.906 1 28.81 24 GLU B C 1
ATOM 3022 O O . GLU B 1 24 ? -23.938 18.016 -14.227 1 28.81 24 GLU B O 1
ATOM 3027 N N . SER B 1 25 ? -23.859 15.922 -13.383 1 28.73 25 SER B N 1
ATOM 3028 C CA . SER B 1 25 ? -25.172 16.328 -12.875 1 28.73 25 SER B CA 1
ATOM 3029 C C . SER B 1 25 ? -25.031 17.25 -11.672 1 28.73 25 SER B C 1
ATOM 3031 O O . SER B 1 25 ? -26.031 17.578 -11.016 1 28.73 25 SER B O 1
ATOM 3033 N N . ALA B 1 26 ? -23.828 17.422 -11.172 1 27.39 26 ALA B N 1
ATOM 3034 C CA . ALA B 1 26 ? -23.766 18.5 -10.195 1 27.39 26 ALA B CA 1
ATOM 3035 C C . ALA B 1 26 ? -24.25 19.812 -10.797 1 27.39 26 ALA B C 1
ATOM 3037 O O . ALA B 1 26 ? -24.672 20.719 -10.078 1 27.39 26 ALA B O 1
ATOM 3038 N N . ALA B 1 27 ? -23.906 20.062 -12.125 1 28.11 27 ALA B N 1
ATOM 3039 C CA . ALA B 1 27 ? -24.469 21.328 -12.609 1 28.11 27 ALA B CA 1
ATOM 3040 C C . ALA B 1 27 ? -25.984 21.297 -12.602 1 28.11 27 ALA B C 1
ATOM 3042 O O . ALA B 1 27 ? -26.641 22.297 -12.242 1 28.11 27 ALA B O 1
ATOM 3043 N N . ASN B 1 28 ? -26.547 20.438 -13.555 1 26.8 28 ASN B N 1
ATOM 3044 C CA . ASN B 1 28 ? -27.969 20.703 -13.773 1 26.8 28 ASN B CA 1
ATOM 3045 C C . ASN B 1 28 ? -28.828 20.078 -12.68 1 26.8 28 ASN B C 1
ATOM 3047 O O . ASN B 1 28 ? -30.047 19.953 -12.844 1 26.8 28 ASN B O 1
ATOM 3051 N N . LYS B 1 29 ? -28.438 18.859 -12.273 1 28.55 29 LYS B N 1
ATOM 3052 C CA . LYS B 1 29 ? -29.578 18.453 -11.438 1 28.55 29 LYS B CA 1
ATOM 3053 C C . LYS B 1 29 ? -29.859 19.484 -10.352 1 28.55 29 LYS B C 1
ATOM 3055 O O . LYS B 1 29 ? -28.938 20.156 -9.867 1 28.55 29 LYS B O 1
ATOM 3060 N N . THR B 1 30 ? -31.078 19.859 -10.219 1 26.88 30 THR B N 1
ATOM 3061 C CA . THR B 1 30 ? -31.844 20.562 -9.203 1 26.88 30 THR B CA 1
ATOM 3062 C C . THR B 1 30 ? -31.344 20.219 -7.805 1 26.88 30 THR B C 1
ATOM 3064 O O . THR B 1 30 ? -31.078 19.047 -7.512 1 26.88 30 THR B O 1
ATOM 3067 N N . VAL B 1 31 ? -30.641 21.078 -7.117 1 29.67 31 VAL B N 1
ATOM 3068 C CA . VAL B 1 31 ? -30.625 21.062 -5.656 1 29.67 31 VAL B CA 1
ATOM 3069 C C . VAL B 1 31 ? -31.703 20.141 -5.133 1 29.67 31 VAL B C 1
ATOM 3071 O O . VAL B 1 31 ? -32.906 20.391 -5.34 1 29.67 31 VAL B O 1
ATOM 3074 N N . ILE B 1 32 ? -31.656 18.812 -5.48 1 32.62 32 ILE B N 1
ATOM 3075 C CA . ILE B 1 32 ? -32.719 18.172 -4.73 1 32.62 32 ILE B CA 1
ATOM 3076 C C . ILE B 1 32 ? -32.938 18.906 -3.412 1 32.62 32 ILE B C 1
ATOM 3078 O O . ILE B 1 32 ? -32 19.125 -2.646 1 32.62 32 ILE B O 1
ATOM 3082 N N . PRO B 1 33 ? -33.969 19.609 -3.332 1 31.97 33 PRO B N 1
ATOM 3083 C CA . PRO B 1 33 ? -34.281 20.25 -2.049 1 31.97 33 PRO B CA 1
ATOM 3084 C C . PRO B 1 33 ? -33.969 19.344 -0.856 1 31.97 33 PRO B C 1
ATOM 3086 O O . PRO B 1 33 ? -34.469 18.203 -0.804 1 31.97 33 PRO B O 1
ATOM 3089 N N . VAL B 1 34 ? -32.625 19.188 -0.471 1 34.94 34 VAL B N 1
ATOM 3090 C CA . VAL B 1 34 ? -32.594 18.672 0.891 1 34.94 34 VAL B CA 1
ATOM 3091 C C . VAL B 1 34 ? -33.906 18.984 1.589 1 34.94 34 VAL B C 1
ATOM 3093 O O . VAL B 1 34 ? -34.375 20.125 1.562 1 34.94 34 VAL B O 1
ATOM 3096 N N . SER B 1 35 ? -34.812 18.094 1.495 1 34.75 35 SER B N 1
ATOM 3097 C CA . SER B 1 35 ? -35.969 18.375 2.324 1 34.75 35 SER B CA 1
ATOM 3098 C C . SER B 1 35 ? -35.656 19.344 3.449 1 34.75 35 SER B C 1
ATOM 3100 O O . SER B 1 35 ? -34.5 19.453 3.865 1 34.75 35 SER B O 1
ATOM 3102 N N . ASP B 1 36 ? -36.375 20.406 3.705 1 37.38 36 ASP B N 1
ATOM 3103 C CA . ASP B 1 36 ? -36.531 21.453 4.699 1 37.38 36 ASP B CA 1
ATOM 3104 C C . ASP B 1 36 ? -36.094 20.969 6.086 1 37.38 36 ASP B C 1
ATOM 3106 O O . ASP B 1 36 ? -36.438 21.609 7.094 1 37.38 36 ASP B O 1
ATOM 3110 N N . GLU B 1 37 ? -36.094 19.594 6.332 1 40.72 37 GLU B N 1
ATOM 3111 C CA . GLU B 1 37 ? -35.875 19.484 7.773 1 40.72 37 GLU B CA 1
ATOM 3112 C C . GLU B 1 37 ? -34.594 20.203 8.195 1 40.72 37 GLU B C 1
ATOM 3114 O O . GLU B 1 37 ? -33.531 19.938 7.645 1 40.72 37 GLU B O 1
ATOM 3119 N N . ASN B 1 38 ? -34.531 21.438 8.57 1 45.53 38 ASN B N 1
ATOM 3120 C CA . ASN B 1 38 ? -33.719 22.516 9.148 1 45.53 38 ASN B CA 1
ATOM 3121 C C . ASN B 1 38 ? -32.562 21.984 9.961 1 45.53 38 ASN B C 1
ATOM 3123 O O . ASN B 1 38 ? -32.5 22.156 11.18 1 45.53 38 ASN B O 1
ATOM 3127 N N . LEU B 1 39 ? -32.188 20.734 9.945 1 55.25 39 LEU B N 1
ATOM 3128 C CA . LEU B 1 39 ? -31.078 20.469 10.859 1 55.25 39 LEU B CA 1
ATOM 3129 C C . LEU B 1 39 ? -29.875 21.359 10.523 1 55.25 39 LEU B C 1
ATOM 3131 O O . LEU B 1 39 ? -29.562 21.562 9.352 1 55.25 39 LEU B O 1
ATOM 3135 N N . MET B 1 40 ? -29.359 22.219 11.367 1 80.69 40 MET B N 1
ATOM 3136 C CA . MET B 1 40 ? -28.281 23.203 11.484 1 80.69 40 MET B CA 1
ATOM 3137 C C . MET B 1 40 ? -26.969 22.641 10.984 1 80.69 40 MET B C 1
ATOM 3139 O O . MET B 1 40 ? -26.297 21.875 11.688 1 80.69 40 MET B O 1
ATOM 3143 N N . GLN B 1 41 ? -26.766 22.641 9.562 1 93.12 41 GLN B N 1
ATOM 3144 C CA . GLN B 1 41 ? -25.5 22.203 8.961 1 93.12 41 GLN B CA 1
ATOM 3145 C C . GLN B 1 41 ? -24.375 23.188 9.273 1 93.12 41 GLN B C 1
ATOM 3147 O O . GLN B 1 41 ? -24.625 24.391 9.406 1 93.12 41 GLN B O 1
ATOM 3152 N N . LYS B 1 42 ? -23.266 22.656 9.461 1 97.19 42 LYS B N 1
ATOM 3153 C CA . LYS B 1 42 ? -22.062 23.438 9.648 1 97.19 42 LYS B CA 1
ATOM 3154 C C . LYS B 1 42 ? -20.984 23.094 8.617 1 97.19 42 LYS B C 1
ATOM 3156 O O . LYS B 1 42 ? -20.875 21.922 8.211 1 97.19 42 LYS B O 1
ATOM 3161 N N . LEU B 1 43 ? -20.297 24.109 8.195 1 96.62 43 LEU B N 1
ATOM 3162 C CA . LEU B 1 43 ? -19.266 23.938 7.18 1 96.62 43 LEU B CA 1
ATOM 3163 C C . LEU B 1 43 ? -17.969 24.625 7.594 1 96.62 43 LEU B C 1
ATOM 3165 O O . LEU B 1 43 ? -18 25.734 8.141 1 96.62 43 LEU B O 1
ATOM 3169 N N . LEU B 1 44 ? -16.844 24 7.375 1 97.06 44 LEU B N 1
ATOM 3170 C CA . LEU B 1 44 ? -15.539 24.609 7.613 1 97.06 44 LEU B CA 1
ATOM 3171 C C . LEU B 1 44 ? -14.586 24.297 6.461 1 97.06 44 LEU B C 1
ATOM 3173 O O . LEU B 1 44 ? -14.367 23.141 6.121 1 97.06 44 LEU B O 1
ATOM 3177 N N . ARG B 1 45 ? -14.141 25.312 5.84 1 94.5 45 ARG B N 1
ATOM 3178 C CA . ARG B 1 45 ? -13.094 25.188 4.828 1 94.5 45 ARG B CA 1
ATOM 3179 C C . ARG B 1 45 ? -11.711 25.406 5.434 1 94.5 45 ARG B C 1
ATOM 3181 O O . ARG B 1 45 ? -11.445 26.453 6.016 1 94.5 45 ARG B O 1
ATOM 3188 N N . VAL B 1 46 ? -10.828 24.359 5.254 1 94.88 46 VAL B N 1
ATOM 3189 C CA . VAL B 1 46 ? -9.523 24.391 5.922 1 94.88 46 VAL B CA 1
ATOM 3190 C C . VAL B 1 46 ? -8.414 24.453 4.879 1 94.88 46 VAL B C 1
ATOM 3192 O O . VAL B 1 46 ? -8.336 23.594 3.994 1 94.88 46 VAL B O 1
ATOM 3195 N N . GLY B 1 47 ? -7.582 25.422 4.953 1 92.12 47 GLY B N 1
ATOM 3196 C CA . GLY B 1 47 ? -6.367 25.484 4.156 1 92.12 47 GLY B CA 1
ATOM 3197 C C . GLY B 1 47 ? -5.141 24.984 4.902 1 92.12 47 GLY B C 1
ATOM 3198 O O . GLY B 1 47 ? -4.816 25.5 5.977 1 92.12 47 GLY B O 1
ATOM 3199 N N . ILE B 1 48 ? -4.477 23.969 4.305 1 91.38 48 ILE B N 1
ATOM 3200 C CA . ILE B 1 48 ? -3.281 23.406 4.93 1 91.38 48 ILE B CA 1
ATOM 3201 C C . ILE B 1 48 ? -2.039 23.859 4.168 1 91.38 48 ILE B C 1
ATOM 3203 O O . ILE B 1 48 ? -1.959 23.703 2.947 1 91.38 48 ILE B O 1
ATOM 3207 N N . ILE B 1 49 ? -1.128 24.469 4.918 1 89.88 49 ILE B N 1
ATOM 3208 C CA . ILE B 1 49 ? 0.113 24.891 4.281 1 89.88 49 ILE B CA 1
ATOM 3209 C C . ILE B 1 49 ? 1.308 24.375 5.078 1 89.88 49 ILE B C 1
ATOM 3211 O O . ILE B 1 49 ? 1.165 23.984 6.242 1 89.88 49 ILE B O 1
ATOM 3215 N N . GLY B 1 50 ? 2.402 24.375 4.473 1 89.75 50 GLY B N 1
ATOM 3216 C CA . GLY B 1 50 ? 3.656 23.891 5.031 1 89.75 50 GLY B CA 1
ATOM 3217 C C . GLY B 1 50 ? 4.727 23.656 3.979 1 89.75 50 GLY B C 1
ATOM 3218 O O . GLY B 1 50 ? 4.434 23.641 2.781 1 89.75 50 GLY B O 1
ATOM 3219 N N . MET B 1 51 ? 5.891 23.484 4.496 1 86.31 51 MET B N 1
ATOM 3220 C CA . MET B 1 51 ? 7.004 23.25 3.584 1 86.31 51 MET B CA 1
ATOM 3221 C C . MET B 1 51 ? 6.871 21.891 2.912 1 86.31 51 MET B C 1
ATOM 3223 O O . MET B 1 51 ? 6.152 21.016 3.402 1 86.31 51 MET B O 1
ATOM 3227 N N . PRO B 1 52 ? 7.559 21.703 1.775 1 80.5 52 PRO B N 1
ATOM 3228 C CA . PRO B 1 52 ? 7.586 20.375 1.168 1 80.5 52 PRO B CA 1
ATOM 3229 C C . PRO B 1 52 ? 8.078 19.297 2.131 1 80.5 52 PRO B C 1
ATOM 3231 O O . PRO B 1 52 ? 8.984 19.547 2.932 1 80.5 52 PRO B O 1
ATOM 3234 N N . ASN B 1 53 ? 7.387 18.156 2.123 1 81.75 53 ASN B N 1
ATOM 3235 C CA . ASN B 1 53 ? 7.766 16.984 2.891 1 81.75 53 ASN B CA 1
ATOM 3236 C C . ASN B 1 53 ? 7.438 17.141 4.371 1 81.75 53 ASN B C 1
ATOM 3238 O O . ASN B 1 53 ? 7.844 16.328 5.199 1 81.75 53 ASN B O 1
ATOM 3242 N N . ALA B 1 54 ? 6.695 18.203 4.695 1 89.19 54 ALA B N 1
ATOM 3243 C CA . ALA B 1 54 ? 6.297 18.422 6.086 1 89.19 54 ALA B CA 1
ATOM 3244 C C . ALA B 1 54 ? 5.238 17.406 6.512 1 89.19 54 ALA B C 1
ATOM 3246 O O . ALA B 1 54 ? 4.965 17.25 7.703 1 89.19 54 ALA B O 1
ATOM 3247 N N . GLY B 1 55 ? 4.547 16.766 5.535 1 88.94 55 GLY B N 1
ATOM 3248 C CA . GLY B 1 55 ? 3.576 15.727 5.855 1 88.94 55 GLY B CA 1
ATOM 3249 C C . GLY B 1 55 ? 2.139 16.172 5.656 1 88.94 55 GLY B C 1
ATOM 3250 O O . GLY B 1 55 ? 1.225 15.633 6.281 1 88.94 55 GLY B O 1
ATOM 3251 N N . LYS B 1 56 ? 1.922 17.188 4.84 1 89.31 56 LYS B N 1
ATOM 3252 C CA . LYS B 1 56 ? 0.587 17.719 4.59 1 89.31 56 LYS B CA 1
ATOM 3253 C C . LYS B 1 56 ? -0.35 16.641 4.062 1 89.31 56 LYS B C 1
ATOM 3255 O O . LYS B 1 56 ? -1.449 16.453 4.59 1 89.31 56 LYS B O 1
ATOM 3260 N N . SER B 1 57 ? 0.089 15.938 3.01 1 87.12 57 SER B N 1
ATOM 3261 C CA . SER B 1 57 ? -0.747 14.898 2.412 1 87.12 57 SER B CA 1
ATOM 3262 C C . SER B 1 57 ? -0.988 13.75 3.387 1 87.12 57 SER B C 1
ATOM 3264 O O . SER B 1 57 ? -2.107 13.25 3.496 1 87.12 57 SER B O 1
ATOM 3266 N N . THR B 1 58 ? 0.075 13.367 4.074 1 88.81 58 THR B N 1
ATOM 3267 C CA . THR B 1 58 ? -0.06 12.305 5.066 1 88.81 58 THR B CA 1
ATOM 3268 C C . THR B 1 58 ? -1.064 12.695 6.145 1 88.81 58 THR B C 1
ATOM 3270 O O . THR B 1 58 ? -1.877 11.875 6.574 1 88.81 58 THR B O 1
ATOM 3273 N N . PHE B 1 59 ? -1.029 13.961 6.523 1 91.81 59 PHE B N 1
ATOM 3274 C CA . PHE B 1 59 ? -1.925 14.5 7.539 1 91.81 59 PHE B CA 1
ATOM 3275 C C . PHE B 1 59 ? -3.375 14.43 7.074 1 91.81 59 PHE B C 1
ATOM 3277 O O . PHE B 1 59 ? -4.23 13.875 7.77 1 91.81 59 PHE B O 1
ATOM 3284 N N . ILE B 1 60 ? -3.58 14.898 5.93 1 91.56 60 ILE B N 1
ATOM 3285 C CA . ILE B 1 60 ? -4.93 14.93 5.379 1 91.56 60 ILE B CA 1
ATOM 3286 C C . ILE B 1 60 ? -5.438 13.5 5.176 1 91.56 60 ILE B C 1
ATOM 3288 O O . ILE B 1 60 ? -6.555 13.172 5.574 1 91.56 60 ILE B O 1
ATOM 3292 N N . ASN B 1 61 ? -4.645 12.648 4.613 1 90 61 ASN B N 1
ATOM 3293 C CA . ASN B 1 61 ? -5.055 11.273 4.332 1 90 61 ASN B CA 1
ATOM 3294 C C . ASN B 1 61 ? -5.43 10.523 5.605 1 90 61 ASN B C 1
ATOM 3296 O O . ASN B 1 61 ? -6.414 9.789 5.633 1 90 61 ASN B O 1
ATOM 3300 N N . ASN B 1 62 ? -4.625 10.695 6.602 1 90.88 62 ASN B N 1
ATOM 3301 C CA . ASN B 1 62 ? -4.906 9.984 7.844 1 90.88 62 ASN B CA 1
ATOM 3302 C C . ASN B 1 62 ? -6.148 10.539 8.539 1 90.88 62 ASN B C 1
ATOM 3304 O O . ASN B 1 62 ? -6.938 9.773 9.102 1 90.88 62 ASN B O 1
ATOM 3308 N N . LEU B 1 63 ? -6.289 11.828 8.484 1 91.19 63 LEU B N 1
ATOM 3309 C CA . LEU B 1 63 ? -7.504 12.422 9.039 1 91.19 63 LEU B CA 1
ATOM 3310 C C . LEU B 1 63 ? -8.742 11.898 8.312 1 91.19 63 LEU B C 1
ATOM 3312 O O . LEU B 1 63 ? -9.773 11.656 8.938 1 91.19 63 LEU B O 1
ATOM 3316 N N . MET B 1 64 ? -8.562 11.727 7.02 1 89.69 64 MET B N 1
ATOM 3317 C CA . MET B 1 64 ? -9.641 11.242 6.164 1 89.69 64 MET B CA 1
ATOM 3318 C C . MET B 1 64 ? -9.828 9.734 6.32 1 89.69 64 MET B C 1
ATOM 3320 O O . MET B 1 64 ? -10.844 9.18 5.91 1 89.69 64 MET B O 1
ATOM 3324 N N . GLU B 1 65 ? -8.789 9.125 6.836 1 88.38 65 GLU B N 1
ATOM 3325 C CA . GLU B 1 65 ? -8.75 7.668 6.875 1 88.38 65 GLU B CA 1
ATOM 3326 C C . GLU B 1 65 ? -8.914 7.07 5.48 1 88.38 65 GLU B C 1
ATOM 3328 O O . GLU B 1 65 ? -9.68 6.125 5.293 1 88.38 65 GLU B O 1
ATOM 3333 N N . ARG B 1 66 ? -8.273 7.738 4.551 1 86.56 66 ARG B N 1
ATOM 3334 C CA . ARG B 1 66 ? -8.281 7.426 3.125 1 86.56 66 ARG B CA 1
ATOM 3335 C C . ARG B 1 66 ? -7.172 8.18 2.396 1 86.56 66 ARG B C 1
ATOM 3337 O O . ARG B 1 66 ? -6.828 9.305 2.766 1 86.56 66 ARG B O 1
ATOM 3344 N N . MET B 1 67 ? -6.668 7.496 1.388 1 86.5 67 MET B N 1
ATOM 3345 C CA . MET B 1 67 ? -5.688 8.219 0.585 1 86.5 67 MET B CA 1
ATOM 3346 C C . MET B 1 67 ? -6.379 9.102 -0.448 1 86.5 67 MET B C 1
ATOM 3348 O O . MET B 1 67 ? -6.695 8.648 -1.548 1 86.5 67 MET B O 1
ATOM 3352 N N . VAL B 1 68 ? -6.539 10.312 -0.134 1 86.44 68 VAL B N 1
ATOM 3353 C CA . VAL B 1 68 ? -7.191 11.258 -1.038 1 86.44 68 VAL B CA 1
ATOM 3354 C C . VAL B 1 68 ? -6.137 12.07 -1.781 1 86.44 68 VAL B C 1
ATOM 3356 O O . VAL B 1 68 ? -6.328 12.43 -2.945 1 86.44 68 VAL B O 1
ATOM 3359 N N . CYS B 1 69 ? -5.066 12.305 -1.019 1 84.06 69 CYS B N 1
ATOM 3360 C CA . CYS B 1 69 ? -3.955 13.078 -1.571 1 84.06 69 CYS B CA 1
ATOM 3361 C C . CYS B 1 69 ? -2.746 12.188 -1.825 1 84.06 69 CYS B C 1
ATOM 3363 O O . CYS B 1 69 ? -2.125 11.688 -0.883 1 84.06 69 CYS B O 1
ATOM 3365 N N . PRO B 1 70 ? -2.479 11.945 -3.113 1 81.25 70 PRO B N 1
ATOM 3366 C CA . PRO B 1 70 ? -1.267 11.156 -3.352 1 81.25 70 PRO B CA 1
ATOM 3367 C C . PRO B 1 70 ? -0.015 11.805 -2.768 1 81.25 70 PRO B C 1
ATOM 3369 O O . PRO B 1 70 ? 0.147 13.023 -2.848 1 81.25 70 PRO B O 1
ATOM 3372 N N . ALA B 1 71 ? 0.732 11.086 -2.006 1 71 71 ALA B N 1
ATOM 3373 C CA . ALA B 1 71 ? 1.921 11.609 -1.34 1 71 71 ALA B CA 1
ATOM 3374 C C . ALA B 1 71 ? 3.186 11.273 -2.125 1 71 71 ALA B C 1
ATOM 3376 O O . ALA B 1 71 ? 3.305 10.172 -2.68 1 71 71 ALA B O 1
ATOM 3377 N N . SER B 1 72 ? 4.023 12.297 -2.373 1 73 72 SER B N 1
ATOM 3378 C CA . SER B 1 72 ? 5.352 12.109 -2.949 1 73 72 SER B CA 1
ATOM 3379 C C . SER B 1 72 ? 6.41 12.867 -2.156 1 73 72 SER B C 1
ATOM 3381 O O . SER B 1 72 ? 6.133 13.93 -1.595 1 73 72 SER B O 1
ATOM 3383 N N . SER B 1 73 ? 7.539 12.289 -2.01 1 64.88 73 SER B N 1
ATOM 3384 C CA . SER B 1 73 ? 8.641 12.953 -1.328 1 64.88 73 SER B CA 1
ATOM 3385 C C . SER B 1 73 ? 9.188 14.109 -2.156 1 64.88 73 SER B C 1
ATOM 3387 O O . SER B 1 73 ? 9.922 14.961 -1.641 1 64.88 73 SER B O 1
ATOM 3389 N N . LYS B 1 74 ? 8.883 14 -3.383 1 64.75 74 LYS B N 1
ATOM 3390 C CA . LYS B 1 74 ? 9.383 15.039 -4.273 1 64.75 74 LYS B CA 1
ATOM 3391 C C . LYS B 1 74 ? 8.328 16.125 -4.504 1 64.75 74 LYS B C 1
ATOM 3393 O O . LYS B 1 74 ? 7.133 15.875 -4.309 1 64.75 74 LYS B O 1
ATOM 3398 N N . ILE B 1 75 ? 8.812 17.266 -4.586 1 55.69 75 ILE B N 1
ATOM 3399 C CA . ILE B 1 75 ? 7.93 18.406 -4.777 1 55.69 75 ILE B CA 1
ATOM 3400 C C . ILE B 1 75 ? 6.91 18.094 -5.871 1 55.69 75 ILE B C 1
ATOM 3402 O O . ILE B 1 75 ? 7.273 17.625 -6.953 1 55.69 75 ILE B O 1
ATOM 3406 N N . HIS B 1 76 ? 5.648 17.922 -5.316 1 54.66 76 HIS B N 1
ATOM 3407 C CA . HIS B 1 76 ? 4.578 17.625 -6.258 1 54.66 76 HIS B CA 1
ATOM 3408 C C . HIS B 1 76 ? 4.043 18.906 -6.902 1 54.66 76 HIS B C 1
ATOM 3410 O O . HIS B 1 76 ? 3.975 19.953 -6.254 1 54.66 76 HIS B O 1
ATOM 3416 N N . THR B 1 77 ? 4.117 19.078 -8.164 1 47.88 77 THR B N 1
ATOM 3417 C CA . THR B 1 77 ? 3.426 20.156 -8.867 1 47.88 77 THR B CA 1
ATOM 3418 C C . THR B 1 77 ? 1.914 19.953 -8.805 1 47.88 77 THR B C 1
ATOM 3420 O O . THR B 1 77 ? 1.299 19.516 -9.773 1 47.88 77 THR B O 1
ATOM 3423 N N . THR B 1 78 ? 1.542 19.453 -7.66 1 49.66 78 THR B N 1
ATOM 3424 C CA . THR B 1 78 ? 0.088 19.328 -7.621 1 49.66 78 THR B CA 1
ATOM 3425 C C . THR B 1 78 ? -0.574 20.578 -8.172 1 49.66 78 THR B C 1
ATOM 3427 O O . THR B 1 78 ? -0.449 21.672 -7.586 1 49.66 78 THR B O 1
ATOM 3430 N N . ARG B 1 79 ? -0.73 20.734 -9.469 1 44.34 79 ARG B N 1
ATOM 3431 C CA . ARG B 1 79 ? -1.354 21.844 -10.164 1 44.34 79 ARG B CA 1
ATOM 3432 C C . ARG B 1 79 ? -2.834 21.953 -9.812 1 44.34 79 ARG B C 1
ATOM 3434 O O . ARG B 1 79 ? -3.473 22.969 -10.094 1 44.34 79 ARG B O 1
ATOM 3441 N N . SER B 1 80 ? -3.42 20.859 -9.453 1 51.22 80 SER B N 1
ATOM 3442 C CA . SER B 1 80 ? -4.863 21 -9.305 1 51.22 80 SER B CA 1
ATOM 3443 C C . SER B 1 80 ? -5.289 20.828 -7.848 1 51.22 80 SER B C 1
ATOM 3445 O O . SER B 1 80 ? -4.719 20 -7.125 1 51.22 80 SER B O 1
ATOM 3447 N N . ASN B 1 81 ? -6.02 21.859 -7.336 1 60.72 81 ASN B N 1
ATOM 3448 C CA . ASN B 1 81 ? -6.59 21.922 -5.992 1 60.72 81 ASN B CA 1
ATOM 3449 C C . ASN B 1 81 ? -7.559 20.781 -5.738 1 60.72 81 ASN B C 1
ATOM 3451 O O . ASN B 1 81 ? -8.609 20.688 -6.379 1 60.72 81 ASN B O 1
ATOM 3455 N N . SER B 1 82 ? -7.07 19.703 -5.285 1 76.56 82 SER B N 1
ATOM 3456 C CA . SER B 1 82 ? -7.984 18.625 -4.887 1 76.56 82 SER B CA 1
ATOM 3457 C C . SER B 1 82 ? -8.477 18.828 -3.455 1 76.56 82 SER B C 1
ATOM 3459 O O . SER B 1 82 ? -7.773 19.422 -2.631 1 76.56 82 SER B O 1
ATOM 3461 N N . MET B 1 83 ? -9.711 18.625 -3.346 1 86.81 83 MET B N 1
ATOM 3462 C CA . MET B 1 83 ? -10.32 18.766 -2.025 1 86.81 83 MET B CA 1
ATOM 3463 C C . MET B 1 83 ? -10.484 17.406 -1.354 1 86.81 83 MET B C 1
ATOM 3465 O O . MET B 1 83 ? -10.75 16.406 -2.023 1 86.81 83 MET B O 1
ATOM 3469 N N . ALA B 1 84 ? -10.242 17.375 -0.128 1 91.06 84 ALA B N 1
ATOM 3470 C CA . ALA B 1 84 ? -10.586 16.25 0.739 1 91.06 84 ALA B CA 1
ATOM 3471 C C . ALA B 1 84 ? -11.742 16.625 1.674 1 91.06 84 ALA B C 1
ATOM 3473 O O . ALA B 1 84 ? -11.703 17.656 2.334 1 91.06 84 ALA B O 1
ATOM 3474 N N . ILE B 1 85 ? -12.781 15.797 1.717 1 92.69 85 ILE B N 1
ATOM 3475 C CA . ILE B 1 85 ? -14.023 16.172 2.387 1 92.69 85 ILE B CA 1
ATOM 3476 C C . ILE B 1 85 ? -14.438 15.078 3.361 1 92.69 85 ILE B C 1
ATOM 3478 O O . ILE B 1 85 ? -14.383 13.891 3.031 1 92.69 85 ILE B O 1
ATOM 3482 N N . PHE B 1 86 ? -14.75 15.453 4.547 1 91.19 86 PHE B N 1
ATOM 3483 C CA . PHE B 1 86 ? -15.445 14.492 5.391 1 91.19 86 PHE B CA 1
ATOM 3484 C C . PHE B 1 86 ? -16.562 15.172 6.176 1 91.19 86 PHE B C 1
ATOM 3486 O O . PHE B 1 86 ? -16.5 16.375 6.441 1 91.19 86 PHE B O 1
ATOM 3493 N N . THR B 1 87 ? -17.594 14.438 6.398 1 92.06 87 THR B N 1
ATOM 3494 C CA . THR B 1 87 ? -18.75 14.883 7.16 1 92.06 87 THR B CA 1
ATOM 3495 C C . THR B 1 87 ? -18.938 14.047 8.422 1 92.06 87 THR B C 1
ATOM 3497 O O . THR B 1 87 ? -18.875 12.812 8.367 1 92.06 87 THR B O 1
ATOM 3500 N N . GLU B 1 88 ? -19 14.664 9.461 1 91.69 88 GLU B N 1
ATOM 3501 C CA . GLU B 1 88 ? -19.25 14.023 10.75 1 91.69 88 GLU B CA 1
ATOM 3502 C C . GLU B 1 88 ? -20.328 14.766 11.531 1 91.69 88 GLU B C 1
ATOM 3504 O O . GLU B 1 88 ? -20.172 15.938 11.875 1 91.69 88 GLU B O 1
ATOM 3509 N N . GLY B 1 89 ? -21.375 14.008 11.812 1 91.38 89 GLY B N 1
ATOM 3510 C CA . GLY B 1 89 ? -22.516 14.688 12.414 1 91.38 89 GLY B CA 1
ATOM 3511 C C . GLY B 1 89 ? -23.109 15.758 11.516 1 91.38 89 GLY B C 1
ATOM 3512 O O . GLY B 1 89 ? -23.469 15.477 10.367 1 91.38 89 GLY B O 1
ATOM 3513 N N . ASP B 1 90 ? -23.141 16.984 12.047 1 94 90 ASP B N 1
ATOM 3514 C CA . ASP B 1 90 ? -23.766 18.062 11.281 1 94 90 ASP B CA 1
ATOM 3515 C C . ASP B 1 90 ? -22.703 18.953 10.633 1 94 90 ASP B C 1
ATOM 3517 O O . ASP B 1 90 ? -23.016 19.984 10.039 1 94 90 ASP B O 1
ATOM 3521 N N . THR B 1 91 ? -21.469 18.547 10.742 1 96.38 91 THR B N 1
ATOM 3522 C CA . THR B 1 91 ? -20.391 19.406 10.281 1 96.38 91 THR B CA 1
ATOM 3523 C C . THR B 1 91 ? -19.641 18.766 9.117 1 96.38 91 THR B C 1
ATOM 3525 O O . THR B 1 91 ? -19.281 17.594 9.188 1 96.38 91 THR B O 1
ATOM 3528 N N . GLN B 1 92 ? -19.453 19.484 8.047 1 96.75 92 GLN B N 1
ATOM 3529 C CA . GLN B 1 92 ? -18.625 19.062 6.922 1 96.75 92 GLN B CA 1
ATOM 3530 C C . GLN B 1 92 ? -17.312 19.859 6.887 1 96.75 92 GLN B C 1
ATOM 3532 O O . GLN B 1 92 ? -17.328 21.078 6.996 1 96.75 92 GLN B O 1
ATOM 3537 N N . ILE B 1 93 ? -16.266 19.203 6.824 1 96.56 93 ILE B N 1
ATOM 3538 C CA . ILE B 1 93 ? -14.93 19.797 6.73 1 96.56 93 ILE B CA 1
ATOM 3539 C C . ILE B 1 93 ? -14.383 19.609 5.316 1 96.56 93 ILE B C 1
ATOM 3541 O O . ILE B 1 93 ? -14.391 18.5 4.785 1 96.56 93 ILE B O 1
ATOM 3545 N N . VAL B 1 94 ? -13.945 20.641 4.711 1 93.75 94 VAL B N 1
ATOM 3546 C CA . VAL B 1 94 ? -13.383 20.609 3.365 1 93.75 94 VAL B CA 1
ATOM 3547 C C . VAL B 1 94 ? -11.945 21.125 3.391 1 93.75 94 VAL B C 1
ATOM 3549 O O . VAL B 1 94 ? -11.695 22.297 3.639 1 93.75 94 VAL B O 1
ATOM 3552 N N . PHE B 1 95 ? -11.031 20.203 3.141 1 91.94 95 PHE B N 1
ATOM 3553 C CA . PHE B 1 95 ? -9.625 20.594 3.023 1 91.94 95 PHE B CA 1
ATOM 3554 C C . PHE B 1 95 ? -9.312 21.062 1.609 1 91.94 95 PHE B C 1
ATOM 3556 O O . PHE B 1 95 ? -9.672 20.406 0.633 1 91.94 95 PHE B O 1
ATOM 3563 N N . VAL B 1 96 ? -8.742 22.125 1.581 1 80 96 VAL B N 1
ATOM 3564 C CA . VAL B 1 96 ? -8.273 22.609 0.29 1 80 96 VAL B CA 1
ATOM 3565 C C . VAL B 1 96 ? -6.77 22.391 0.17 1 80 96 VAL B C 1
ATOM 3567 O O . VAL B 1 96 ? -5.992 22.938 0.967 1 80 96 VAL B O 1
ATOM 3570 N N . ASP B 1 97 ? -6.473 21.312 -0.537 1 64.5 97 ASP B N 1
ATOM 3571 C CA . ASP B 1 97 ? -5.059 20.984 -0.677 1 64.5 97 ASP B CA 1
ATOM 3572 C C . ASP B 1 97 ? -4.301 22.109 -1.375 1 64.5 97 ASP B C 1
ATOM 3574 O O . ASP B 1 97 ? -4.688 22.547 -2.463 1 64.5 97 ASP B O 1
ATOM 3578 N N . THR B 1 98 ? -3.434 22.703 -0.622 1 62.16 98 THR B N 1
ATOM 3579 C CA . THR B 1 98 ? -2.604 23.766 -1.178 1 62.16 98 THR B CA 1
ATOM 3580 C C . THR B 1 98 ? -1.265 23.219 -1.654 1 62.16 98 THR B C 1
ATOM 3582 O O . THR B 1 98 ? -0.711 22.297 -1.042 1 62.16 98 THR B O 1
ATOM 3585 N N . PRO B 1 99 ? -0.915 23.469 -2.961 1 55.66 99 PRO B N 1
ATOM 3586 C CA . PRO B 1 99 ? 0.428 23.047 -3.367 1 55.66 99 PRO B CA 1
ATOM 3587 C C . PRO B 1 99 ? 1.503 23.469 -2.363 1 55.66 99 PRO B C 1
ATOM 3589 O O . PRO B 1 99 ? 1.337 24.453 -1.641 1 55.66 99 PRO B O 1
ATOM 3592 N N . GLY B 1 100 ? 2.361 22.469 -2.082 1 53.19 100 GLY B N 1
ATOM 3593 C CA . GLY B 1 100 ? 3.482 22.828 -1.224 1 53.19 100 GLY B CA 1
ATOM 3594 C C . GLY B 1 100 ? 4.141 24.141 -1.606 1 53.19 100 GLY B C 1
ATOM 3595 O O . GLY B 1 100 ? 4.145 24.516 -2.779 1 53.19 100 GLY B O 1
ATOM 3596 N N . VAL B 1 101 ? 4.34 25.078 -0.7 1 47.97 101 VAL B N 1
ATOM 3597 C CA . VAL B 1 101 ? 5.031 26.344 -0.919 1 47.97 101 VAL B CA 1
ATOM 3598 C C . VAL B 1 101 ? 6.465 26.078 -1.376 1 47.97 101 VAL B C 1
ATOM 3600 O O . VAL B 1 101 ? 7.254 25.469 -0.647 1 47.97 101 VAL B O 1
ATOM 3603 N N . VAL B 1 102 ? 6.703 25.891 -2.684 1 45.62 102 VAL B N 1
ATOM 3604 C CA . VAL B 1 102 ? 7.992 25.516 -3.26 1 45.62 102 VAL B CA 1
ATOM 3605 C C . VAL B 1 102 ? 8.906 26.734 -3.299 1 45.62 102 VAL B C 1
ATOM 3607 O O . VAL B 1 102 ? 8.438 27.875 -3.424 1 45.62 102 VAL B O 1
ATOM 3610 N N . ASN B 1 103 ? 10.148 26.484 -2.902 1 45.38 103 ASN B N 1
ATOM 3611 C CA . ASN B 1 103 ? 11.188 27.516 -3 1 45.38 103 ASN B CA 1
ATOM 3612 C C . ASN B 1 103 ? 11.43 27.922 -4.445 1 45.38 103 ASN B C 1
ATOM 3614 O O . ASN B 1 103 ? 11.234 27.125 -5.367 1 45.38 103 ASN B O 1
ATOM 3618 N N . GLU B 1 104 ? 11.719 29.219 -4.621 1 43.66 104 GLU B N 1
ATOM 3619 C CA . GLU B 1 104 ? 12.047 29.828 -5.906 1 43.66 104 GLU B CA 1
ATOM 3620 C C . GLU B 1 104 ? 13.102 29.016 -6.652 1 43.66 104 GLU B C 1
ATOM 3622 O O . GLU B 1 104 ? 13.031 28.875 -7.875 1 43.66 104 GLU B O 1
ATOM 3627 N N . LYS B 1 105 ? 13.969 28.547 -5.898 1 45.97 105 LYS B N 1
ATOM 3628 C CA . LYS B 1 105 ? 15.078 27.859 -6.559 1 45.97 105 LYS B CA 1
ATOM 3629 C C . LYS B 1 105 ? 14.609 26.562 -7.215 1 45.97 105 LYS B C 1
ATOM 3631 O O . LYS B 1 105 ? 15.023 26.234 -8.328 1 45.97 105 LYS B O 1
ATOM 3636 N N . GLU B 1 106 ? 13.891 25.938 -6.449 1 51.09 106 GLU B N 1
ATOM 3637 C CA . GLU B 1 106 ? 13.391 24.688 -7.023 1 51.09 106 GLU B CA 1
ATOM 3638 C C . GLU B 1 106 ? 12.469 24.953 -8.211 1 51.09 106 GLU B C 1
ATOM 3640 O O . GLU B 1 106 ? 12.469 24.203 -9.188 1 51.09 106 GLU B O 1
ATOM 3645 N N . TYR B 1 107 ? 11.867 26.062 -8.141 1 49.16 107 TYR B N 1
ATOM 3646 C CA . TYR B 1 107 ? 11.023 26.562 -9.219 1 49.16 107 TYR B CA 1
ATOM 3647 C C . TYR B 1 107 ? 11.836 26.766 -10.492 1 49.16 107 TYR B C 1
ATOM 3649 O O . TYR B 1 107 ? 11.398 26.406 -11.586 1 49.16 107 TYR B O 1
ATOM 3657 N N . ALA B 1 108 ? 12.844 27.547 -10.234 1 48.19 108 ALA B N 1
ATOM 3658 C CA . ALA B 1 108 ? 13.734 27.844 -11.359 1 48.19 108 ALA B CA 1
ATOM 3659 C C . ALA B 1 108 ? 14.359 26.562 -11.922 1 48.19 108 ALA B C 1
ATOM 3661 O O . ALA B 1 108 ? 14.508 26.422 -13.133 1 48.19 108 ALA B O 1
ATOM 3662 N N . LYS B 1 109 ? 14.68 25.859 -11.023 1 49.78 109 LYS B N 1
ATOM 3663 C CA . LYS B 1 109 ? 15.414 24.656 -11.43 1 49.78 109 LYS B CA 1
ATOM 3664 C C . LYS B 1 109 ? 14.523 23.719 -12.234 1 49.78 109 LYS B C 1
ATOM 3666 O O . LYS B 1 109 ? 14.961 23.141 -13.227 1 49.78 109 LYS B O 1
ATOM 3671 N N . PHE B 1 110 ? 13.352 23.656 -11.789 1 50.84 110 PHE B N 1
ATOM 3672 C CA . PHE B 1 110 ? 12.508 22.703 -12.477 1 50.84 110 PHE B CA 1
ATOM 3673 C C . PHE B 1 110 ? 11.516 23.406 -13.398 1 50.84 110 PHE B C 1
ATOM 3675 O O . PHE B 1 110 ? 10.531 22.797 -13.836 1 50.84 110 PHE B O 1
ATOM 3682 N N . HIS B 1 111 ? 11.922 24.688 -13.766 1 47.31 111 HIS B N 1
ATOM 3683 C CA . HIS B 1 111 ? 11.102 25.5 -14.656 1 47.31 111 HIS B CA 1
ATOM 3684 C C . HIS B 1 111 ? 9.641 25.469 -14.242 1 47.31 111 HIS B C 1
ATOM 3686 O O . HIS B 1 111 ? 8.75 25.328 -15.086 1 47.31 111 HIS B O 1
ATOM 3692 N N . LEU B 1 112 ? 9.508 25.344 -12.992 1 49.69 112 LEU B N 1
ATOM 3693 C CA . LEU B 1 112 ? 8.133 25.328 -12.484 1 49.69 112 LEU B CA 1
ATOM 3694 C C . LEU B 1 112 ? 7.508 26.703 -12.586 1 49.69 112 LEU B C 1
ATOM 3696 O O . LEU B 1 112 ? 8.195 27.719 -12.453 1 49.69 112 LEU B O 1
ATOM 3700 N N . ASN B 1 113 ? 6.395 26.953 -13.219 1 46.56 113 ASN B N 1
ATOM 3701 C CA . ASN B 1 113 ? 5.727 28.219 -13.469 1 46.56 113 ASN B CA 1
ATOM 3702 C C . ASN B 1 113 ? 5.336 28.906 -12.164 1 46.56 113 ASN B C 1
ATOM 3704 O O . ASN B 1 113 ? 5.117 28.25 -11.148 1 46.56 113 ASN B O 1
ATOM 3708 N N . ARG B 1 114 ? 5.625 30.219 -12.055 1 46 114 ARG B N 1
ATOM 3709 C CA . ARG B 1 114 ? 5.16 31.188 -11.062 1 46 114 ARG B CA 1
ATOM 3710 C C . ARG B 1 114 ? 3.764 30.812 -10.562 1 46 114 ARG B C 1
ATOM 3712 O O . ARG B 1 114 ? 3.299 31.359 -9.562 1 46 114 ARG B O 1
ATOM 3719 N N . ALA B 1 115 ? 3.184 29.906 -11.164 1 45.72 115 ALA B N 1
ATOM 3720 C CA . ALA B 1 115 ? 1.798 29.516 -10.914 1 45.72 115 ALA B CA 1
ATOM 3721 C C . ALA B 1 115 ? 1.65 28.859 -9.539 1 45.72 115 ALA B C 1
ATOM 3723 O O . ALA B 1 115 ? 0.604 28.969 -8.898 1 45.72 115 ALA B O 1
ATOM 3724 N N . PHE B 1 116 ? 2.713 28.547 -8.961 1 50.31 116 PHE B N 1
ATOM 3725 C CA . PHE B 1 116 ? 2.604 27.812 -7.703 1 50.31 116 PHE B CA 1
ATOM 3726 C C . PHE B 1 116 ? 2.32 28.766 -6.547 1 50.31 116 PHE B C 1
ATOM 3728 O O . PHE B 1 116 ? 1.506 28.453 -5.672 1 50.31 116 PHE B O 1
ATOM 3735 N N . LYS B 1 117 ? 3.117 29.938 -6.422 1 51.91 117 LYS B N 1
ATOM 3736 C CA . LYS B 1 117 ? 2.83 30.938 -5.398 1 51.91 117 LYS B CA 1
ATOM 3737 C C . LYS B 1 117 ? 1.38 31.406 -5.477 1 51.91 117 LYS B C 1
ATOM 3739 O O . LYS B 1 117 ? 0.72 31.578 -4.449 1 51.91 117 LYS B O 1
ATOM 3744 N N . ARG B 1 118 ? 0.949 31.547 -6.707 1 54.41 118 ARG B N 1
ATOM 3745 C CA . ARG B 1 118 ? -0.41 32.031 -6.941 1 54.41 118 ARG B CA 1
ATOM 3746 C C . ARG B 1 118 ? -1.438 30.969 -6.551 1 54.41 118 ARG B C 1
ATOM 3748 O O . ARG B 1 118 ? -2.523 31.297 -6.07 1 54.41 118 ARG B O 1
ATOM 3755 N N . ASP B 1 119 ? -0.867 29.797 -6.418 1 63 119 ASP B N 1
ATOM 3756 C CA . ASP B 1 119 ? -1.815 28.719 -6.191 1 63 119 ASP B CA 1
ATOM 3757 C C . ASP B 1 119 ? -2.117 28.562 -4.703 1 63 119 ASP B C 1
ATOM 3759 O O . ASP B 1 119 ? -3.271 28.359 -4.316 1 63 119 ASP B O 1
ATOM 3763 N N . ALA B 1 120 ? -1.077 28.844 -3.928 1 64.38 120 ALA B N 1
ATOM 3764 C CA . ALA B 1 120 ? -1.34 28.75 -2.494 1 64.38 120 ALA B CA 1
ATOM 3765 C C . ALA B 1 120 ? -2.236 29.891 -2.018 1 64.38 120 ALA B C 1
ATOM 3767 O O . ALA B 1 120 ? -3.143 29.672 -1.209 1 64.38 120 ALA B O 1
ATOM 3768 N N . LYS B 1 121 ? -1.965 31.078 -2.551 1 69.81 121 LYS B N 1
ATOM 3769 C CA . LYS B 1 121 ? -2.764 32.25 -2.193 1 69.81 121 LYS B CA 1
ATOM 3770 C C . LYS B 1 121 ? -4.227 32.062 -2.586 1 69.81 121 LYS B C 1
ATOM 3772 O O . LYS B 1 121 ? -5.129 32.375 -1.812 1 69.81 121 LYS B O 1
ATOM 3777 N N . ARG B 1 122 ? -4.352 31.469 -3.701 1 69.56 122 ARG B N 1
ATOM 3778 C CA . ARG B 1 122 ? -5.707 31.25 -4.199 1 69.56 122 ARG B CA 1
ATOM 3779 C C . ARG B 1 122 ? -6.426 30.188 -3.375 1 69.56 122 ARG B C 1
ATOM 3781 O O . ARG B 1 122 ? -7.605 30.328 -3.057 1 69.56 122 ARG B O 1
ATOM 3788 N N . ALA B 1 123 ? -5.695 29.234 -3.008 1 72 123 ALA B N 1
ATOM 3789 C CA . ALA B 1 123 ? -6.297 28.156 -2.232 1 72 123 ALA B CA 1
ATOM 3790 C C . ALA B 1 123 ? -6.715 28.641 -0.847 1 72 123 ALA B C 1
ATOM 3792 O O . ALA B 1 123 ? -7.758 28.234 -0.33 1 72 123 ALA B O 1
ATOM 3793 N N . LEU B 1 124 ? -5.961 29.609 -0.331 1 84.81 124 LEU B N 1
ATOM 3794 C CA . LEU B 1 124 ? -6.219 30.078 1.028 1 84.81 124 LEU B CA 1
ATOM 3795 C C . LEU B 1 124 ? -7.324 31.125 1.044 1 84.81 124 LEU B C 1
ATOM 3797 O O . LEU B 1 124 ? -7.926 31.391 2.09 1 84.81 124 LEU B O 1
ATOM 3801 N N . LYS B 1 125 ? -7.555 31.688 -0.124 1 83.06 125 LYS B N 1
ATOM 3802 C CA . LYS B 1 125 ? -8.57 32.75 -0.206 1 83.06 125 LYS B CA 1
ATOM 3803 C C . LYS B 1 125 ? -9.938 32.219 0.221 1 83.06 125 LYS B C 1
ATOM 3805 O O . LYS B 1 125 ? -10.68 32.875 0.929 1 83.06 125 LYS B O 1
ATOM 3810 N N . ASN B 1 126 ? -10.242 31.031 -0.031 1 83.62 126 ASN B N 1
ATOM 3811 C CA . ASN B 1 126 ? -11.562 30.484 0.239 1 83.62 126 ASN B CA 1
ATOM 3812 C C . ASN B 1 126 ? -11.578 29.672 1.531 1 83.62 126 ASN B C 1
ATOM 3814 O O . ASN B 1 126 ? -12.609 29.109 1.901 1 83.62 126 ASN B O 1
ATOM 3818 N N . ALA B 1 127 ? -10.516 29.672 2.215 1 92.25 127 ALA B N 1
ATOM 3819 C CA . ALA B 1 127 ? -10.445 28.922 3.463 1 92.25 127 ALA B CA 1
ATOM 3820 C C . ALA B 1 127 ? -11.016 29.734 4.625 1 92.25 127 ALA B C 1
ATOM 3822 O O . ALA B 1 127 ? -10.883 30.953 4.656 1 92.25 127 ALA B O 1
ATOM 3823 N N . ASP B 1 128 ? -11.672 29.094 5.516 1 94.75 128 ASP B N 1
ATOM 3824 C CA . ASP B 1 128 ? -12.172 29.719 6.738 1 94.75 128 ASP B CA 1
ATOM 3825 C C . ASP B 1 128 ? -11.094 29.75 7.82 1 94.75 128 ASP B C 1
ATOM 3827 O O . ASP B 1 128 ? -11.102 30.609 8.688 1 94.75 128 ASP B O 1
ATOM 3831 N N . ILE B 1 129 ? -10.188 28.781 7.781 1 95.69 129 ILE B N 1
ATOM 3832 C CA . ILE B 1 129 ? -9.125 28.641 8.773 1 95.69 129 ILE B CA 1
ATOM 3833 C C . ILE B 1 129 ? -7.871 28.078 8.102 1 95.69 129 ILE B C 1
ATOM 3835 O O . ILE B 1 129 ? -7.965 27.344 7.113 1 95.69 129 ILE B O 1
ATOM 3839 N N . ILE B 1 130 ? -6.684 28.422 8.648 1 95.25 130 ILE B N 1
ATOM 3840 C CA . ILE B 1 130 ? -5.426 28 8.039 1 95.25 130 ILE B CA 1
ATOM 3841 C C . ILE B 1 130 ? -4.652 27.125 9.023 1 95.25 130 ILE B C 1
ATOM 3843 O O . ILE B 1 130 ? -4.434 27.5 10.172 1 95.25 130 ILE B O 1
ATOM 3847 N N . GLY B 1 131 ? -4.336 25.953 8.586 1 95.62 131 GLY B N 1
ATOM 3848 C CA . GLY B 1 131 ? -3.453 25.078 9.336 1 95.62 131 GLY B CA 1
ATOM 3849 C C . GLY B 1 131 ? -2.039 25.047 8.789 1 95.62 131 GLY B C 1
ATOM 3850 O O . GLY B 1 131 ? -1.837 24.844 7.59 1 95.62 131 GLY B O 1
ATOM 3851 N N . VAL B 1 132 ? -1.054 25.219 9.656 1 94.81 132 VAL B N 1
ATOM 3852 C CA . VAL B 1 132 ? 0.353 25.172 9.273 1 94.81 132 VAL B CA 1
ATOM 3853 C C . VAL B 1 132 ? 0.981 23.875 9.781 1 94.81 132 VAL B C 1
ATOM 3855 O O . VAL B 1 132 ? 0.984 23.609 10.984 1 94.81 132 VAL B O 1
ATOM 3858 N N . ILE B 1 133 ? 1.42 23.094 8.859 1 94.75 133 ILE B N 1
ATOM 3859 C CA . ILE B 1 133 ? 2.137 21.875 9.234 1 94.75 133 ILE B CA 1
ATOM 3860 C C . ILE B 1 133 ? 3.637 22.156 9.273 1 94.75 133 ILE B C 1
ATOM 3862 O O . ILE B 1 133 ? 4.219 22.625 8.289 1 94.75 133 ILE B O 1
ATOM 3866 N N . HIS B 1 134 ? 4.23 21.922 10.414 1 94.56 134 HIS B N 1
ATOM 3867 C CA . HIS B 1 134 ? 5.652 22.156 10.633 1 94.56 134 HIS B CA 1
ATOM 3868 C C . HIS B 1 134 ? 6.371 20.875 11.031 1 94.56 134 HIS B C 1
ATOM 3870 O O . HIS B 1 134 ? 6.008 20.234 12.023 1 94.56 134 HIS B O 1
ATOM 3876 N N . ASP B 1 135 ? 7.359 20.484 10.242 1 93.31 135 ASP B N 1
ATOM 3877 C CA . ASP B 1 135 ? 8.148 19.281 10.492 1 93.31 135 ASP B CA 1
ATOM 3878 C C . ASP B 1 135 ? 9.133 19.5 11.633 1 93.31 135 ASP B C 1
ATOM 3880 O O . ASP B 1 135 ? 10.133 20.203 11.484 1 93.31 135 ASP B O 1
ATOM 3884 N N . VAL B 1 136 ? 8.992 18.844 12.727 1 92.25 136 VAL B N 1
ATOM 3885 C CA . VAL B 1 136 ? 9.805 19.094 13.914 1 92.25 136 VAL B CA 1
ATOM 3886 C C . VAL B 1 136 ? 11.031 18.188 13.898 1 92.25 136 VAL B C 1
ATOM 3888 O O . VAL B 1 136 ? 11.906 18.312 14.758 1 92.25 136 VAL B O 1
ATOM 3891 N N . SER B 1 137 ? 11.031 17.281 12.945 1 88.94 137 SER B N 1
ATOM 3892 C CA . SER B 1 137 ? 12.156 16.359 12.891 1 88.94 137 SER B CA 1
ATOM 3893 C C . SER B 1 137 ? 13.336 16.953 12.133 1 88.94 137 SER B C 1
ATOM 3895 O O . SER B 1 137 ? 14.453 16.438 12.211 1 88.94 137 SER B O 1
ATOM 3897 N N . ASN B 1 138 ? 13.086 17.984 11.414 1 87.5 138 ASN B N 1
ATOM 3898 C CA . ASN B 1 138 ? 14.148 18.609 10.633 1 87.5 138 ASN B CA 1
ATOM 3899 C C . ASN B 1 138 ? 14.992 19.547 11.5 1 87.5 138 ASN B C 1
ATOM 3901 O O . ASN B 1 138 ? 14.562 20.641 11.844 1 87.5 138 ASN B O 1
ATOM 3905 N N . ILE B 1 139 ? 16.172 19.281 11.703 1 83.69 139 ILE B N 1
ATOM 3906 C CA . ILE B 1 139 ? 17.047 19.969 12.641 1 83.69 139 ILE B CA 1
ATOM 3907 C C . ILE B 1 139 ? 17.391 21.359 12.109 1 83.69 139 ILE B C 1
ATOM 3909 O O . ILE B 1 139 ? 17.609 22.297 12.883 1 83.69 139 ILE B O 1
ATOM 3913 N N . HIS B 1 140 ? 17.344 21.516 10.875 1 85.44 140 HIS B N 1
ATOM 3914 C CA . HIS B 1 140 ? 17.797 22.766 10.273 1 85.44 140 HIS B CA 1
ATOM 3915 C C . HIS B 1 140 ? 16.672 23.797 10.234 1 85.44 140 HIS B C 1
ATOM 3917 O O . HIS B 1 140 ? 16.922 25 10.219 1 85.44 140 HIS B O 1
ATOM 3923 N N . THR B 1 141 ? 15.438 23.281 10.273 1 87.75 141 THR B N 1
ATOM 3924 C CA . THR B 1 141 ? 14.352 24.219 10.016 1 87.75 141 THR B CA 1
ATOM 3925 C C . THR B 1 141 ? 13.328 24.188 11.148 1 87.75 141 THR B C 1
ATOM 3927 O O . THR B 1 141 ? 12.391 24.984 11.172 1 87.75 141 THR B O 1
ATOM 3930 N N . LYS B 1 142 ? 13.523 23.375 12.086 1 88.62 142 LYS B N 1
ATOM 3931 C CA . LYS B 1 142 ? 12.477 23.141 13.078 1 88.62 142 LYS B CA 1
ATOM 3932 C C . LYS B 1 142 ? 12.312 24.344 14 1 88.62 142 LYS B C 1
ATOM 3934 O O . LYS B 1 142 ? 11.266 24.516 14.641 1 88.62 142 LYS B O 1
ATOM 3939 N N . GLU B 1 143 ? 13.273 25.234 14.023 1 90.31 143 GLU B N 1
ATOM 3940 C CA . GLU B 1 143 ? 13.234 26.312 15.016 1 90.31 143 GLU B CA 1
ATOM 3941 C C . GLU B 1 143 ? 12.688 27.594 14.414 1 90.31 143 GLU B C 1
ATOM 3943 O O . GLU B 1 143 ? 12.719 28.656 15.055 1 90.31 143 GLU B O 1
ATOM 3948 N N . LYS B 1 144 ? 12.266 27.562 13.227 1 92.06 144 LYS B N 1
ATOM 3949 C CA . LYS B 1 144 ? 11.688 28.75 12.602 1 92.06 144 LYS B CA 1
ATOM 3950 C C . LYS B 1 144 ? 10.695 28.375 11.508 1 92.06 144 LYS B C 1
ATOM 3952 O O . LYS B 1 144 ? 10.836 27.328 10.867 1 92.06 144 LYS B O 1
ATOM 3957 N N . LEU B 1 145 ? 9.766 29.25 11.289 1 92.38 145 LEU B N 1
ATOM 3958 C CA . LEU B 1 145 ? 8.867 29.109 10.148 1 92.38 145 LEU B CA 1
ATOM 3959 C C . LEU B 1 145 ? 9.492 29.719 8.898 1 92.38 145 LEU B C 1
ATOM 3961 O O . LEU B 1 145 ? 10.148 30.75 8.961 1 92.38 145 LEU B O 1
ATOM 3965 N N . ASP B 1 146 ? 9.305 29.031 7.848 1 89.75 146 ASP B N 1
ATOM 3966 C CA . ASP B 1 146 ? 9.781 29.578 6.582 1 89.75 146 ASP B CA 1
ATOM 3967 C C . ASP B 1 146 ? 9.141 30.938 6.285 1 89.75 146 ASP B C 1
ATOM 3969 O O . ASP B 1 146 ? 7.953 31.125 6.555 1 89.75 146 ASP B O 1
ATOM 3973 N N . ILE B 1 147 ? 9.859 31.797 5.66 1 87.75 147 ILE B N 1
ATOM 3974 C CA . ILE B 1 147 ? 9.422 33.156 5.355 1 87.75 147 ILE B CA 1
ATOM 3975 C C . ILE B 1 147 ? 8.188 33.094 4.461 1 87.75 147 ILE B C 1
ATOM 3977 O O . ILE B 1 147 ? 7.297 33.938 4.574 1 87.75 147 ILE B O 1
ATOM 3981 N N . LYS B 1 148 ? 8.109 32.156 3.627 1 85.44 148 LYS B N 1
ATOM 3982 C CA . LYS B 1 148 ? 6.965 32.031 2.725 1 85.44 148 LYS B CA 1
ATOM 3983 C C . LYS B 1 148 ? 5.684 31.75 3.496 1 85.44 148 LYS B C 1
ATOM 3985 O O . LYS B 1 148 ? 4.613 32.25 3.154 1 85.44 148 LYS B O 1
ATOM 3990 N N . ILE B 1 149 ? 5.855 30.984 4.445 1 90.44 149 ILE B N 1
ATOM 3991 C CA . ILE B 1 149 ? 4.715 30.641 5.293 1 90.44 149 ILE B CA 1
ATOM 3992 C C . ILE B 1 149 ? 4.281 31.875 6.082 1 90.44 149 ILE B C 1
ATOM 3994 O O . ILE B 1 149 ? 3.086 32.188 6.168 1 90.44 149 ILE B O 1
ATOM 3998 N N . LEU B 1 150 ? 5.246 32.562 6.594 1 90.69 150 LEU B N 1
ATOM 3999 C CA . LEU B 1 150 ? 4.965 33.781 7.367 1 90.69 150 LEU B CA 1
ATOM 4000 C C . LEU B 1 150 ? 4.254 34.812 6.512 1 90.69 150 LEU B C 1
ATOM 4002 O O . LEU B 1 150 ? 3.309 35.469 6.969 1 90.69 150 LEU B O 1
ATOM 4006 N N . ASN B 1 151 ? 4.723 34.938 5.281 1 88.56 151 ASN B N 1
ATOM 4007 C CA . ASN B 1 151 ? 4.105 35.875 4.367 1 88.56 151 ASN B CA 1
ATOM 4008 C C . ASN B 1 151 ? 2.648 35.531 4.082 1 88.56 151 ASN B C 1
ATOM 4010 O O . ASN B 1 151 ? 1.789 36.406 4.027 1 88.56 151 ASN B O 1
ATOM 4014 N N . LEU B 1 152 ? 2.398 34.281 3.926 1 88.56 152 LEU B N 1
ATOM 4015 C CA . LEU B 1 152 ? 1.035 33.844 3.676 1 88.56 152 LEU B CA 1
ATOM 4016 C C . LEU B 1 152 ? 0.14 34.125 4.879 1 88.56 152 LEU B C 1
ATOM 4018 O O . LEU B 1 152 ? -1 34.562 4.719 1 88.56 152 LEU B O 1
ATOM 4022 N N . LEU B 1 153 ? 0.675 33.875 6.031 1 91.56 153 LEU B N 1
ATOM 4023 C CA . LEU B 1 153 ? -0.078 34.125 7.258 1 91.56 153 LEU B CA 1
ATOM 4024 C C . LEU B 1 153 ? -0.354 35.594 7.445 1 91.56 153 LEU B C 1
ATOM 4026 O O . LEU B 1 153 ? -1.45 36 7.855 1 91.56 153 LEU B O 1
ATOM 4030 N N . GLN B 1 154 ? 0.657 36.375 7.098 1 91 154 GLN B N 1
ATOM 4031 C CA . GLN B 1 154 ? 0.495 37.812 7.207 1 91 154 GLN B CA 1
ATOM 4032 C C . GLN B 1 154 ? -0.57 38.344 6.238 1 91 154 GLN B C 1
ATOM 4034 O O . GLN B 1 154 ? -1.386 39.188 6.598 1 91 154 GLN B O 1
ATOM 4039 N N . TYR B 1 155 ? -0.538 37.812 5.078 1 89.81 155 TYR B N 1
ATOM 4040 C CA . TYR B 1 155 ? -1.483 38.219 4.043 1 89.81 155 TYR B CA 1
ATOM 4041 C C . TYR B 1 155 ? -2.91 37.844 4.438 1 89.81 155 TYR B C 1
ATOM 4043 O O . TYR B 1 155 ? -3.859 38.531 4.066 1 89.81 155 TYR B O 1
ATOM 4051 N N . HIS B 1 156 ? -3.072 36.844 5.195 1 91.62 156 HIS B N 1
ATOM 4052 C CA . HIS B 1 156 ? -4.387 36.375 5.621 1 91.62 156 HIS B CA 1
ATOM 4053 C C . HIS B 1 156 ? -4.543 36.469 7.133 1 91.62 156 HIS B C 1
ATOM 4055 O O . HIS B 1 156 ? -5.094 35.562 7.766 1 91.62 156 HIS B O 1
ATOM 4061 N N . LYS B 1 157 ? -4.027 37.469 7.664 1 90.88 157 LYS B N 1
ATOM 4062 C CA . LYS B 1 157 ? -3.99 37.656 9.109 1 90.88 157 LYS B CA 1
ATOM 4063 C C . LYS B 1 157 ? -5.395 37.656 9.703 1 90.88 157 LYS B C 1
ATOM 4065 O O . LYS B 1 157 ? -5.582 37.344 10.883 1 90.88 157 LYS B O 1
ATOM 4070 N N . ASP B 1 158 ? -6.387 37.969 8.914 1 92.19 158 ASP B N 1
ATOM 4071 C CA . ASP B 1 158 ? -7.77 38.062 9.367 1 92.19 158 ASP B CA 1
ATOM 4072 C C . ASP B 1 158 ? -8.375 36.656 9.547 1 92.19 158 ASP B C 1
ATOM 4074 O O . ASP B 1 158 ? -9.422 36.531 10.18 1 92.19 158 ASP B O 1
ATOM 4078 N N . LYS B 1 159 ? -7.766 35.656 9.07 1 94.25 159 LYS B N 1
ATOM 4079 C CA . LYS B 1 159 ? -8.234 34.281 9.227 1 94.25 159 LYS B CA 1
ATOM 4080 C C . LYS B 1 159 ? -7.574 33.594 10.43 1 94.25 159 LYS B C 1
ATOM 4082 O O . LYS B 1 159 ? -6.375 33.75 10.648 1 94.25 159 LYS B O 1
ATOM 4087 N N . PRO B 1 160 ? -8.422 32.938 11.18 1 96 160 PRO B N 1
ATOM 4088 C CA . PRO B 1 160 ? -7.797 32.156 12.258 1 96 160 PRO B CA 1
ATOM 4089 C C . PRO B 1 160 ? -6.816 31.109 11.727 1 96 160 PRO B C 1
ATOM 4091 O O . PRO B 1 160 ? -6.984 30.594 10.617 1 96 160 PRO B O 1
ATOM 4094 N N . SER B 1 161 ? -5.785 30.828 12.492 1 96.19 161 SER B N 1
ATOM 4095 C CA . SER B 1 161 ? -4.789 29.844 12.109 1 96.19 161 SER B CA 1
ATOM 4096 C C . SER B 1 161 ? -4.41 28.953 13.289 1 96.19 161 SER B C 1
ATOM 4098 O O . SER B 1 161 ? -4.617 29.328 14.445 1 96.19 161 SER B O 1
ATOM 4100 N N . PHE B 1 162 ? -3.967 27.75 13.016 1 95.75 162 PHE B N 1
ATOM 4101 C CA . PHE B 1 162 ? -3.461 26.828 14.016 1 95.75 162 PHE B CA 1
ATOM 4102 C C . PHE B 1 162 ? -2.189 26.141 13.531 1 95.75 162 PHE B C 1
ATOM 4104 O O . PHE B 1 162 ? -1.917 26.109 12.328 1 95.75 162 PHE B O 1
ATOM 4111 N N . LEU B 1 163 ? -1.419 25.656 14.484 1 95.94 163 LEU B N 1
ATOM 4112 C CA . LEU B 1 163 ? -0.113 25.062 14.203 1 95.94 163 LEU B CA 1
ATOM 4113 C C . LEU B 1 163 ? -0.111 23.578 14.5 1 95.94 163 LEU B C 1
ATOM 4115 O O . LEU B 1 163 ? -0.643 23.141 15.523 1 95.94 163 LEU B O 1
ATOM 4119 N N . ILE B 1 164 ? 0.403 22.828 13.547 1 96.38 164 ILE B N 1
ATOM 4120 C CA . ILE B 1 164 ? 0.581 21.406 13.734 1 96.38 164 ILE B CA 1
ATOM 4121 C C . ILE B 1 164 ? 2.068 21.047 13.695 1 96.38 164 ILE B C 1
ATOM 4123 O O . ILE B 1 164 ? 2.703 21.141 12.641 1 96.38 164 ILE B O 1
ATOM 4127 N N . PHE B 1 165 ? 2.615 20.703 14.836 1 94.62 165 PHE B N 1
ATOM 4128 C CA . PHE B 1 165 ? 3.928 20.062 14.867 1 94.62 165 PHE B CA 1
ATOM 4129 C C . PHE B 1 165 ? 3.83 18.609 14.445 1 94.62 165 PHE B C 1
ATOM 4131 O O . PHE B 1 165 ? 3.281 17.781 15.172 1 94.62 165 PHE B O 1
ATOM 4138 N N . ASN B 1 166 ? 4.344 18.297 13.273 1 94.19 166 ASN B N 1
ATOM 4139 C CA . ASN B 1 166 ? 4.211 16.953 12.719 1 94.19 166 ASN B CA 1
ATOM 4140 C C . ASN B 1 166 ? 5.5 16.156 12.875 1 94.19 166 ASN B C 1
ATOM 4142 O O . ASN B 1 166 ? 6.559 16.719 13.156 1 94.19 166 ASN B O 1
ATOM 4146 N N . LYS B 1 167 ? 5.418 14.844 12.742 1 92.69 167 LYS B N 1
ATOM 4147 C CA . LYS B 1 167 ? 6.5 13.867 12.82 1 92.69 167 LYS B CA 1
ATOM 4148 C C . LYS B 1 167 ? 7.102 13.82 14.219 1 92.69 167 LYS B C 1
ATOM 4150 O O . LYS B 1 167 ? 8.312 13.672 14.375 1 92.69 167 LYS B O 1
ATOM 4155 N N . VAL B 1 168 ? 6.32 13.969 15.195 1 89.31 168 VAL B N 1
ATOM 4156 C CA . VAL B 1 168 ? 6.77 13.977 16.594 1 89.31 168 VAL B CA 1
ATOM 4157 C C . VAL B 1 168 ? 7.301 12.594 16.969 1 89.31 168 VAL B C 1
ATOM 4159 O O . VAL B 1 168 ? 8.023 12.453 17.953 1 89.31 168 VAL B O 1
ATOM 4162 N N . ASP B 1 169 ? 6.918 11.562 16.219 1 83.81 169 ASP B N 1
ATOM 4163 C CA . ASP B 1 169 ? 7.41 10.211 16.453 1 83.81 169 ASP B CA 1
ATOM 4164 C C . ASP B 1 169 ? 8.93 10.141 16.297 1 83.81 169 ASP B C 1
ATOM 4166 O O . ASP B 1 169 ? 9.57 9.234 16.812 1 83.81 169 ASP B O 1
ATOM 4170 N N . LEU B 1 170 ? 9.414 11.078 15.617 1 86.75 170 LEU B N 1
ATOM 4171 C CA . LEU B 1 170 ? 10.844 11.07 15.336 1 86.75 170 LEU B CA 1
ATOM 4172 C C . LEU B 1 170 ? 11.617 11.812 16.422 1 86.75 170 LEU B C 1
ATOM 4174 O O . LEU B 1 170 ? 12.852 11.797 16.422 1 86.75 170 LEU B O 1
ATOM 4178 N N . LEU B 1 171 ? 10.922 12.43 17.266 1 81.38 171 LEU B N 1
ATOM 4179 C CA . LEU B 1 171 ? 11.586 13.195 18.312 1 81.38 171 LEU B CA 1
ATOM 4180 C C . LEU B 1 171 ? 11.883 12.32 19.531 1 81.38 171 LEU B C 1
ATOM 4182 O O . LEU B 1 171 ? 11.086 11.445 19.875 1 81.38 171 LEU B O 1
ATOM 4186 N N . ARG B 1 172 ? 13.016 12.555 20.125 1 70 172 ARG B N 1
ATOM 4187 C CA . ARG B 1 172 ? 13.453 11.773 21.281 1 70 172 ARG B CA 1
ATOM 4188 C C . ARG B 1 172 ? 12.883 12.352 22.562 1 70 172 ARG B C 1
ATOM 4190 O O . ARG B 1 172 ? 12.531 11.602 23.484 1 70 172 ARG B O 1
ATOM 4197 N N . SER B 1 173 ? 12.867 13.648 22.688 1 68.38 173 SER B N 1
ATOM 4198 C CA . SER B 1 173 ? 12.523 14.266 23.969 1 68.38 173 SER B CA 1
ATOM 4199 C C . SER B 1 173 ? 11.328 15.195 23.812 1 68.38 173 SER B C 1
ATOM 4201 O O . SER B 1 173 ? 11.25 15.969 22.859 1 68.38 173 SER B O 1
ATOM 4203 N N . LYS B 1 174 ? 10.391 15.078 24.656 1 67.31 174 LYS B N 1
ATOM 4204 C CA . LYS B 1 174 ? 9.227 15.961 24.75 1 67.31 174 LYS B CA 1
ATOM 4205 C C . LYS B 1 174 ? 9.656 17.391 25.094 1 67.31 174 LYS B C 1
ATOM 4207 O O . LYS B 1 174 ? 9.031 18.359 24.656 1 67.31 174 LYS B O 1
ATOM 4212 N N . ARG B 1 175 ? 10.742 17.531 25.844 1 69.88 175 ARG B N 1
ATOM 4213 C CA . ARG B 1 175 ? 11.227 18.844 26.266 1 69.88 175 ARG B CA 1
ATOM 4214 C C . ARG B 1 175 ? 11.539 19.719 25.047 1 69.88 175 ARG B C 1
ATOM 4216 O O . ARG B 1 175 ? 11.266 20.922 25.062 1 69.88 175 ARG B O 1
ATOM 4223 N N . LYS B 1 176 ? 11.898 19.109 24.062 1 79.12 176 LYS B N 1
ATOM 4224 C CA . LYS B 1 176 ? 12.258 19.844 22.844 1 79.12 176 LYS B CA 1
ATOM 4225 C C . LYS B 1 176 ? 11.023 20.438 22.172 1 79.12 176 LYS B C 1
ATOM 4227 O O . LYS B 1 176 ? 11.078 21.531 21.609 1 79.12 176 LYS B O 1
ATOM 4232 N N . LEU B 1 177 ? 9.961 19.797 22.438 1 83.5 177 LEU B N 1
ATOM 4233 C CA . LEU B 1 177 ? 8.727 20.25 21.812 1 83.5 177 LEU B CA 1
ATOM 4234 C C . LEU B 1 177 ? 8.211 21.531 22.469 1 83.5 177 LEU B C 1
ATOM 4236 O O . LEU B 1 177 ? 7.68 22.406 21.797 1 83.5 177 LEU B O 1
ATOM 4240 N N . LEU B 1 178 ? 8.367 21.656 23.719 1 80.81 178 LEU B N 1
ATOM 4241 C CA . LEU B 1 178 ? 7.945 22.859 24.438 1 80.81 178 LEU B CA 1
ATOM 4242 C C . LEU B 1 178 ? 8.758 24.078 24 1 80.81 178 LEU B C 1
ATOM 4244 O O . LEU B 1 178 ? 8.195 25.156 23.797 1 80.81 178 LEU B O 1
ATOM 4248 N N . ASP B 1 179 ? 10.047 23.797 23.875 1 82.5 179 ASP B N 1
ATOM 4249 C CA . ASP B 1 179 ? 10.93 24.875 23.422 1 82.5 179 ASP B CA 1
ATOM 4250 C C . ASP B 1 179 ? 10.562 25.328 22.016 1 82.5 179 ASP B C 1
ATOM 4252 O O . ASP B 1 179 ? 10.523 26.531 21.734 1 82.5 179 ASP B O 1
ATOM 4256 N N . LEU B 1 180 ? 10.25 24.406 21.234 1 86.81 180 LEU B N 1
ATOM 4257 C CA . LEU B 1 180 ? 9.867 24.703 19.859 1 86.81 180 LEU B CA 1
ATOM 4258 C C . LEU B 1 180 ? 8.57 25.516 19.812 1 86.81 180 LEU B C 1
ATOM 4260 O O . LEU B 1 180 ? 8.438 26.438 19.016 1 86.81 180 LEU B O 1
ATOM 4264 N N . THR B 1 181 ? 7.691 25.141 20.656 1 87.12 181 THR B N 1
ATOM 4265 C CA . THR B 1 181 ? 6.414 25.844 20.719 1 87.12 181 THR B CA 1
ATOM 4266 C C . THR B 1 181 ? 6.621 27.328 21.062 1 87.12 181 THR B C 1
ATOM 4268 O O . THR B 1 181 ? 6.043 28.203 20.422 1 87.12 181 THR B O 1
ATOM 4271 N N . ARG B 1 182 ? 7.496 27.578 21.969 1 84.62 182 ARG B N 1
ATOM 4272 C CA . ARG B 1 182 ? 7.773 28.938 22.391 1 84.62 182 ARG B CA 1
ATOM 4273 C C . ARG B 1 182 ? 8.375 29.766 21.25 1 84.62 182 ARG B C 1
ATOM 4275 O O . ARG B 1 182 ? 7.961 30.891 21 1 84.62 182 ARG B O 1
ATOM 4282 N N . VAL B 1 183 ? 9.227 29.172 20.562 1 87.19 183 VAL B N 1
ATOM 4283 C CA . VAL B 1 183 ? 9.961 29.859 19.516 1 87.19 183 VAL B CA 1
ATOM 4284 C C . VAL B 1 183 ? 9.039 30.125 18.328 1 87.19 183 VAL B C 1
ATOM 4286 O O . VAL B 1 183 ? 8.953 31.25 17.844 1 87.19 183 VAL B O 1
ATOM 4289 N N . ILE B 1 184 ? 8.25 29.156 17.969 1 90.88 184 ILE B N 1
ATOM 4290 C CA . ILE B 1 184 ? 7.457 29.234 16.734 1 90.88 184 ILE B CA 1
ATOM 4291 C C . ILE B 1 184 ? 6.227 30.109 16.969 1 90.88 184 ILE B C 1
ATOM 4293 O O . ILE B 1 184 ? 5.738 30.766 16.047 1 90.88 184 ILE B O 1
ATOM 4297 N N . THR B 1 185 ? 5.77 30.203 18.219 1 90 185 THR B N 1
ATOM 4298 C CA . THR B 1 185 ? 4.605 31.016 18.531 1 90 185 THR B CA 1
ATOM 4299 C C . THR B 1 185 ? 5.035 32.375 19.094 1 90 185 THR B C 1
ATOM 4301 O O . THR B 1 185 ? 4.195 33.188 19.484 1 90 185 THR B O 1
ATOM 4304 N N . GLU B 1 186 ? 6.34 32.531 19.203 1 88 186 GLU B N 1
ATOM 4305 C CA . GLU B 1 186 ? 6.887 33.719 19.812 1 88 186 GLU B CA 1
ATOM 4306 C C . GLU B 1 186 ? 6.297 33.969 21.203 1 88 186 GLU B C 1
ATOM 4308 O O . GLU B 1 186 ? 5.898 35.094 21.547 1 88 186 GLU B O 1
ATOM 4313 N N . ASN B 1 187 ? 6.09 32.844 21.828 1 79.44 187 ASN B N 1
ATOM 4314 C CA . ASN B 1 187 ? 5.586 32.844 23.188 1 79.44 187 ASN B CA 1
ATOM 4315 C C . ASN B 1 187 ? 4.199 33.469 23.281 1 79.44 187 ASN B C 1
ATOM 4317 O O . ASN B 1 187 ? 3.898 34.156 24.25 1 79.44 187 ASN B O 1
ATOM 4321 N N . SER B 1 188 ? 3.451 33.375 22.297 1 83.25 188 SER B N 1
ATOM 4322 C CA . SER B 1 188 ? 2.1 33.906 22.266 1 83.25 188 SER B CA 1
ATOM 4323 C C . SER B 1 188 ? 1.119 32.938 21.625 1 83.25 188 SER B C 1
ATOM 4325 O O . SER B 1 188 ? 1.503 32.156 20.766 1 83.25 188 SER B O 1
ATOM 4327 N N . ILE B 1 189 ? -0.087 32.969 22.156 1 80.62 189 ILE B N 1
ATOM 4328 C CA . ILE B 1 189 ? -1.198 32.25 21.562 1 80.62 189 ILE B CA 1
ATOM 4329 C C . ILE B 1 189 ? -2.373 33.219 21.328 1 80.62 189 ILE B C 1
ATOM 4331 O O . ILE B 1 189 ? -2.773 33.938 22.234 1 80.62 189 ILE B O 1
ATOM 4335 N N . ASP B 1 190 ? -2.848 33.188 20.156 1 83.88 190 ASP B N 1
ATOM 4336 C CA . ASP B 1 190 ? -3.943 34.062 19.797 1 83.88 190 ASP B CA 1
ATOM 4337 C C . ASP B 1 190 ? -3.598 35.531 20.094 1 83.88 190 ASP B C 1
ATOM 4339 O O . ASP B 1 190 ? -4.434 36.281 20.609 1 83.88 190 ASP B O 1
ATOM 4343 N N . GLY B 1 191 ? -2.432 35.812 19.875 1 82.38 191 GLY B N 1
ATOM 4344 C CA . GLY B 1 191 ? -1.967 37.188 20.062 1 82.38 191 GLY B CA 1
ATOM 4345 C C . GLY B 1 191 ? -1.724 37.562 21.516 1 82.38 191 GLY B C 1
ATOM 4346 O O . GLY B 1 191 ? -1.322 38.688 21.812 1 82.38 191 GLY B O 1
ATOM 4347 N N . LYS B 1 192 ? -1.91 36.656 22.438 1 82.31 192 LYS B N 1
ATOM 4348 C CA . LYS B 1 192 ? -1.721 36.938 23.859 1 82.31 192 LYS B CA 1
ATOM 4349 C C . LYS B 1 192 ? -0.499 36.188 24.391 1 82.31 192 LYS B C 1
ATOM 4351 O O . LYS B 1 192 ? -0.292 35 24.078 1 82.31 192 LYS B O 1
ATOM 4356 N N . PRO B 1 193 ? 0.332 36.875 25.156 1 79.75 193 PRO B N 1
ATOM 4357 C CA . PRO B 1 193 ? 1.524 36.25 25.703 1 79.75 193 PRO B CA 1
ATOM 4358 C C . PRO B 1 193 ? 1.188 35.062 26.641 1 79.75 193 PRO B C 1
ATOM 4360 O O . PRO B 1 193 ? 0.194 35.125 27.359 1 79.75 193 PRO B O 1
ATOM 4363 N N . ILE B 1 194 ? 1.95 34 26.453 1 72.44 194 ILE B N 1
ATOM 4364 C CA . ILE B 1 194 ? 1.809 32.875 27.359 1 72.44 194 ILE B CA 1
ATOM 4365 C C . ILE B 1 194 ? 2.344 33.281 28.734 1 72.44 194 ILE B C 1
ATOM 4367 O O . ILE B 1 194 ? 3.391 33.906 28.844 1 72.44 194 ILE B O 1
ATOM 4371 N N . SER B 1 195 ? 1.554 33.156 29.859 1 61.56 195 SER B N 1
ATOM 4372 C CA . SER B 1 195 ? 1.91 33.594 31.203 1 61.56 195 SER B CA 1
ATOM 4373 C C . SER B 1 195 ? 3.266 33.031 31.625 1 61.56 195 SER B C 1
ATOM 4375 O O . SER B 1 195 ? 3.535 31.844 31.438 1 61.56 195 SER B O 1
ATOM 4377 N N . GLY B 1 196 ? 4.215 33.844 32.219 1 56.12 196 GLY B N 1
ATOM 4378 C CA . GLY B 1 196 ? 5.516 33.5 32.781 1 56.12 196 GLY B CA 1
ATOM 4379 C C . GLY B 1 196 ? 6.648 33.688 31.781 1 56.12 196 GLY B C 1
ATOM 4380 O O . GLY B 1 196 ? 7.809 33.406 32.094 1 56.12 196 GLY B O 1
ATOM 4381 N N . SER B 1 197 ? 6.27 33.906 30.609 1 55.12 197 SER B N 1
ATOM 4382 C CA . SER B 1 197 ? 7.34 34.031 29.625 1 55.12 197 SER B CA 1
ATOM 4383 C C . SER B 1 197 ? 7.992 35.406 29.688 1 55.12 197 SER B C 1
ATOM 4385 O O . SER B 1 197 ? 7.324 36.406 29.969 1 55.12 197 SER B O 1
ATOM 4387 N N . GLN B 1 198 ? 9.25 35.406 30.141 1 49.97 198 GLN B N 1
ATOM 4388 C CA . GLN B 1 198 ? 9.977 36.688 30.062 1 49.97 198 GLN B CA 1
ATOM 4389 C C . GLN B 1 198 ? 9.953 37.25 28.641 1 49.97 198 GLN B C 1
ATOM 4391 O O . GLN B 1 198 ? 10.148 36.5 27.672 1 49.97 198 GLN B O 1
ATOM 4396 N N . PRO B 1 199 ? 9.242 38.344 28.531 1 44.31 199 PRO B N 1
ATOM 4397 C CA . PRO B 1 199 ? 9.297 38.938 27.203 1 44.31 199 PRO B CA 1
ATOM 4398 C C . PRO B 1 199 ? 10.695 38.906 26.594 1 44.31 199 PRO B C 1
ATOM 4400 O O . PRO B 1 199 ? 11.664 39.281 27.266 1 44.31 199 PRO B O 1
ATOM 4403 N N . ARG B 1 200 ? 11.117 37.906 26.016 1 45.66 200 ARG B N 1
ATOM 4404 C CA . ARG B 1 200 ? 12.453 38.094 25.469 1 45.66 200 ARG B CA 1
ATOM 4405 C C . ARG B 1 200 ? 12.617 39.5 24.891 1 45.66 200 ARG B C 1
ATOM 4407 O O . ARG B 1 200 ? 11.766 39.969 24.125 1 45.66 200 ARG B O 1
ATOM 4414 N N . THR B 1 201 ? 13.234 40.344 25.797 1 41.5 201 THR B N 1
ATOM 4415 C CA . THR B 1 201 ? 13.641 41.719 25.516 1 41.5 201 THR B CA 1
ATOM 4416 C C . THR B 1 201 ? 14.055 41.875 24.062 1 41.5 201 THR B C 1
ATOM 4418 O O . THR B 1 201 ? 13.914 42.938 23.469 1 41.5 201 THR B O 1
ATOM 4421 N N . HIS B 1 202 ? 15.164 41.188 23.734 1 41.94 202 HIS B N 1
ATOM 4422 C CA . HIS B 1 202 ? 15.922 41.719 22.594 1 41.94 202 HIS B CA 1
ATOM 4423 C C . HIS B 1 202 ? 15.273 41.344 21.266 1 41.94 202 HIS B C 1
ATOM 4425 O O . HIS B 1 202 ? 15.414 40.219 20.812 1 41.94 202 HIS B O 1
ATOM 4431 N N . LYS B 1 203 ? 14.148 41.844 20.969 1 44.56 203 LYS B N 1
ATOM 4432 C CA . LYS B 1 203 ? 13.609 41.938 19.609 1 44.56 203 LYS B CA 1
ATOM 4433 C C . LYS B 1 203 ? 14.711 42.219 18.594 1 44.56 203 LYS B C 1
ATOM 4435 O O . LYS B 1 203 ? 15.07 43.375 18.375 1 44.56 203 LYS B O 1
ATOM 4440 N N . VAL B 1 204 ? 15.68 41.625 18.484 1 38.59 204 VAL B N 1
ATOM 4441 C CA . VAL B 1 204 ? 16.344 42.125 17.281 1 38.59 204 VAL B CA 1
ATOM 4442 C C . VAL B 1 204 ? 15.359 42.156 16.125 1 38.59 204 VAL B C 1
ATOM 4444 O O . VAL B 1 204 ? 14.656 41.188 15.852 1 38.59 204 VAL B O 1
ATOM 4447 N N . GLU B 1 205 ? 14.914 43.281 15.609 1 42.62 205 GLU B N 1
ATOM 4448 C CA . GLU B 1 205 ? 13.945 43.781 14.641 1 42.62 205 GLU B CA 1
ATOM 4449 C C . GLU B 1 205 ? 13.594 42.719 13.602 1 42.62 205 GLU B C 1
ATOM 4451 O O . GLU B 1 205 ? 12.438 42.594 13.203 1 42.62 205 GLU B O 1
ATOM 4456 N N . ASN B 1 206 ? 14.5 42.188 12.734 1 46.19 206 ASN B N 1
ATOM 4457 C CA . ASN B 1 206 ? 14.367 41.75 11.336 1 46.19 206 ASN B CA 1
ATOM 4458 C C . ASN B 1 206 ? 14.062 40.281 11.219 1 46.19 206 ASN B C 1
ATOM 4460 O O . ASN B 1 206 ? 13.953 39.75 10.109 1 46.19 206 ASN B O 1
ATOM 4464 N N . GLU B 1 207 ? 14.219 39.281 12.195 1 56.12 207 GLU B N 1
ATOM 4465 C CA . GLU B 1 207 ? 14.117 37.938 11.688 1 56.12 207 GLU B CA 1
ATOM 4466 C C . GLU B 1 207 ? 12.938 37.188 12.312 1 56.12 207 GLU B C 1
ATOM 4468 O O . GLU B 1 207 ? 13.039 36.688 13.43 1 56.12 207 GLU B O 1
ATOM 4473 N N . TYR B 1 208 ? 11.773 37.562 12.109 1 61.22 208 TYR B N 1
ATOM 4474 C CA . TYR B 1 208 ? 10.594 36.812 12.508 1 61.22 208 TYR B CA 1
ATOM 4475 C C . TYR B 1 208 ? 10.789 35.312 12.258 1 61.22 208 TYR B C 1
ATOM 4477 O O . TYR B 1 208 ? 11.117 34.906 11.141 1 61.22 208 TYR B O 1
ATOM 4485 N N . LYS B 1 209 ? 10.844 34.531 13.398 1 80.5 209 LYS B N 1
ATOM 4486 C CA . LYS B 1 209 ? 11.07 33.094 13.328 1 80.5 209 LYS B CA 1
ATOM 4487 C C . LYS B 1 209 ? 9.758 32.344 13.484 1 80.5 209 LYS B C 1
ATOM 4489 O O . LYS B 1 209 ? 9.648 31.188 13.055 1 80.5 209 LYS B O 1
ATOM 4494 N N . GLY B 1 210 ? 8.688 33.219 13.977 1 91.44 210 GLY B N 1
ATOM 4495 C CA . GLY B 1 210 ? 7.457 32.5 14.297 1 91.44 210 GLY B CA 1
ATOM 4496 C C . GLY B 1 210 ? 6.215 33.344 14.039 1 91.44 210 GLY B C 1
ATOM 4497 O O . GLY B 1 210 ? 6.277 34.375 13.352 1 91.44 210 GLY B O 1
ATOM 4498 N N . TRP B 1 211 ? 5.059 32.938 14.43 1 93.5 211 TRP B N 1
ATOM 4499 C CA . TRP B 1 211 ? 3.742 33.562 14.266 1 93.5 211 TRP B CA 1
ATOM 4500 C C . TRP B 1 211 ? 2.979 33.562 15.586 1 93.5 211 TRP B C 1
ATOM 4502 O O . TRP B 1 211 ? 2.551 32.5 16.078 1 93.5 211 TRP B O 1
ATOM 4512 N N . PRO B 1 212 ? 2.787 34.688 16.156 1 91.25 212 PRO B N 1
ATOM 4513 C CA . PRO B 1 212 ? 2.229 34.781 17.5 1 91.25 212 PRO B CA 1
ATOM 4514 C C . PRO B 1 212 ? 0.705 34.656 17.516 1 91.25 212 PRO B C 1
ATOM 4516 O O . PRO B 1 212 ? 0.088 34.719 18.578 1 91.25 212 PRO B O 1
ATOM 4519 N N . TYR B 1 213 ? 0.056 34.469 16.406 1 92.94 213 TYR B N 1
ATOM 4520 C CA . TYR B 1 213 ? -1.398 34.594 16.375 1 92.94 213 TYR B CA 1
ATOM 4521 C C . TYR B 1 213 ? -2.041 33.219 16.156 1 92.94 213 TYR B C 1
ATOM 4523 O O . TYR B 1 213 ? -3.232 33.125 15.852 1 92.94 213 TYR B O 1
ATOM 4531 N N . PHE B 1 214 ? -1.272 32.188 16.266 1 93.62 214 PHE B N 1
ATOM 4532 C CA . PHE B 1 214 ? -1.899 30.859 16.234 1 93.62 214 PHE B CA 1
ATOM 4533 C C . PHE B 1 214 ? -2.928 30.719 17.359 1 93.62 214 PHE B C 1
ATOM 4535 O O . PHE B 1 214 ? -2.662 31.094 18.5 1 93.62 214 PHE B O 1
ATOM 4542 N N . GLN B 1 215 ? -4.062 30.141 17.047 1 92.94 215 GLN B N 1
ATOM 4543 C CA . GLN B 1 215 ? -5.109 29.953 18.047 1 92.94 215 GLN B CA 1
ATOM 4544 C C . GLN B 1 215 ? -4.895 28.656 18.828 1 92.94 215 GLN B C 1
ATOM 4546 O O . GLN B 1 215 ? -5.328 28.547 19.969 1 92.94 215 GLN B O 1
ATOM 4551 N N . GLU B 1 216 ? -4.309 27.641 18.188 1 93.25 216 GLU B N 1
ATOM 4552 C CA . GLU B 1 216 ? -4.051 26.344 18.781 1 93.25 216 GLU B CA 1
ATOM 4553 C C . GLU B 1 216 ? -2.781 25.719 18.219 1 93.25 216 GLU B C 1
ATOM 4555 O O . GLU B 1 216 ? -2.381 26.016 17.094 1 93.25 216 GLU B O 1
ATOM 4560 N N . VAL B 1 217 ? -2.127 24.859 19.062 1 93.75 217 VAL B N 1
ATOM 4561 C CA . VAL B 1 217 ? -0.94 24.125 18.656 1 93.75 217 VAL B CA 1
ATOM 4562 C C . VAL B 1 217 ? -1.142 22.625 18.938 1 93.75 217 VAL B C 1
ATOM 4564 O O . VAL B 1 217 ? -1.545 22.25 20.031 1 93.75 217 VAL B O 1
ATOM 4567 N N . PHE B 1 218 ? -0.919 21.844 17.906 1 94.5 218 PHE B N 1
ATOM 4568 C CA . PHE B 1 218 ? -1.069 20.406 18.047 1 94.5 218 PHE B CA 1
ATOM 4569 C C . PHE B 1 218 ? 0.255 19.688 17.797 1 94.5 218 PHE B C 1
ATOM 4571 O O . PHE B 1 218 ? 1.055 20.125 16.969 1 94.5 218 PHE B O 1
ATOM 4578 N N . MET B 1 219 ? 0.452 18.656 18.531 1 93.25 219 MET B N 1
ATOM 4579 C CA . MET B 1 219 ? 1.549 17.719 18.297 1 93.25 219 MET B CA 1
ATOM 4580 C C . MET B 1 219 ? 1.031 16.406 17.719 1 93.25 219 MET B C 1
ATOM 4582 O O . MET B 1 219 ? 0.241 15.711 18.344 1 93.25 219 MET B O 1
ATOM 4586 N N . VAL B 1 220 ? 1.57 16.141 16.516 1 94.19 220 VAL B N 1
ATOM 4587 C CA . VAL B 1 220 ? 0.946 15.023 15.82 1 94.19 220 VAL B CA 1
ATOM 4588 C C . VAL B 1 220 ? 2.02 14.172 15.148 1 94.19 220 VAL B C 1
ATOM 4590 O O . VAL B 1 220 ? 3.09 14.672 14.797 1 94.19 220 VAL B O 1
ATOM 4593 N N . SER B 1 221 ? 1.799 12.875 15.07 1 92.38 221 SER B N 1
ATOM 4594 C CA . SER B 1 221 ? 2.395 11.992 14.07 1 92.38 221 SER B CA 1
ATOM 4595 C C . SER B 1 221 ? 1.37 11.578 13.016 1 92.38 221 SER B C 1
ATOM 4597 O O . SER B 1 221 ? 0.576 10.664 13.242 1 92.38 221 SER B O 1
ATOM 4599 N N . SER B 1 222 ? 1.42 12.242 11.93 1 92.44 222 SER B N 1
ATOM 4600 C CA . SER B 1 222 ? 0.432 11.992 10.883 1 92.44 222 SER B CA 1
ATOM 4601 C C . SER B 1 222 ? 0.484 10.547 10.414 1 92.44 222 SER B C 1
ATOM 4603 O O . SER B 1 222 ? -0.553 9.938 10.141 1 92.44 222 SER B O 1
ATOM 4605 N N . LEU B 1 223 ? 1.628 10 10.352 1 89.38 223 LEU B N 1
ATOM 4606 C CA . LEU B 1 223 ? 1.809 8.641 9.852 1 89.38 223 LEU B CA 1
ATOM 4607 C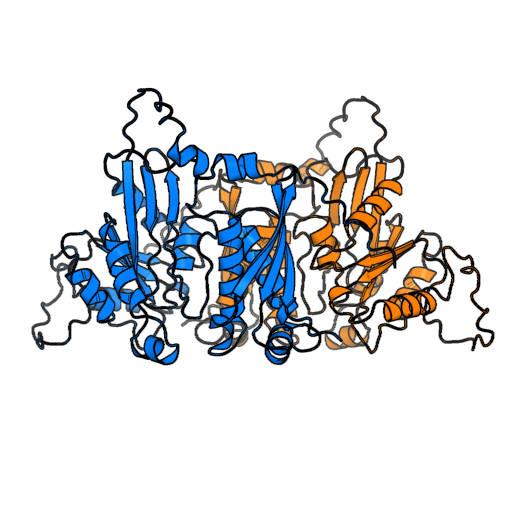 C . LEU B 1 223 ? 1.168 7.625 10.797 1 89.38 223 LEU B C 1
ATOM 4609 O O . LEU B 1 223 ? 0.445 6.73 10.359 1 89.38 223 LEU B O 1
ATOM 4613 N N . MET B 1 224 ? 1.346 7.879 12.094 1 87.25 224 MET B N 1
ATOM 4614 C CA . MET B 1 224 ? 0.907 6.902 13.086 1 87.25 224 MET B CA 1
ATOM 4615 C C . MET B 1 224 ? -0.495 7.227 13.594 1 87.25 224 MET B C 1
ATOM 4617 O O . MET B 1 224 ? -1.16 6.375 14.18 1 87.25 224 MET B O 1
ATOM 4621 N N . GLY B 1 225 ? -0.877 8.406 13.43 1 88.44 225 GLY B N 1
ATOM 4622 C CA . GLY B 1 225 ? -2.229 8.789 13.812 1 88.44 225 GLY B CA 1
ATOM 4623 C C . GLY B 1 225 ? -2.297 9.461 15.172 1 88.44 225 GLY B C 1
ATOM 4624 O O . GLY B 1 225 ? -3.354 9.953 15.57 1 88.44 225 GLY B O 1
ATOM 4625 N N . ASP B 1 226 ? -1.132 9.578 15.789 1 87 226 ASP B N 1
ATOM 4626 C CA . ASP B 1 226 ? -1.104 10.195 17.109 1 87 226 ASP B CA 1
ATOM 4627 C C . ASP B 1 226 ? -1.465 11.672 17.031 1 87 226 ASP B C 1
ATOM 4629 O O . ASP B 1 226 ? -0.937 12.406 16.203 1 87 226 ASP B O 1
ATOM 4633 N N . GLY B 1 227 ? -2.465 12.094 17.922 1 90.25 227 GLY B N 1
ATOM 4634 C CA . GLY B 1 227 ? -2.809 13.5 18.047 1 90.25 227 GLY B CA 1
ATOM 4635 C C . GLY B 1 227 ? -3.863 13.945 17.047 1 90.25 227 GLY B C 1
ATOM 4636 O O . GLY B 1 227 ? -4.391 15.055 17.141 1 90.25 227 GLY B O 1
ATOM 4637 N N . LEU B 1 228 ? -4.23 13.109 16.141 1 92.88 228 LEU B N 1
ATOM 4638 C CA . LEU B 1 228 ? -5.125 13.516 15.055 1 92.88 228 LEU B CA 1
ATOM 4639 C C . LEU B 1 228 ? -6.559 13.656 15.562 1 92.88 228 LEU B C 1
ATOM 4641 O O . LEU B 1 228 ? -7.32 14.477 15.047 1 92.88 228 LEU B O 1
ATOM 4645 N N . ILE B 1 229 ? -6.887 12.945 16.547 1 89.25 229 ILE B N 1
ATOM 4646 C CA . ILE B 1 229 ? -8.234 13 17.109 1 89.25 229 ILE B CA 1
ATOM 4647 C C . ILE B 1 229 ? -8.5 14.391 17.672 1 89.25 229 ILE B C 1
ATOM 4649 O O . ILE B 1 229 ? -9.594 14.938 17.516 1 89.25 229 ILE B O 1
ATOM 4653 N N . ASP B 1 230 ? -7.465 14.922 18.312 1 92.44 230 ASP B N 1
ATOM 4654 C CA . ASP B 1 230 ? -7.602 16.266 18.891 1 92.44 230 ASP B CA 1
ATOM 4655 C C . ASP B 1 230 ? -7.766 17.312 17.797 1 92.44 230 ASP B C 1
ATOM 4657 O O . ASP B 1 230 ? -8.539 18.266 17.953 1 92.44 230 ASP B O 1
ATOM 4661 N N . VAL B 1 231 ? -7.086 17.125 16.75 1 96.06 231 VAL B N 1
ATOM 4662 C CA . VAL B 1 231 ? -7.203 18.062 15.633 1 96.06 231 VAL B CA 1
ATOM 4663 C C . VAL B 1 231 ? -8.609 17.984 15.039 1 96.06 231 VAL B C 1
ATOM 4665 O O . VAL B 1 231 ? -9.234 19 14.773 1 96.06 231 VAL B O 1
ATOM 4668 N N . LYS B 1 232 ? -9.039 16.797 14.836 1 94.69 232 LYS B N 1
ATOM 4669 C CA . LYS B 1 232 ? -10.359 16.578 14.266 1 94.69 232 LYS B CA 1
ATOM 4670 C C . LYS B 1 232 ? -11.445 17.234 15.125 1 94.69 232 LYS B C 1
ATOM 4672 O O . LYS B 1 232 ? -12.312 17.922 14.609 1 94.69 232 LYS B O 1
ATOM 4677 N N . LYS B 1 233 ? -11.359 17.031 16.406 1 93.31 233 LYS B N 1
ATOM 4678 C CA . LYS B 1 233 ? -12.32 17.625 17.328 1 93.31 233 LYS B CA 1
ATOM 4679 C C . LYS B 1 233 ? -12.305 19.156 17.25 1 93.31 233 LYS B C 1
ATOM 4681 O O . LYS B 1 233 ? -13.359 19.797 17.234 1 93.31 233 LYS B O 1
ATOM 4686 N N . TYR B 1 234 ? -11.133 19.672 17.188 1 94.81 234 TYR B N 1
ATOM 4687 C CA . TYR B 1 234 ? -10.961 21.109 17.094 1 94.81 234 TYR B CA 1
ATOM 4688 C C . TYR B 1 234 ? -11.617 21.656 15.836 1 94.81 234 TYR B C 1
ATOM 4690 O O . TYR B 1 234 ? -12.359 22.641 15.891 1 94.81 234 TYR B O 1
ATOM 4698 N N . LEU B 1 235 ? -11.414 20.984 14.727 1 96.75 235 LEU B N 1
ATOM 4699 C CA . LEU B 1 235 ? -11.961 21.438 13.453 1 96.75 235 LEU B CA 1
ATOM 4700 C C . LEU B 1 235 ? -13.484 21.359 13.453 1 96.75 235 LEU B C 1
ATOM 4702 O O . LEU B 1 235 ? -14.164 22.266 12.961 1 96.75 235 LEU B O 1
ATOM 4706 N N . LEU B 1 236 ? -13.984 20.297 14.039 1 95.56 236 LEU B N 1
ATOM 4707 C CA . LEU B 1 236 ? -15.43 20.125 14.102 1 95.56 236 LEU B CA 1
ATOM 4708 C C . LEU B 1 236 ? -16.078 21.234 14.922 1 95.56 236 LEU B C 1
ATOM 4710 O O . LEU B 1 236 ? -17.156 21.719 14.586 1 95.56 236 LEU B O 1
ATOM 4714 N N . LYS B 1 237 ? -15.375 21.641 15.898 1 94.81 237 LYS B N 1
ATOM 4715 C CA . LYS B 1 237 ? -15.883 22.688 16.766 1 94.81 237 LYS B CA 1
ATOM 4716 C C . LYS B 1 237 ? -15.852 24.047 16.078 1 94.81 237 LYS B C 1
ATOM 4718 O O . LYS B 1 237 ? -16.641 24.938 16.391 1 94.81 237 LYS B O 1
ATOM 4723 N N . GLN B 1 238 ? -15 24.203 15.102 1 95.56 238 GLN B N 1
ATOM 4724 C CA . GLN B 1 238 ? -14.82 25.484 14.414 1 95.56 238 GLN B CA 1
ATOM 4725 C C . GLN B 1 238 ? -15.852 25.641 13.297 1 95.56 238 GLN B C 1
ATOM 4727 O O . GLN B 1 238 ? -15.906 26.688 12.648 1 95.56 238 GLN B O 1
ATOM 4732 N N . GLY B 1 239 ? -16.656 24.641 13.047 1 95.88 239 GLY B N 1
ATOM 4733 C CA . GLY B 1 239 ? -17.641 24.703 11.977 1 95.88 239 GLY B CA 1
ATOM 4734 C C . GLY B 1 239 ? -18.594 25.875 12.109 1 95.88 239 GLY B C 1
ATOM 4735 O O . GLY B 1 239 ? -19.031 26.203 13.219 1 95.88 239 GLY B O 1
ATOM 4736 N N . LYS B 1 240 ? -18.906 26.469 10.984 1 95.31 240 LYS B N 1
ATOM 4737 C CA . LYS B 1 240 ? -19.844 27.578 10.938 1 95.31 240 LYS B CA 1
ATOM 4738 C C . LYS B 1 240 ? -21.188 27.141 10.375 1 95.31 240 LYS B C 1
ATOM 4740 O O . LYS B 1 240 ? -21.25 26.219 9.547 1 95.31 240 LYS B O 1
ATOM 4745 N N . SER B 1 241 ? -22.188 27.859 10.758 1 94.81 241 SER B N 1
ATOM 4746 C CA . SER B 1 241 ? -23.516 27.562 10.25 1 94.81 241 SER B CA 1
ATOM 4747 C C . SER B 1 241 ? -23.641 27.891 8.766 1 94.81 241 SER B C 1
ATOM 4749 O O . SER B 1 241 ? -23.859 29.047 8.406 1 94.81 241 SER B O 1
ATOM 4751 N N . GLU B 1 242 ? -23.422 27 8.023 1 94.62 242 GLU B N 1
ATOM 4752 C CA . GLU B 1 242 ? -23.469 27.094 6.562 1 94.62 242 GLU B CA 1
ATOM 4753 C C . GLU B 1 242 ? -23.875 25.75 5.941 1 94.62 242 GLU B C 1
ATOM 4755 O O . GLU B 1 242 ? -23.609 24.688 6.512 1 94.62 242 GLU B O 1
ATOM 4760 N N . LYS B 1 243 ? -24.438 25.797 4.812 1 93.5 243 LYS B N 1
ATOM 4761 C CA . LYS B 1 243 ? -24.828 24.594 4.102 1 93.5 243 LYS B CA 1
ATOM 4762 C C . LYS B 1 243 ? -23.594 23.797 3.648 1 93.5 243 LYS B C 1
ATOM 4764 O O . LYS B 1 243 ? -22.594 24.391 3.248 1 93.5 243 LYS B O 1
ATOM 4769 N N . TRP B 1 244 ? -23.781 22.531 3.689 1 93.44 244 TRP B N 1
ATOM 4770 C CA . TRP B 1 244 ? -22.734 21.656 3.191 1 93.44 244 TRP B CA 1
ATOM 4771 C C . TRP B 1 244 ? -22.438 21.938 1.722 1 93.44 244 TRP B C 1
ATOM 4773 O O . TRP B 1 244 ? -23.344 22.312 0.965 1 93.44 244 TRP B O 1
ATOM 4783 N N . MET B 1 245 ? -21.25 21.781 1.321 1 91.75 245 MET B N 1
ATOM 4784 C CA . MET B 1 245 ? -20.859 21.984 -0.069 1 91.75 245 MET B CA 1
ATOM 4785 C C . MET B 1 245 ? -21.109 20.719 -0.891 1 91.75 245 MET B C 1
ATOM 4787 O O . MET B 1 245 ? -21.328 20.797 -2.102 1 91.75 245 MET B O 1
ATOM 4791 N N . PHE B 1 246 ? -21.062 19.547 -0.229 1 88.81 246 PHE B N 1
ATOM 4792 C CA . PHE B 1 246 ? -21.141 18.25 -0.901 1 88.81 246 PHE B CA 1
ATOM 4793 C C . PHE B 1 246 ? -22.094 17.312 -0.166 1 88.81 246 PHE B C 1
ATOM 4795 O O . PHE B 1 246 ? -22.359 17.5 1.024 1 88.81 246 PHE B O 1
ATOM 4802 N N . PRO B 1 247 ? -22.578 16.328 -0.904 1 87.94 247 PRO B N 1
ATOM 4803 C CA . PRO B 1 247 ? -23.312 15.273 -0.203 1 87.94 247 PRO B CA 1
ATOM 4804 C C . PRO B 1 247 ? -22.453 14.539 0.828 1 87.94 247 PRO B C 1
ATOM 4806 O O . PRO B 1 247 ? -21.234 14.531 0.727 1 87.94 247 PRO B O 1
ATOM 4809 N N . GLU B 1 248 ? -23.031 13.906 1.746 1 88.25 248 GLU B N 1
ATOM 4810 C CA . GLU B 1 248 ? -22.406 13.305 2.918 1 88.25 248 GLU B CA 1
ATOM 4811 C C . GLU B 1 248 ? -21.391 12.242 2.514 1 88.25 248 GLU B C 1
ATOM 4813 O O . GLU B 1 248 ? -20.344 12.086 3.16 1 88.25 248 GLU B O 1
ATOM 4818 N N . GLU B 1 249 ? -21.625 11.57 1.409 1 85.31 249 GLU B N 1
ATOM 4819 C CA . GLU B 1 249 ? -20.844 10.391 1.065 1 85.31 249 GLU B CA 1
ATOM 4820 C C . GLU B 1 249 ? -19.625 10.758 0.219 1 85.31 249 GLU B C 1
ATOM 4822 O O . GLU B 1 249 ? -18.75 9.93 -0.002 1 85.31 249 GLU B O 1
ATOM 4827 N N . ILE B 1 250 ? -19.578 12.062 -0.127 1 88.75 250 ILE B N 1
ATOM 4828 C CA . ILE B 1 250 ? -18.5 12.492 -1.011 1 88.75 250 ILE B CA 1
ATOM 4829 C C . ILE B 1 250 ? -17.25 12.805 -0.189 1 88.75 250 ILE B C 1
ATOM 4831 O O . ILE B 1 250 ? -17.328 13.5 0.825 1 88.75 250 ILE B O 1
ATOM 4835 N N . TRP B 1 251 ? -16.156 12.227 -0.652 1 90 251 TRP B N 1
ATOM 4836 C CA . TRP B 1 251 ? -14.945 12.422 0.136 1 90 251 TRP B CA 1
ATOM 4837 C C . TRP B 1 251 ? -13.906 13.211 -0.654 1 90 251 TRP B C 1
ATOM 4839 O O . TRP B 1 251 ? -12.891 13.633 -0.1 1 90 251 TRP B O 1
ATOM 4849 N N . THR B 1 252 ? -14.109 13.414 -1.953 1 88.94 252 THR B N 1
ATOM 4850 C CA . THR B 1 252 ? -13.227 14.227 -2.781 1 88.94 252 THR B CA 1
ATOM 4851 C C . THR B 1 252 ? -13.984 14.82 -3.965 1 88.94 252 THR B C 1
ATOM 4853 O O . THR B 1 252 ? -15.039 14.305 -4.355 1 88.94 252 THR B O 1
ATOM 4856 N N . ASP B 1 253 ? -13.469 15.898 -4.453 1 84.69 253 ASP B N 1
ATOM 4857 C CA . ASP B 1 253 ? -14.062 16.516 -5.641 1 84.69 253 ASP B CA 1
ATOM 4858 C C . ASP B 1 253 ? -13.43 15.961 -6.918 1 84.69 253 ASP B C 1
ATOM 4860 O O . ASP B 1 253 ? -13.844 16.312 -8.023 1 84.69 253 ASP B O 1
ATOM 4864 N N . GLN B 1 254 ? -12.523 15.07 -6.785 1 83 254 GLN B N 1
ATOM 4865 C CA . GLN B 1 254 ? -11.805 14.508 -7.926 1 83 254 GLN B CA 1
ATOM 4866 C C . GLN B 1 254 ? -12.523 13.289 -8.492 1 83 254 GLN B C 1
ATOM 4868 O O . GLN B 1 254 ? -13.117 12.508 -7.738 1 83 254 GLN B O 1
ATOM 4873 N N . SER B 1 255 ? -12.367 13.195 -9.805 1 84.94 255 SER B N 1
ATOM 4874 C CA . SER B 1 255 ? -12.836 11.953 -10.406 1 84.94 255 SER B CA 1
ATOM 4875 C C . SER B 1 255 ? -11.875 10.805 -10.117 1 84.94 255 SER B C 1
ATOM 4877 O O . SER B 1 255 ? -10.711 11.031 -9.781 1 84.94 255 SER B O 1
ATOM 4879 N N . ALA B 1 256 ? -12.383 9.602 -10.227 1 88 256 ALA B N 1
ATOM 4880 C CA . ALA B 1 256 ? -11.531 8.43 -10.047 1 88 256 ALA B CA 1
ATOM 4881 C C . ALA B 1 256 ? -10.367 8.445 -11.031 1 88 256 ALA B C 1
ATOM 4883 O O . ALA B 1 256 ? -9.234 8.117 -10.664 1 88 256 ALA B O 1
ATOM 4884 N N . GLU B 1 257 ? -10.633 8.883 -12.242 1 89.31 257 GLU B N 1
ATOM 4885 C CA . GLU B 1 257 ? -9.602 8.938 -13.273 1 89.31 257 GLU B CA 1
ATOM 4886 C C . GLU B 1 257 ? -8.5 9.922 -12.906 1 89.31 257 GLU B C 1
ATOM 4888 O O . GLU B 1 257 ? -7.316 9.625 -13.047 1 89.31 257 GLU B O 1
ATOM 4893 N N . ASP B 1 258 ? -8.977 11.023 -12.438 1 87.75 258 ASP B N 1
ATOM 4894 C CA . ASP B 1 258 ? -8.008 12.039 -12.023 1 87.75 258 ASP B CA 1
ATOM 4895 C C . ASP B 1 258 ? -7.133 11.531 -10.883 1 87.75 258 ASP B C 1
ATOM 4897 O O . ASP B 1 258 ? -5.922 11.758 -10.883 1 87.75 258 ASP B O 1
ATOM 4901 N N . MET B 1 259 ? -7.723 10.859 -9.938 1 88.69 259 MET B N 1
ATOM 4902 C CA . MET B 1 259 ? -6.988 10.312 -8.805 1 88.69 259 MET B CA 1
ATOM 4903 C C . MET B 1 259 ? -5.945 9.305 -9.266 1 88.69 259 MET B C 1
ATOM 4905 O O . MET B 1 259 ? -4.82 9.289 -8.758 1 88.69 259 MET B O 1
ATOM 4909 N N . ILE B 1 260 ? -6.34 8.5 -10.234 1 92.81 260 ILE B N 1
ATOM 4910 C CA . ILE B 1 260 ? -5.438 7.488 -10.766 1 92.81 260 ILE B CA 1
ATOM 4911 C C . ILE B 1 260 ? -4.227 8.156 -11.414 1 92.81 260 ILE B C 1
ATOM 4913 O O . ILE B 1 260 ? -3.082 7.812 -11.109 1 92.81 260 ILE B O 1
ATOM 4917 N N . LEU B 1 261 ? -4.5 9.125 -12.203 1 91.88 261 LEU B N 1
ATOM 4918 C CA . LEU B 1 261 ? -3.436 9.797 -12.945 1 91.88 261 LEU B CA 1
ATOM 4919 C C . LEU B 1 261 ? -2.504 10.539 -11.992 1 91.88 261 LEU B C 1
ATOM 4921 O O . LEU B 1 261 ? -1.282 10.5 -12.156 1 91.88 261 LEU B O 1
ATOM 4925 N N . LYS B 1 262 ? -3.08 11.18 -10.992 1 88.38 262 LYS B N 1
ATOM 4926 C CA . LYS B 1 262 ? -2.273 11.906 -10.016 1 88.38 262 LYS B CA 1
ATOM 4927 C C . LYS B 1 262 ? -1.412 10.945 -9.195 1 88.38 262 LYS B C 1
ATOM 4929 O O . LYS B 1 262 ? -0.263 11.258 -8.875 1 88.38 262 LYS B O 1
ATOM 4934 N N . THR B 1 263 ? -2.016 9.828 -8.859 1 91.06 263 THR B N 1
ATOM 4935 C CA . THR B 1 263 ? -1.269 8.836 -8.094 1 91.06 263 THR B CA 1
ATOM 4936 C C . THR B 1 263 ? -0.107 8.281 -8.914 1 91.06 263 THR B C 1
ATOM 4938 O O . THR B 1 263 ? 1.003 8.125 -8.406 1 91.06 263 THR B O 1
ATOM 4941 N N . VAL B 1 264 ? -0.356 7.992 -10.203 1 93.19 264 VAL B N 1
ATOM 4942 C CA . VAL B 1 264 ? 0.698 7.512 -11.086 1 93.19 264 VAL B CA 1
ATOM 4943 C C . VAL B 1 264 ? 1.814 8.555 -11.172 1 93.19 264 VAL B C 1
ATOM 4945 O O . VAL B 1 264 ? 2.992 8.219 -11.031 1 93.19 264 VAL B O 1
ATOM 4948 N N . GLN B 1 265 ? 1.431 9.766 -11.266 1 89.06 265 GLN B N 1
ATOM 4949 C CA . GLN B 1 265 ? 2.404 10.844 -11.375 1 89.06 265 GLN B CA 1
ATOM 4950 C C . GLN B 1 265 ? 3.24 10.961 -10.102 1 89.06 265 GLN B C 1
ATOM 4952 O O . GLN B 1 265 ? 4.461 11.133 -10.164 1 89.06 265 GLN B O 1
ATOM 4957 N N . ALA B 1 266 ? 2.559 10.906 -9.023 1 86.38 266 ALA B N 1
ATOM 4958 C CA . ALA B 1 266 ? 3.254 11 -7.742 1 86.38 266 ALA B CA 1
ATOM 4959 C C . ALA B 1 266 ? 4.316 9.906 -7.617 1 86.38 266 ALA B C 1
ATOM 4961 O O . ALA B 1 266 ? 5.434 10.172 -7.168 1 86.38 266 ALA B O 1
ATOM 4962 N N . LYS B 1 267 ? 3.996 8.711 -8.023 1 90.5 267 LYS B N 1
ATOM 4963 C CA . LYS B 1 267 ? 4.938 7.602 -7.871 1 90.5 267 LYS B CA 1
ATOM 4964 C C . LYS B 1 267 ? 6.047 7.684 -8.914 1 90.5 267 LYS B C 1
ATOM 4966 O O . LYS B 1 267 ? 7.191 7.305 -8.648 1 90.5 267 LYS B O 1
ATOM 4971 N N . LEU B 1 268 ? 5.727 8.188 -10.125 1 90.69 268 LEU B N 1
ATOM 4972 C CA . LEU B 1 268 ? 6.785 8.422 -11.109 1 90.69 268 LEU B CA 1
ATOM 4973 C C . LEU B 1 268 ? 7.816 9.406 -10.57 1 90.69 268 LEU B C 1
ATOM 4975 O O . LEU B 1 268 ? 9.016 9.219 -10.758 1 90.69 268 LEU B O 1
ATOM 4979 N N . LEU B 1 269 ? 7.352 10.398 -9.852 1 86.06 269 LEU B N 1
ATOM 4980 C CA . LEU B 1 269 ? 8.234 11.383 -9.242 1 86.06 269 LEU B CA 1
ATOM 4981 C C . LEU B 1 269 ? 9.109 10.75 -8.172 1 86.06 269 LEU B C 1
ATOM 4983 O O . LEU B 1 269 ? 10.297 11.07 -8.062 1 86.06 269 LEU B O 1
ATOM 4987 N N . ASP B 1 270 ? 8.586 9.844 -7.492 1 86.81 270 ASP B N 1
ATOM 4988 C CA . ASP B 1 270 ? 9.305 9.203 -6.398 1 86.81 270 ASP B CA 1
ATOM 4989 C C . ASP B 1 270 ? 10.406 8.289 -6.922 1 86.81 270 ASP B C 1
ATOM 4991 O O . ASP B 1 270 ? 11.477 8.188 -6.328 1 86.81 270 ASP B O 1
ATOM 4995 N N . PHE B 1 271 ? 10.156 7.621 -7.98 1 89.56 271 PHE B N 1
ATOM 4996 C CA . PHE B 1 271 ? 11.031 6.531 -8.406 1 89.56 271 PHE B CA 1
ATOM 4997 C C . PHE B 1 271 ? 12.008 7.008 -9.469 1 89.56 271 PHE B C 1
ATOM 4999 O O . PHE B 1 271 ? 13 6.328 -9.758 1 89.56 271 PHE B O 1
ATOM 5006 N N . LEU B 1 272 ? 11.734 8.172 -10.078 1 89.12 272 LEU B N 1
ATOM 5007 C CA . LEU B 1 272 ? 12.586 8.633 -11.172 1 89.12 272 LEU B CA 1
ATOM 5008 C C . LEU B 1 272 ? 13.375 9.875 -10.766 1 89.12 272 LEU B C 1
ATOM 5010 O O . LEU B 1 272 ? 12.891 10.688 -9.977 1 89.12 272 LEU B O 1
ATOM 5014 N N . PRO B 1 273 ? 14.492 9.883 -11.227 1 81.94 273 PRO B N 1
ATOM 5015 C CA . PRO B 1 273 ? 15.336 11.008 -10.852 1 81.94 273 PRO B CA 1
ATOM 5016 C C . PRO B 1 273 ? 15.008 12.281 -11.625 1 81.94 273 PRO B C 1
ATOM 5018 O O . PRO B 1 273 ? 14.469 12.219 -12.727 1 81.94 273 PRO B O 1
ATOM 5021 N N . GLN B 1 274 ? 15.344 13.43 -10.969 1 72.56 274 GLN B N 1
ATOM 5022 C CA . GLN B 1 274 ? 15.508 14.734 -11.594 1 72.56 274 GLN B CA 1
ATOM 5023 C C . GLN B 1 274 ? 14.227 15.18 -12.289 1 72.56 274 GLN B C 1
ATOM 5025 O O . GLN B 1 274 ? 13.133 15 -11.758 1 72.56 274 GLN B O 1
ATOM 5030 N N . GLU B 1 275 ? 14.461 15.648 -13.633 1 77.44 275 GLU B N 1
ATOM 5031 C CA . GLU B 1 275 ? 13.422 16.359 -14.375 1 77.44 275 GLU B CA 1
ATOM 5032 C C . GLU B 1 275 ? 12.578 15.383 -15.195 1 77.44 275 GLU B C 1
ATOM 5034 O O . GLU B 1 275 ? 11.492 15.742 -15.672 1 77.44 275 GLU B O 1
ATOM 5039 N N . ILE B 1 276 ? 12.812 14.141 -15.164 1 80.75 276 ILE B N 1
ATOM 5040 C CA . ILE B 1 276 ? 12.234 13.195 -16.109 1 80.75 276 ILE B CA 1
ATOM 5041 C C . ILE B 1 276 ? 10.734 13.062 -15.867 1 80.75 276 ILE B C 1
ATOM 5043 O O . ILE B 1 276 ? 9.93 13.117 -16.797 1 80.75 276 ILE B O 1
ATOM 5047 N N . PRO B 1 277 ? 10.375 12.953 -14.602 1 82.12 277 PRO B N 1
ATOM 5048 C CA . PRO B 1 277 ? 8.953 12.727 -14.375 1 82.12 277 PRO B CA 1
ATOM 5049 C C . PRO B 1 277 ? 8.094 13.922 -14.781 1 82.12 277 PRO B C 1
ATOM 5051 O O . PRO B 1 277 ? 6.918 13.758 -15.133 1 82.12 277 PRO B O 1
ATOM 5054 N N . TYR B 1 278 ? 8.648 15.055 -14.789 1 79.56 278 TYR B N 1
ATOM 5055 C CA . TYR B 1 278 ? 7.887 16.266 -15.078 1 79.56 278 TYR B CA 1
ATOM 5056 C C . TYR B 1 278 ? 7.555 16.359 -16.562 1 79.56 278 TYR B C 1
ATOM 5058 O O . TYR B 1 278 ? 6.664 17.125 -16.953 1 79.56 278 TYR B O 1
ATOM 5066 N N . ASN B 1 279 ? 8.227 15.578 -17.391 1 83.69 279 ASN B N 1
ATOM 5067 C CA . ASN B 1 279 ? 8 15.609 -18.828 1 83.69 279 ASN B CA 1
ATOM 5068 C C . ASN B 1 279 ? 7.164 14.422 -19.297 1 83.69 279 ASN B C 1
ATOM 5070 O O . ASN B 1 279 ? 6.996 14.211 -20.5 1 83.69 279 ASN B O 1
ATOM 5074 N N . LEU B 1 280 ? 6.66 13.758 -18.375 1 89.56 280 LEU B N 1
ATOM 5075 C CA . LEU B 1 280 ? 5.855 12.594 -18.719 1 89.56 280 LEU B CA 1
ATOM 5076 C C . LEU B 1 280 ? 4.371 12.938 -18.688 1 89.56 280 LEU B C 1
ATOM 5078 O O . LEU B 1 280 ? 3.912 13.695 -17.844 1 89.56 280 LEU B O 1
ATOM 5082 N N . LYS B 1 281 ? 3.689 12.461 -19.703 1 90.31 281 LYS B N 1
ATOM 5083 C CA . LYS B 1 281 ? 2.238 12.609 -19.75 1 90.31 281 LYS B CA 1
ATOM 5084 C C . LYS B 1 281 ? 1.545 11.25 -19.656 1 90.31 281 LYS B C 1
ATOM 5086 O O . LYS B 1 281 ? 1.881 10.32 -20.391 1 90.31 281 LYS B O 1
ATOM 5091 N N . SER B 1 282 ? 0.597 11.188 -18.797 1 93.94 282 SER B N 1
ATOM 5092 C CA . SER B 1 282 ? -0.125 9.938 -18.609 1 93.94 282 SER B CA 1
ATOM 5093 C C . SER B 1 282 ? -1.595 10.078 -18.984 1 93.94 282 SER B C 1
ATOM 5095 O O . SER B 1 282 ? -2.197 11.133 -18.766 1 93.94 282 SER B O 1
ATOM 5097 N N . ASP B 1 283 ? -2.135 9.008 -19.562 1 93.38 283 ASP B N 1
ATOM 5098 C CA . ASP B 1 283 ? -3.541 8.977 -19.938 1 93.38 283 ASP B CA 1
ATOM 5099 C C . ASP B 1 283 ? -4.184 7.641 -19.578 1 93.38 283 ASP B C 1
ATOM 5101 O O . ASP B 1 283 ? -3.506 6.609 -19.547 1 93.38 283 ASP B O 1
ATOM 5105 N N . ILE B 1 284 ? -5.469 7.754 -19.406 1 93.38 284 ILE B N 1
ATOM 5106 C CA . ILE B 1 284 ? -6.215 6.531 -19.125 1 93.38 284 ILE B CA 1
ATOM 5107 C C . ILE B 1 284 ? -6.621 5.855 -20.422 1 93.38 284 ILE B C 1
ATOM 5109 O O . ILE B 1 284 ? -7.273 6.469 -21.281 1 93.38 284 ILE B O 1
ATOM 5113 N N . GLU B 1 285 ? -6.277 4.652 -20.562 1 91.38 285 GLU B N 1
ATOM 5114 C CA . GLU B 1 285 ? -6.645 3.883 -21.734 1 91.38 285 GLU B CA 1
ATOM 5115 C C . GLU B 1 285 ? -7.863 3.004 -21.469 1 91.38 285 GLU B C 1
ATOM 5117 O O . GLU B 1 285 ? -8.664 2.752 -22.375 1 91.38 285 GLU B O 1
ATOM 5122 N N . TYR B 1 286 ? -7.887 2.48 -20.312 1 90.94 286 TYR B N 1
ATOM 5123 C CA . TYR B 1 286 ? -8.977 1.603 -19.891 1 90.94 286 TYR B CA 1
ATOM 5124 C C . TYR B 1 286 ? -9.359 1.865 -18.438 1 90.94 286 TYR B C 1
ATOM 5126 O O . TYR B 1 286 ? -8.492 2.125 -17.594 1 90.94 286 TYR B O 1
ATOM 5134 N N . PHE B 1 287 ? -10.648 1.917 -18.188 1 91.25 287 PHE B N 1
ATOM 5135 C CA . PHE B 1 287 ? -11.18 2.109 -16.844 1 91.25 287 PHE B CA 1
ATOM 5136 C C . PHE B 1 287 ? -12.5 1.377 -16.672 1 91.25 287 PHE B C 1
ATOM 5138 O O . PHE B 1 287 ? -13.438 1.594 -17.438 1 91.25 287 PHE B O 1
ATOM 5145 N N . ASN B 1 288 ? -12.5 0.426 -15.664 1 88.88 288 ASN B N 1
ATOM 5146 C CA . ASN B 1 288 ? -13.719 -0.326 -15.391 1 88.88 288 ASN B CA 1
ATOM 5147 C C . ASN B 1 288 ? -13.852 -0.663 -13.906 1 88.88 288 ASN B C 1
ATOM 5149 O O . ASN B 1 288 ? -12.859 -0.953 -13.242 1 88.88 288 ASN B O 1
ATOM 5153 N N . VAL B 1 289 ? -15.055 -0.551 -13.406 1 86 289 VAL B N 1
ATOM 5154 C CA . VAL B 1 289 ? -15.383 -1.011 -12.062 1 86 289 VAL B CA 1
ATOM 5155 C C . VAL B 1 289 ? -16.438 -2.113 -12.125 1 86 289 VAL B C 1
ATOM 5157 O O . VAL B 1 289 ? -17.516 -1.913 -12.688 1 86 289 VAL B O 1
ATOM 5160 N N . ASN B 1 290 ? -16.141 -3.234 -11.555 1 78.31 290 ASN B N 1
ATOM 5161 C CA . ASN B 1 290 ? -17.094 -4.328 -11.641 1 78.31 290 ASN B CA 1
ATOM 5162 C C . ASN B 1 290 ? -18.141 -4.242 -10.531 1 78.31 290 ASN B C 1
ATOM 5164 O O . ASN B 1 290 ? -18.188 -3.266 -9.781 1 78.31 290 ASN B O 1
ATOM 5168 N N . SER B 1 291 ? -19.016 -5.207 -10.422 1 76.31 291 SER B N 1
ATOM 5169 C CA . SER B 1 291 ? -20.141 -5.203 -9.484 1 76.31 291 SER B CA 1
ATOM 51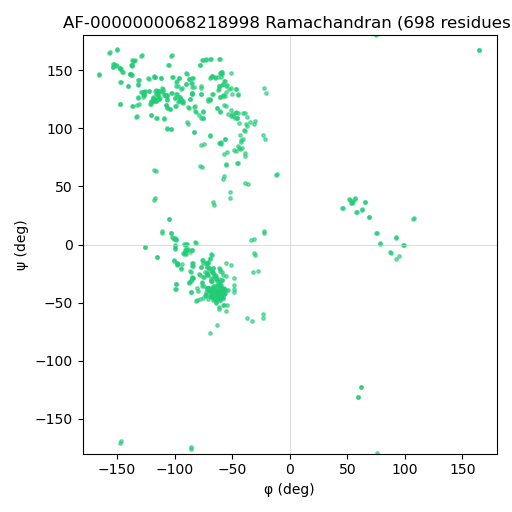70 C C . SER B 1 291 ? -19.641 -5.301 -8.039 1 76.31 291 SER B C 1
ATOM 5172 O O . SER B 1 291 ? -20.328 -4.855 -7.117 1 76.31 291 SER B O 1
ATOM 5174 N N . GLU B 1 292 ? -18.469 -5.832 -7.883 1 75.06 292 GLU B N 1
ATOM 5175 C CA . GLU B 1 292 ? -17.906 -5.984 -6.539 1 75.06 292 GLU B CA 1
ATOM 5176 C C . GLU B 1 292 ? -17.125 -4.742 -6.121 1 75.06 292 GLU B C 1
ATOM 5178 O O . GLU B 1 292 ? -16.625 -4.668 -4.996 1 75.06 292 GLU B O 1
ATOM 5183 N N . GLY B 1 293 ? -17.016 -3.818 -7.027 1 78.88 293 GLY B N 1
ATOM 5184 C CA . GLY B 1 293 ? -16.359 -2.566 -6.703 1 78.88 293 GLY B CA 1
ATOM 5185 C C . GLY B 1 293 ? -14.867 -2.58 -7.02 1 78.88 293 GLY B C 1
ATOM 5186 O O . GLY B 1 293 ? -14.156 -1.626 -6.707 1 78.88 293 GLY B O 1
ATOM 5187 N N . ILE B 1 294 ? -14.477 -3.654 -7.633 1 84.31 294 ILE B N 1
ATOM 5188 C CA . ILE B 1 294 ? -13.062 -3.773 -7.98 1 84.31 294 ILE B CA 1
ATOM 5189 C C . ILE B 1 294 ? -12.758 -2.92 -9.211 1 84.31 294 ILE B C 1
ATOM 5191 O O . ILE B 1 294 ? -13.453 -3.012 -10.227 1 84.31 294 ILE B O 1
ATOM 5195 N N . LEU B 1 295 ? -11.727 -2.143 -9.039 1 89.69 295 LEU B N 1
ATOM 5196 C CA . LEU B 1 295 ? -11.328 -1.224 -10.102 1 89.69 295 LEU B CA 1
ATOM 5197 C C . LEU B 1 295 ? -10.234 -1.831 -10.969 1 89.69 295 LEU B C 1
ATOM 5199 O O . LEU B 1 295 ? -9.25 -2.361 -10.453 1 89.69 295 LEU B O 1
ATOM 5203 N N . SER B 1 296 ? -10.461 -1.856 -12.312 1 90.25 296 SER B N 1
ATOM 5204 C CA . SER B 1 296 ? -9.453 -2.252 -13.297 1 90.25 296 SER B CA 1
ATOM 5205 C C . SER B 1 296 ? -9.141 -1.108 -14.25 1 90.25 296 SER B C 1
ATOM 5207 O O . SER B 1 296 ? -10.047 -0.508 -14.828 1 90.25 296 SER B O 1
ATOM 5209 N N . THR B 1 297 ? -7.883 -0.781 -14.367 1 93.5 297 THR B N 1
ATOM 5210 C CA . THR B 1 297 ? -7.531 0.366 -15.195 1 93.5 297 THR B CA 1
ATOM 5211 C C . THR B 1 297 ? -6.199 0.133 -15.906 1 93.5 297 THR B C 1
ATOM 5213 O O . THR B 1 297 ? -5.367 -0.641 -15.43 1 93.5 297 THR B O 1
ATOM 5216 N N . VAL B 1 298 ? -6.062 0.686 -17.062 1 93.94 298 VAL B N 1
ATOM 5217 C CA . VAL B 1 298 ? -4.816 0.72 -17.828 1 93.94 298 VAL B CA 1
ATOM 5218 C C . VAL B 1 298 ? -4.402 2.168 -18.078 1 93.94 298 VAL B C 1
ATOM 5220 O O . VAL B 1 298 ? -5.18 2.959 -18.609 1 93.94 298 VAL B O 1
ATOM 5223 N N . VAL B 1 299 ? -3.248 2.51 -17.656 1 95.5 299 VAL B N 1
ATOM 5224 C CA . VAL B 1 299 ? -2.713 3.855 -17.844 1 95.5 299 VAL B CA 1
ATOM 5225 C C . VAL B 1 299 ? -1.56 3.82 -18.844 1 95.5 299 VAL B C 1
ATOM 5227 O O . VAL B 1 299 ? -0.669 2.973 -18.75 1 95.5 299 VAL B O 1
ATOM 5230 N N . ILE B 1 300 ? -1.585 4.699 -19.797 1 95.31 300 ILE B N 1
ATOM 5231 C CA . ILE B 1 300 ? -0.487 4.848 -20.75 1 95.31 300 ILE B CA 1
ATOM 5232 C C . ILE B 1 300 ? 0.393 6.023 -20.344 1 95.31 300 ILE B C 1
ATOM 5234 O O . ILE B 1 300 ? -0.108 7.125 -20.094 1 95.31 300 ILE B O 1
ATOM 5238 N N . VAL B 1 301 ? 1.612 5.789 -20.219 1 95.12 301 VAL B N 1
ATOM 5239 C CA . VAL B 1 301 ? 2.582 6.848 -19.953 1 95.12 301 VAL B CA 1
ATOM 5240 C C . VAL B 1 301 ? 3.357 7.168 -21.219 1 95.12 301 VAL B C 1
ATOM 5242 O O . VAL B 1 301 ? 4.113 6.332 -21.719 1 95.12 301 VAL B O 1
ATOM 5245 N N . ASN B 1 302 ? 3.195 8.352 -21.672 1 94.25 302 ASN B N 1
ATOM 5246 C CA . ASN B 1 302 ? 3.859 8.797 -22.891 1 94.25 302 ASN B CA 1
ATOM 5247 C C . ASN B 1 302 ? 5.246 9.359 -22.594 1 94.25 302 ASN B C 1
ATOM 5249 O O . ASN B 1 302 ? 5.375 10.398 -21.938 1 94.25 302 ASN B O 1
ATOM 5253 N N . CYS B 1 303 ? 6.234 8.672 -23.172 1 93.38 303 CYS B N 1
ATOM 5254 C CA . CYS B 1 303 ? 7.625 9.07 -22.969 1 93.38 303 CYS B CA 1
ATOM 5255 C C . CYS B 1 303 ? 8.148 9.828 -24.188 1 93.38 303 CYS B C 1
ATOM 5257 O O . CYS B 1 303 ? 7.793 9.523 -25.312 1 93.38 303 CYS B O 1
ATOM 5259 N N . PRO B 1 304 ? 8.992 10.828 -23.953 1 90.69 304 PRO B N 1
ATOM 5260 C CA . PRO B 1 304 ? 9.539 11.594 -25.062 1 90.69 304 PRO B CA 1
ATOM 5261 C C . PRO B 1 304 ? 10.445 10.758 -25.969 1 90.69 304 PRO B C 1
ATOM 5263 O O . PRO B 1 304 ? 10.617 11.086 -27.156 1 90.69 304 PRO B O 1
ATOM 5266 N N . SER B 1 305 ? 11.055 9.711 -25.406 1 91.5 305 SER B N 1
ATOM 5267 C CA . SER B 1 305 ? 11.93 8.844 -26.188 1 91.5 305 SER B CA 1
ATOM 5268 C C . SER B 1 305 ? 11.922 7.418 -25.656 1 91.5 305 SER B C 1
ATOM 5270 O O . SER B 1 305 ? 11.445 7.172 -24.531 1 91.5 305 SER B O 1
ATOM 5272 N N . ILE B 1 306 ? 12.492 6.559 -26.469 1 90.62 306 ILE B N 1
ATOM 5273 C CA . ILE B 1 306 ? 12.594 5.156 -26.078 1 90.62 306 ILE B CA 1
ATOM 5274 C C . ILE B 1 306 ? 13.57 5.012 -24.922 1 90.62 306 ILE B C 1
ATOM 5276 O O . ILE B 1 306 ? 13.406 4.141 -24.062 1 90.62 306 ILE B O 1
ATOM 5280 N N . ARG B 1 307 ? 14.523 5.883 -24.906 1 90.31 307 ARG B N 1
ATOM 5281 C CA . ARG B 1 307 ? 15.508 5.859 -23.828 1 90.31 307 ARG B CA 1
ATOM 5282 C C . ARG B 1 307 ? 14.859 6.137 -22.484 1 90.31 307 ARG B C 1
ATOM 5284 O O . ARG B 1 307 ? 15.156 5.469 -21.484 1 90.31 307 ARG B O 1
ATOM 5291 N N . VAL B 1 308 ? 13.953 7.07 -22.516 1 91.69 308 VAL B N 1
ATOM 5292 C CA . VAL B 1 308 ? 13.258 7.426 -21.281 1 91.69 308 VAL B CA 1
ATOM 5293 C C . VAL B 1 308 ? 12.344 6.277 -20.859 1 91.69 308 VAL B C 1
ATOM 5295 O O . VAL B 1 308 ? 12.25 5.961 -19.672 1 91.69 308 VAL B O 1
ATOM 5298 N N . ALA B 1 309 ? 11.695 5.656 -21.812 1 92.06 309 ALA B N 1
ATOM 5299 C CA . ALA B 1 309 ? 10.844 4.508 -21.516 1 92.06 309 ALA B CA 1
ATOM 5300 C C . ALA B 1 309 ? 11.648 3.389 -20.859 1 92.06 309 ALA B C 1
ATOM 5302 O O . ALA B 1 309 ? 11.203 2.785 -19.875 1 92.06 309 ALA B O 1
ATOM 5303 N N . ARG B 1 310 ? 12.797 3.135 -21.297 1 90.94 310 ARG B N 1
ATOM 5304 C CA . ARG B 1 310 ? 13.672 2.107 -20.734 1 90.94 310 ARG B CA 1
ATOM 5305 C C . ARG B 1 310 ? 14.109 2.475 -19.328 1 90.94 310 ARG B C 1
ATOM 5307 O O . ARG B 1 310 ? 14.227 1.604 -18.453 1 90.94 310 ARG B O 1
ATOM 5314 N N . LEU B 1 311 ? 14.352 3.725 -19.219 1 90.69 311 LEU B N 1
ATOM 5315 C CA . LEU B 1 311 ? 14.758 4.211 -17.906 1 90.69 311 LEU B CA 1
ATOM 5316 C C . LEU B 1 311 ? 13.656 3.977 -16.875 1 90.69 311 LEU B C 1
ATOM 5318 O O . LEU B 1 311 ? 13.938 3.549 -15.75 1 90.69 311 LEU B O 1
ATOM 5322 N N . ILE B 1 312 ? 12.461 4.215 -17.25 1 91.62 312 ILE B N 1
ATOM 5323 C CA . ILE B 1 312 ? 11.32 4.027 -16.359 1 91.62 312 ILE B CA 1
ATOM 5324 C C . ILE B 1 312 ? 11.141 2.541 -16.062 1 91.62 312 ILE B C 1
ATOM 5326 O O . ILE B 1 312 ? 10.867 2.16 -14.922 1 91.62 312 ILE B O 1
ATOM 5330 N N . ALA B 1 313 ? 11.227 1.742 -17.047 1 90.06 313 ALA B N 1
ATOM 5331 C CA . ALA B 1 313 ? 11.055 0.301 -16.891 1 90.06 313 ALA B CA 1
ATOM 5332 C C . ALA B 1 313 ? 12.102 -0.275 -15.945 1 90.06 313 ALA B C 1
ATOM 5334 O O . ALA B 1 313 ? 11.781 -1.093 -15.078 1 90.06 313 ALA B O 1
ATOM 5335 N N . GLY B 1 314 ? 13.367 0.213 -16.109 1 87.31 314 GLY B N 1
ATOM 5336 C CA . GLY B 1 314 ? 14.469 -0.326 -15.328 1 87.31 314 GLY B CA 1
ATOM 5337 C C . GLY B 1 314 ? 14.938 -1.685 -15.812 1 87.31 314 GLY B C 1
ATOM 5338 O O . GLY B 1 314 ? 14.398 -2.225 -16.781 1 87.31 314 GLY B O 1
ATOM 5339 N N . ALA B 1 315 ? 15.938 -2.211 -15.109 1 74.81 315 ALA B N 1
ATOM 5340 C CA . ALA B 1 315 ? 16.5 -3.516 -15.453 1 74.81 315 ALA B CA 1
ATOM 5341 C C . ALA B 1 315 ? 15.453 -4.617 -15.289 1 74.81 315 ALA B C 1
ATOM 5343 O O . ALA B 1 315 ? 14.883 -4.785 -14.203 1 74.81 315 ALA B O 1
ATOM 5344 N N . CYS B 1 316 ? 15.102 -5.309 -16.422 1 71.12 316 CYS B N 1
ATOM 5345 C CA . CYS B 1 316 ? 14.133 -6.398 -16.438 1 71.12 316 CYS B CA 1
ATOM 5346 C C . CYS B 1 316 ? 12.773 -5.938 -15.906 1 71.12 316 CYS B C 1
ATOM 5348 O O . CYS B 1 316 ? 12.133 -6.645 -15.125 1 71.12 316 CYS B O 1
ATOM 5350 N N . ASP B 1 317 ? 12.531 -4.648 -16.078 1 79.31 317 ASP B N 1
ATOM 5351 C CA . ASP B 1 317 ? 11.25 -4.027 -15.75 1 79.31 317 ASP B CA 1
ATOM 5352 C C . ASP B 1 317 ? 11.031 -3.998 -14.242 1 79.31 317 ASP B C 1
ATOM 5354 O O . ASP B 1 317 ? 9.891 -3.986 -13.773 1 79.31 317 ASP B O 1
ATOM 5358 N N . GLY B 1 318 ? 12.023 -4.047 -13.562 1 84 318 GLY B N 1
ATOM 5359 C CA . GLY B 1 318 ? 11.945 -4.059 -12.109 1 84 318 GLY B CA 1
ATOM 5360 C C . GLY B 1 318 ? 11.375 -2.773 -11.539 1 84 318 GLY B C 1
ATOM 5361 O O . GLY B 1 318 ? 10.531 -2.807 -10.641 1 84 318 GLY B O 1
ATOM 5362 N N . ARG B 1 319 ? 11.82 -1.654 -12.008 1 90.12 319 ARG B N 1
ATOM 5363 C CA . ARG B 1 319 ? 11.344 -0.369 -11.508 1 90.12 319 ARG B CA 1
ATOM 5364 C C . ARG B 1 319 ? 9.875 -0.159 -11.844 1 90.12 319 ARG B C 1
ATOM 5366 O O . ARG B 1 319 ? 9.094 0.271 -10.992 1 90.12 319 ARG B O 1
ATOM 5373 N N . LEU B 1 320 ? 9.531 -0.487 -13.047 1 91.62 320 LEU B N 1
ATOM 5374 C CA . LEU B 1 320 ? 8.141 -0.351 -13.461 1 91.62 320 LEU B CA 1
ATOM 5375 C C . LEU B 1 320 ? 7.227 -1.194 -12.578 1 91.62 320 LEU B C 1
ATOM 5377 O O . LEU B 1 320 ? 6.145 -0.746 -12.195 1 91.62 320 LEU B O 1
ATOM 5381 N N . ARG B 1 321 ? 7.602 -2.355 -12.266 1 90.31 321 ARG B N 1
ATOM 5382 C CA . ARG B 1 321 ? 6.828 -3.23 -11.391 1 90.31 321 ARG B CA 1
ATOM 5383 C C . ARG B 1 321 ? 6.652 -2.613 -10.008 1 90.31 321 ARG B C 1
ATOM 5385 O O . ARG B 1 321 ? 5.574 -2.695 -9.422 1 90.31 321 ARG B O 1
ATOM 5392 N N . GLN B 1 322 ? 7.711 -2.029 -9.523 1 90 322 GLN B N 1
ATOM 5393 C CA . GLN B 1 322 ? 7.645 -1.364 -8.227 1 90 322 GLN B CA 1
ATOM 5394 C C . GLN B 1 322 ? 6.68 -0.184 -8.266 1 90 322 GLN B C 1
ATOM 5396 O O . GLN B 1 322 ? 5.922 0.035 -7.316 1 90 322 GLN B O 1
ATOM 5401 N N . ILE B 1 323 ? 6.758 0.522 -9.328 1 93.19 323 ILE B N 1
ATOM 5402 C CA . ILE B 1 323 ? 5.863 1.663 -9.508 1 93.19 323 ILE B CA 1
ATOM 5403 C C . ILE B 1 323 ? 4.414 1.185 -9.531 1 93.19 323 ILE B C 1
ATOM 5405 O O . ILE B 1 323 ? 3.562 1.733 -8.828 1 93.19 323 ILE B O 1
ATOM 5409 N N . ILE B 1 324 ? 4.172 0.158 -10.273 1 93.31 324 ILE B N 1
ATOM 5410 C CA . ILE B 1 324 ? 2.826 -0.387 -10.391 1 93.31 324 ILE B CA 1
ATOM 5411 C C . ILE B 1 324 ? 2.326 -0.84 -9.023 1 93.31 324 ILE B C 1
ATOM 5413 O O . ILE B 1 324 ? 1.202 -0.52 -8.625 1 93.31 324 ILE B O 1
ATOM 5417 N N . GLN B 1 325 ? 3.125 -1.54 -8.352 1 89.5 325 GLN B N 1
ATOM 5418 C CA . GLN B 1 325 ? 2.762 -2.02 -7.023 1 89.5 325 GLN B CA 1
ATOM 5419 C C . GLN B 1 325 ? 2.441 -0.856 -6.086 1 89.5 325 GLN B C 1
ATOM 5421 O O . GLN B 1 325 ? 1.438 -0.887 -5.371 1 89.5 325 GLN B O 1
ATOM 5426 N N . SER B 1 326 ? 3.254 0.134 -6.105 1 91.25 326 SER B N 1
ATOM 5427 C CA . SER B 1 326 ? 3.08 1.295 -5.238 1 91.25 326 SER B CA 1
ATOM 5428 C C . SER B 1 326 ? 1.802 2.053 -5.578 1 91.25 326 SER B C 1
ATOM 5430 O O . SER B 1 326 ? 1.041 2.432 -4.688 1 91.25 326 SER B O 1
ATOM 5432 N N . VAL B 1 327 ? 1.575 2.213 -6.824 1 93.56 327 VAL B N 1
ATOM 5433 C CA . VAL B 1 327 ? 0.376 2.916 -7.266 1 93.56 327 VAL B CA 1
ATOM 5434 C C . VAL B 1 327 ? -0.866 2.117 -6.875 1 93.56 327 VAL B C 1
ATOM 5436 O O . VAL B 1 327 ? -1.841 2.682 -6.371 1 93.56 327 VAL B O 1
ATOM 5439 N N . GLN B 1 328 ? -0.823 0.842 -7.121 1 92.5 328 GLN B N 1
ATOM 5440 C CA . GLN B 1 328 ? -1.952 -0.021 -6.789 1 92.5 328 GLN B CA 1
ATOM 5441 C C . GLN B 1 328 ? -2.291 0.067 -5.305 1 92.5 328 GLN B C 1
ATOM 5443 O O . GLN B 1 328 ? -3.465 0.146 -4.934 1 92.5 328 GLN B O 1
ATOM 5448 N N . GLN B 1 329 ? -1.286 0.088 -4.543 1 89.56 329 GLN B N 1
ATOM 5449 C CA . GLN B 1 329 ? -1.482 0.167 -3.098 1 89.56 329 GLN B CA 1
ATOM 5450 C C . GLN B 1 329 ? -2.131 1.489 -2.703 1 89.56 329 GLN B C 1
ATOM 5452 O O . GLN B 1 329 ? -3.074 1.512 -1.908 1 89.56 329 GLN B O 1
ATOM 5457 N N . ASP B 1 330 ? -1.621 2.539 -3.238 1 91.06 330 ASP B N 1
ATOM 5458 C CA . ASP B 1 330 ? -2.184 3.854 -2.943 1 91.06 330 ASP B CA 1
ATOM 5459 C C . ASP B 1 330 ? -3.645 3.936 -3.385 1 91.06 330 ASP B C 1
ATOM 5461 O O . ASP B 1 330 ? -4.492 4.449 -2.652 1 91.06 330 ASP B O 1
ATOM 5465 N N . LEU B 1 331 ? -3.873 3.387 -4.516 1 92.12 331 LEU B N 1
ATOM 5466 C CA . LEU B 1 331 ? -5.227 3.457 -5.055 1 92.12 331 LEU B CA 1
ATOM 5467 C C . LEU B 1 331 ? -6.176 2.574 -4.25 1 92.12 331 LEU B C 1
ATOM 5469 O O . LEU B 1 331 ? -7.352 2.908 -4.09 1 92.12 331 LEU B O 1
ATOM 5473 N N . GLN B 1 332 ? -5.699 1.493 -3.854 1 90.19 332 GLN B N 1
ATOM 5474 C CA . GLN B 1 332 ? -6.523 0.643 -3.002 1 90.19 332 GLN B CA 1
ATOM 5475 C C . GLN B 1 332 ? -6.918 1.367 -1.718 1 90.19 332 GLN B C 1
ATOM 5477 O O . GLN B 1 332 ? -8.055 1.244 -1.253 1 90.19 332 GLN B O 1
ATOM 5482 N N . SER B 1 333 ? -5.984 2.109 -1.184 1 87.56 333 SER B N 1
ATOM 5483 C CA . SER B 1 333 ? -6.27 2.92 -0.005 1 87.56 333 SER B CA 1
ATOM 5484 C C . SER B 1 333 ? -7.285 4.016 -0.319 1 87.56 333 SER B C 1
ATOM 5486 O O . SER B 1 333 ? -8.156 4.312 0.499 1 87.56 333 SER B O 1
ATOM 5488 N N . ALA B 1 334 ? -7.133 4.535 -1.435 1 87.69 334 ALA B N 1
ATOM 5489 C CA . ALA B 1 334 ? -8.039 5.609 -1.841 1 87.69 334 ALA B CA 1
ATOM 5490 C C . ALA B 1 334 ? -9.453 5.086 -2.035 1 87.69 334 ALA B C 1
ATOM 5492 O O . ALA B 1 334 ? -10.414 5.676 -1.531 1 87.69 334 ALA B O 1
ATOM 5493 N N . PHE B 1 335 ? -9.547 3.939 -2.656 1 87.44 335 PHE B N 1
ATOM 5494 C CA . PHE B 1 335 ? -10.859 3.455 -3.057 1 87.44 335 PHE B CA 1
ATOM 5495 C C . PHE B 1 335 ? -11.383 2.414 -2.072 1 87.44 335 PHE B C 1
ATOM 5497 O O . PHE B 1 335 ? -12.531 1.976 -2.172 1 87.44 335 PHE B O 1
ATOM 5504 N N . ASN B 1 336 ? -10.586 2.105 -1.143 1 82.81 336 ASN B N 1
ATOM 5505 C CA . ASN B 1 336 ? -10.922 1.116 -0.124 1 82.81 336 ASN B CA 1
ATOM 5506 C C . ASN B 1 336 ? -11.398 -0.192 -0.75 1 82.81 336 ASN B C 1
ATOM 5508 O O . ASN B 1 336 ? -12.406 -0.758 -0.323 1 82.81 336 ASN B O 1
ATOM 5512 N N . ASN B 1 337 ? -10.797 -0.574 -1.826 1 85.06 337 ASN B N 1
ATOM 5513 C CA . ASN B 1 337 ? -11.062 -1.812 -2.551 1 85.06 337 ASN B CA 1
ATOM 5514 C C . ASN B 1 337 ? -9.859 -2.242 -3.385 1 85.06 337 ASN B C 1
ATOM 5516 O O . ASN B 1 337 ? -8.922 -1.468 -3.57 1 85.06 337 ASN B O 1
ATOM 5520 N N . PHE B 1 338 ? -9.922 -3.457 -3.801 1 86.81 338 PHE B N 1
ATOM 5521 C CA . PHE B 1 338 ? -8.836 -3.977 -4.629 1 86.81 338 PHE B CA 1
ATOM 5522 C C . PHE B 1 338 ? -8.773 -3.244 -5.965 1 86.81 338 PHE B C 1
ATOM 5524 O O . PHE B 1 338 ? -9.805 -2.826 -6.496 1 86.81 338 PHE B O 1
ATOM 5531 N N . VAL B 1 339 ? -7.582 -3.025 -6.469 1 90.56 339 VAL B N 1
ATOM 5532 C CA . VAL B 1 339 ? -7.371 -2.307 -7.719 1 90.56 339 VAL B CA 1
ATOM 5533 C C . VAL B 1 339 ? -6.402 -3.086 -8.609 1 90.56 339 VAL B C 1
ATOM 5535 O O . VAL B 1 339 ? -5.344 -3.523 -8.148 1 90.56 339 VAL B O 1
ATOM 5538 N N . ARG B 1 340 ? -6.805 -3.352 -9.836 1 90.94 340 ARG B N 1
ATOM 5539 C CA . ARG B 1 340 ? -5.926 -3.902 -10.867 1 90.94 340 ARG B CA 1
ATOM 5540 C C . ARG B 1 340 ? -5.426 -2.805 -11.797 1 90.94 340 ARG B C 1
ATOM 5542 O O . ARG B 1 340 ? -6.219 -2.135 -12.461 1 90.94 340 ARG B O 1
ATOM 5549 N N . LEU B 1 341 ? -4.148 -2.676 -11.805 1 94.12 341 LEU B N 1
ATOM 5550 C CA . LEU B 1 341 ? -3.564 -1.592 -12.586 1 94.12 341 LEU B CA 1
ATOM 5551 C C . LEU B 1 341 ? -2.506 -2.123 -13.547 1 94.12 341 LEU B C 1
ATOM 5553 O O . LEU B 1 341 ? -1.661 -2.934 -13.156 1 94.12 341 LEU B O 1
ATOM 5557 N N . LYS B 1 342 ? -2.617 -1.711 -14.773 1 92.38 342 LYS B N 1
ATOM 5558 C CA . LYS B 1 342 ? -1.557 -1.893 -15.766 1 92.38 342 LYS B CA 1
ATOM 5559 C C . LYS B 1 342 ? -1.019 -0.548 -16.25 1 92.38 342 LYS B C 1
ATOM 5561 O O . LYS B 1 342 ? -1.789 0.382 -16.5 1 92.38 342 LYS B O 1
ATOM 5566 N N . ILE B 1 343 ? 0.229 -0.412 -16.281 1 93.81 343 ILE B N 1
ATOM 5567 C CA . ILE B 1 343 ? 0.866 0.777 -16.844 1 93.81 343 ILE B CA 1
ATOM 5568 C C . ILE B 1 343 ? 1.651 0.401 -18.094 1 93.81 343 ILE B C 1
ATOM 5570 O O . ILE B 1 343 ? 2.502 -0.492 -18.062 1 93.81 343 ILE B O 1
ATOM 5574 N N . VAL B 1 344 ? 1.368 1.05 -19.156 1 92 344 VAL B N 1
ATOM 5575 C CA . VAL B 1 344 ? 2.027 0.801 -20.438 1 92 344 VAL B CA 1
ATOM 5576 C C . VAL B 1 344 ? 2.842 2.025 -20.844 1 92 344 VAL B C 1
ATOM 5578 O O . VAL B 1 344 ? 2.34 3.152 -20.812 1 92 344 VAL B O 1
ATOM 5581 N N . LEU B 1 345 ? 4.035 1.815 -21.156 1 92.75 345 LEU B N 1
ATOM 5582 C CA . LEU B 1 345 ? 4.895 2.906 -21.594 1 92.75 345 LEU B CA 1
ATOM 5583 C C . LEU B 1 345 ? 4.828 3.072 -23.109 1 92.75 345 LEU B C 1
ATOM 5585 O O . LEU B 1 345 ? 4.789 2.084 -23.844 1 92.75 345 LEU B O 1
ATOM 5589 N N . TYR B 1 346 ? 4.766 4.234 -23.578 1 90.38 346 TYR B N 1
ATOM 5590 C CA . TYR B 1 346 ? 4.797 4.566 -25 1 90.38 346 TYR B CA 1
ATOM 5591 C C . TYR B 1 346 ? 5.891 5.582 -25.297 1 90.38 346 TYR B C 1
ATOM 5593 O O . TYR B 1 346 ? 5.98 6.621 -24.625 1 90.38 346 TYR B O 1
ATOM 5601 N N . PRO B 1 347 ? 6.727 5.379 -26.297 1 87.31 347 PRO B N 1
ATOM 5602 C CA . PRO B 1 347 ? 6.711 4.258 -27.25 1 87.31 347 PRO B CA 1
ATOM 5603 C C . PRO B 1 347 ? 7.18 2.947 -26.609 1 87.31 347 PRO B C 1
ATOM 5605 O O . PRO B 1 347 ? 7.816 2.963 -25.547 1 87.31 347 PRO B O 1
ATOM 5608 N N . PRO B 1 348 ? 6.754 1.834 -27.297 1 79.31 348 PRO B N 1
ATOM 5609 C CA . PRO B 1 348 ? 7.195 0.536 -26.781 1 79.31 348 PRO B CA 1
ATOM 5610 C C . PRO B 1 348 ? 8.719 0.391 -26.781 1 79.31 348 PRO B C 1
ATOM 5612 O O . PRO B 1 348 ? 9.383 0.781 -27.734 1 79.31 348 PRO B O 1
ATOM 5615 N N . TYR B 1 349 ? 9.219 0.046 -25.641 1 75 349 TYR B N 1
ATOM 5616 C CA . TYR B 1 349 ? 10.664 -0.051 -25.469 1 75 349 TYR B CA 1
ATOM 5617 C C . TYR B 1 349 ? 11.141 -1.493 -25.609 1 75 349 TYR B C 1
ATOM 5619 O O . TYR B 1 349 ? 12.344 -1.766 -25.578 1 75 349 TYR B O 1
ATOM 5627 N N . LYS B 1 350 ? 10.234 -2.428 -25.516 1 68 350 LYS B N 1
ATOM 5628 C CA . LYS B 1 350 ? 10.609 -3.828 -25.703 1 68 350 LYS B CA 1
ATOM 5629 C C . LYS B 1 350 ? 10.508 -4.227 -27.172 1 68 350 LYS B C 1
ATOM 5631 O O . LYS B 1 350 ? 9.539 -3.879 -27.859 1 68 350 LYS B O 1
ATOM 5636 N N . GLU B 1 351 ? 11.625 -4.387 -27.938 1 56.19 351 GLU B N 1
ATOM 5637 C CA . GLU B 1 351 ? 11.633 -4.84 -29.328 1 56.19 351 GLU B CA 1
ATOM 5638 C C . GLU B 1 351 ? 10.984 -6.215 -29.453 1 56.19 351 GLU B C 1
ATOM 5640 O O . GLU B 1 351 ? 11.078 -7.043 -28.547 1 56.19 351 GLU B O 1
#